Protein AF-A0A942CU27-F1 (afdb_monomer_lite)

pLDDT: mean 74.94, std 20.41, range [29.5, 98.62]

Structure (mmCIF, N/CA/C/O backbone):
data_AF-A0A942CU27-F1
#
_entry.id   AF-A0A942CU27-F1
#
loop_
_atom_site.group_PDB
_atom_site.id
_atom_site.type_symbol
_atom_site.label_atom_id
_atom_site.label_alt_id
_atom_site.label_comp_id
_atom_site.label_asym_id
_atom_site.label_entity_id
_atom_site.label_seq_id
_atom_site.pdbx_PDB_ins_code
_atom_site.Cartn_x
_atom_site.Cartn_y
_atom_site.Cartn_z
_atom_site.occupancy
_atom_site.B_iso_or_equiv
_atom_site.auth_seq_id
_atom_site.auth_comp_id
_atom_site.auth_asym_id
_atom_site.auth_atom_id
_atom_site.pdbx_PDB_model_num
ATOM 1 N N . MET A 1 1 ? 19.170 -23.797 53.471 1.00 45.00 1 MET A N 1
ATOM 2 C CA . MET A 1 1 ? 19.291 -24.801 52.392 1.00 45.00 1 MET A CA 1
ATOM 3 C C . MET A 1 1 ? 20.285 -24.261 51.374 1.00 45.00 1 MET A C 1
ATOM 5 O O . MET A 1 1 ? 20.091 -23.122 50.964 1.00 45.00 1 MET A O 1
ATOM 9 N N . PRO A 1 2 ? 21.383 -24.969 51.059 1.00 46.12 2 PRO A N 1
ATOM 10 C CA . PRO A 1 2 ? 22.413 -24.442 50.170 1.00 46.12 2 PRO A CA 1
ATOM 11 C C . PRO A 1 2 ? 21.972 -24.544 48.703 1.00 46.12 2 PRO A C 1
ATOM 13 O O . PRO A 1 2 ? 21.338 -25.519 48.302 1.00 46.12 2 PRO A O 1
ATOM 16 N N . ALA A 1 3 ? 22.286 -23.505 47.931 1.00 43.41 3 ALA A N 1
ATOM 17 C CA . ALA A 1 3 ? 21.962 -23.385 46.517 1.00 43.41 3 ALA A CA 1
ATOM 18 C C . ALA A 1 3 ? 22.792 -24.363 45.669 1.00 43.41 3 ALA A C 1
ATOM 20 O O . ALA A 1 3 ? 24.002 -24.496 45.859 1.00 43.41 3 ALA A O 1
ATOM 21 N N . ALA A 1 4 ? 22.121 -25.039 44.737 1.00 49.62 4 ALA A N 1
ATOM 22 C CA . ALA A 1 4 ? 22.730 -25.960 43.786 1.00 49.62 4 ALA A CA 1
ATOM 23 C C . ALA A 1 4 ? 23.512 -25.202 42.690 1.00 49.62 4 ALA A C 1
ATOM 25 O O . ALA A 1 4 ? 23.079 -24.126 42.272 1.00 49.62 4 ALA A O 1
ATOM 26 N N . PRO A 1 5 ? 24.639 -25.752 42.200 1.00 59.44 5 PRO A N 1
ATOM 27 C CA . PRO A 1 5 ? 25.445 -25.120 41.165 1.00 59.44 5 PRO A CA 1
ATOM 28 C C . PRO A 1 5 ? 24.815 -25.287 39.776 1.00 59.44 5 PRO A C 1
ATOM 30 O O . PRO A 1 5 ? 24.348 -26.360 39.396 1.00 59.44 5 PRO A O 1
ATOM 33 N N . THR A 1 6 ? 24.832 -24.202 39.008 1.00 53.56 6 THR A N 1
ATOM 34 C CA . THR A 1 6 ? 24.406 -24.124 37.610 1.00 53.56 6 THR A CA 1
ATOM 35 C C . THR A 1 6 ? 25.400 -24.835 36.691 1.00 53.56 6 THR A C 1
ATOM 37 O O . THR A 1 6 ? 26.594 -24.537 36.687 1.00 53.56 6 THR A O 1
ATOM 40 N N . ALA A 1 7 ? 24.897 -25.773 35.886 1.00 44.91 7 ALA A N 1
ATOM 41 C CA . ALA A 1 7 ? 25.665 -26.482 34.869 1.00 44.91 7 ALA A CA 1
ATOM 42 C C . ALA A 1 7 ? 25.971 -25.561 33.673 1.00 44.91 7 ALA A C 1
ATOM 44 O O . ALA A 1 7 ? 25.065 -24.981 33.075 1.00 44.91 7 ALA A O 1
ATOM 45 N N . GLN A 1 8 ? 27.254 -25.443 33.321 1.00 46.72 8 GLN A N 1
ATOM 46 C CA . GLN A 1 8 ? 27.717 -24.804 32.090 1.00 46.72 8 GLN A CA 1
ATOM 47 C C . GLN A 1 8 ? 27.443 -25.718 30.893 1.00 46.72 8 GLN A C 1
ATOM 49 O O . GLN A 1 8 ? 28.047 -26.780 30.748 1.00 46.72 8 GLN A O 1
ATOM 54 N N . THR A 1 9 ? 26.542 -25.287 30.016 1.00 53.84 9 THR A N 1
ATOM 55 C CA . THR A 1 9 ? 26.279 -25.931 28.729 1.00 53.84 9 THR A CA 1
ATOM 56 C C . THR A 1 9 ? 27.384 -25.552 27.742 1.00 53.84 9 THR A C 1
ATOM 58 O O . THR A 1 9 ? 27.565 -24.376 27.423 1.00 53.84 9 THR A O 1
ATOM 61 N N . ALA A 1 10 ? 28.140 -26.543 27.268 1.00 50.75 10 ALA A N 1
ATOM 62 C CA . ALA A 1 10 ? 29.162 -26.367 26.241 1.00 50.75 10 ALA A CA 1
ATOM 63 C C . ALA A 1 10 ? 28.527 -25.912 24.914 1.00 50.75 10 ALA A C 1
ATOM 65 O O . ALA A 1 10 ? 27.559 -26.509 24.438 1.00 50.75 10 ALA A O 1
ATOM 66 N N . GLY A 1 11 ? 29.069 -24.840 24.331 1.00 60.50 11 GLY A N 1
ATOM 67 C CA . GLY A 1 11 ? 28.620 -24.292 23.053 1.00 60.50 11 GLY A CA 1
ATOM 68 C C . GLY A 1 11 ? 28.939 -25.205 21.857 1.00 60.50 11 GLY A C 1
ATOM 69 O O . GLY A 1 11 ? 29.857 -26.025 21.929 1.00 60.50 11 GLY A O 1
ATOM 70 N N . PRO A 1 12 ? 28.191 -25.073 20.746 1.00 59.12 12 PRO A N 1
ATOM 71 C CA . PRO A 1 12 ? 28.353 -25.908 19.560 1.00 59.12 12 PRO A CA 1
ATOM 72 C C . PRO A 1 12 ? 29.707 -25.679 18.875 1.00 59.12 12 PRO A C 1
ATOM 74 O O . PRO A 1 12 ? 30.145 -24.545 18.674 1.00 59.12 12 PRO A O 1
ATOM 77 N N . ALA A 1 13 ? 30.355 -26.784 18.503 1.00 62.78 13 ALA A N 1
ATOM 78 C CA . ALA A 1 13 ? 31.636 -26.808 17.810 1.00 62.78 13 ALA A CA 1
ATOM 79 C C . ALA A 1 13 ? 31.566 -26.102 16.443 1.00 62.78 13 ALA A C 1
ATOM 81 O O . ALA A 1 13 ? 30.612 -26.275 15.682 1.00 62.78 13 ALA A O 1
ATOM 82 N N . ALA A 1 14 ? 32.606 -25.324 16.136 1.00 66.69 14 ALA A N 1
ATOM 83 C CA . ALA A 1 14 ? 32.746 -24.608 14.876 1.00 66.69 14 ALA A CA 1
ATOM 84 C C . ALA A 1 14 ? 32.809 -25.574 13.671 1.00 66.69 14 ALA A C 1
ATOM 86 O O . ALA A 1 14 ? 33.427 -26.639 13.769 1.00 66.69 14 ALA A O 1
ATOM 87 N N . PRO A 1 15 ? 32.204 -25.214 12.523 1.00 72.19 15 PRO A N 1
ATOM 88 C CA . PRO A 1 15 ? 32.261 -26.031 11.318 1.00 72.19 15 PRO A CA 1
ATOM 89 C C . PRO A 1 15 ? 33.683 -26.074 10.725 1.00 72.19 15 PRO A C 1
ATOM 91 O O . PRO A 1 15 ? 34.426 -25.093 10.824 1.00 72.19 15 PRO A O 1
ATOM 94 N N . PRO A 1 16 ? 34.070 -27.194 10.087 1.00 76.06 16 PRO A N 1
ATOM 95 C CA . PRO A 1 16 ? 35.384 -27.348 9.474 1.00 76.06 16 PRO A CA 1
ATOM 96 C C . PRO A 1 16 ? 35.576 -26.403 8.272 1.00 76.06 16 PRO A C 1
ATOM 98 O O . PRO A 1 16 ? 34.606 -26.079 7.578 1.00 76.06 16 PRO A O 1
ATOM 101 N N . PRO A 1 17 ? 36.823 -25.981 7.990 1.00 74.06 17 PRO A N 1
ATOM 102 C CA . PRO A 1 17 ? 37.130 -25.103 6.868 1.00 74.06 17 PRO A CA 1
ATOM 103 C C . PRO A 1 17 ? 36.848 -25.779 5.512 1.00 74.06 17 PRO A C 1
ATOM 105 O O . PRO A 1 17 ? 36.998 -26.999 5.382 1.00 74.06 17 PRO A O 1
ATOM 108 N N . PRO A 1 18 ? 36.462 -25.003 4.482 1.00 73.19 18 PRO A N 1
ATOM 109 C CA . PRO A 1 18 ? 36.222 -25.530 3.145 1.00 73.19 18 PRO A CA 1
ATOM 110 C C . PRO A 1 18 ? 37.520 -26.046 2.491 1.00 73.19 18 PRO A C 1
ATOM 112 O O . PRO A 1 18 ? 38.603 -25.516 2.750 1.00 73.19 18 PRO A O 1
ATOM 115 N N . PRO A 1 19 ? 37.430 -27.065 1.615 1.00 71.62 19 PRO A N 1
ATOM 116 C CA . PRO A 1 19 ? 38.580 -27.601 0.895 1.00 71.62 19 PRO A CA 1
ATOM 117 C C . PRO A 1 19 ? 39.169 -26.580 -0.100 1.00 71.62 19 PRO A C 1
ATOM 119 O O . PRO A 1 19 ? 38.434 -25.751 -0.643 1.00 71.62 19 PRO A O 1
ATOM 122 N N . PRO A 1 20 ? 40.482 -26.653 -0.391 1.00 66.56 20 PRO A N 1
ATOM 123 C CA . PRO A 1 20 ? 41.151 -25.733 -1.306 1.00 66.56 20 PRO A CA 1
ATOM 124 C C . PRO A 1 20 ? 40.617 -25.860 -2.740 1.00 66.56 20 PRO A C 1
ATOM 126 O O . PRO A 1 20 ? 40.531 -26.954 -3.305 1.00 66.56 20 PRO A O 1
ATOM 129 N N . VAL A 1 21 ? 40.290 -24.715 -3.342 1.00 63.56 21 VAL A N 1
ATOM 130 C CA . VAL A 1 21 ? 39.899 -24.589 -4.751 1.00 63.56 21 VAL A CA 1
ATOM 131 C C . VAL A 1 21 ? 41.106 -24.924 -5.629 1.00 63.56 21 VAL A C 1
ATOM 133 O O . VAL A 1 21 ? 42.140 -24.264 -5.558 1.00 63.56 21 VAL A O 1
ATOM 136 N N . ARG A 1 22 ? 40.982 -25.959 -6.467 1.00 55.31 22 ARG A N 1
ATOM 137 C CA . ARG A 1 22 ? 41.986 -26.301 -7.482 1.00 55.31 22 ARG A CA 1
ATOM 138 C C . ARG A 1 22 ? 41.949 -25.268 -8.607 1.00 55.31 22 ARG A C 1
ATOM 140 O O . ARG A 1 22 ? 40.954 -25.162 -9.320 1.00 55.31 22 ARG A O 1
ATOM 147 N N . THR A 1 23 ? 43.045 -24.539 -8.773 1.00 53.19 23 THR A N 1
ATOM 148 C CA . THR A 1 23 ? 43.305 -23.638 -9.898 1.00 53.19 23 THR A CA 1
ATOM 149 C C . THR A 1 23 ? 43.368 -24.447 -11.194 1.00 53.19 23 THR A C 1
ATOM 151 O O . THR A 1 23 ? 44.209 -25.336 -11.339 1.00 53.19 23 THR A O 1
ATOM 154 N N . ALA A 1 24 ? 42.465 -24.166 -12.134 1.00 51.94 24 ALA A N 1
ATOM 155 C CA . ALA A 1 24 ? 42.513 -24.734 -13.474 1.00 51.94 24 ALA A CA 1
ATOM 156 C C . ALA A 1 24 ? 43.717 -24.156 -14.233 1.00 51.94 24 ALA A C 1
ATOM 158 O O . ALA A 1 24 ? 43.889 -22.941 -14.325 1.00 51.94 24 ALA A O 1
ATOM 159 N N . THR A 1 25 ? 44.564 -25.041 -14.747 1.00 52.91 25 THR A N 1
ATOM 160 C CA . THR A 1 25 ? 45.743 -24.720 -15.549 1.00 52.91 25 THR A CA 1
ATOM 161 C C . THR A 1 25 ? 45.303 -24.078 -16.867 1.00 52.91 25 THR A C 1
ATOM 163 O O . THR A 1 25 ? 44.505 -24.655 -17.606 1.00 52.91 25 THR A O 1
ATOM 166 N N . ALA A 1 26 ? 45.797 -22.871 -17.149 1.00 53.81 26 ALA A N 1
ATOM 167 C CA . ALA A 1 26 ? 45.539 -22.157 -18.393 1.00 53.81 26 ALA A CA 1
ATOM 168 C C . ALA A 1 26 ? 46.159 -22.911 -19.582 1.00 53.81 26 ALA A C 1
ATOM 170 O O . ALA A 1 26 ? 47.358 -23.191 -19.596 1.00 53.81 26 ALA A O 1
ATOM 171 N N . VAL A 1 27 ? 45.334 -23.238 -20.578 1.00 59.06 27 VAL A N 1
ATOM 172 C CA . VAL A 1 27 ? 45.778 -23.779 -21.867 1.00 59.06 27 VAL A CA 1
ATOM 173 C C . VAL A 1 27 ? 46.410 -22.641 -22.666 1.00 59.06 27 VAL A C 1
ATOM 175 O O . VAL A 1 27 ? 45.785 -21.601 -22.877 1.00 59.06 27 VAL A O 1
ATOM 178 N N . ALA A 1 28 ? 47.664 -22.833 -23.076 1.00 61.84 28 ALA A N 1
ATOM 179 C CA . ALA A 1 28 ? 48.420 -21.877 -23.873 1.00 61.84 28 ALA A CA 1
ATOM 180 C C . ALA A 1 28 ? 47.763 -21.647 -25.253 1.00 61.84 28 ALA A C 1
ATOM 182 O O . ALA A 1 28 ? 47.310 -22.611 -25.878 1.00 61.84 28 ALA A O 1
ATOM 183 N N . PRO A 1 29 ? 47.717 -20.399 -25.753 1.00 69.06 29 PRO A N 1
ATOM 184 C CA . PRO A 1 29 ? 47.240 -20.113 -27.100 1.00 69.06 29 PRO A CA 1
ATOM 185 C C . PRO A 1 29 ? 48.217 -20.647 -28.168 1.00 69.06 29 PRO A C 1
ATOM 187 O O . PRO A 1 29 ? 49.428 -20.683 -27.933 1.00 69.06 29 PRO A O 1
ATOM 190 N N . PRO A 1 30 ? 47.711 -21.056 -29.347 1.00 69.88 30 PRO A N 1
ATOM 191 C CA . PRO A 1 30 ? 48.537 -21.551 -30.445 1.00 69.88 30 PRO A CA 1
ATOM 192 C C . PRO A 1 30 ? 49.458 -20.455 -31.016 1.00 69.88 30 PRO A C 1
ATOM 194 O O . PRO A 1 30 ? 49.104 -19.272 -30.981 1.00 69.88 30 PRO A O 1
ATOM 197 N N . PRO A 1 31 ? 50.630 -20.834 -31.563 1.00 65.75 31 PRO A N 1
ATOM 198 C CA . PRO A 1 31 ? 51.579 -19.889 -32.138 1.00 65.75 31 PRO A CA 1
ATOM 199 C C . PRO A 1 31 ? 50.994 -19.193 -33.380 1.00 65.75 31 PRO A C 1
ATOM 201 O O . PRO A 1 31 ? 50.279 -19.827 -34.163 1.00 65.75 31 PRO A O 1
ATOM 204 N N . PRO A 1 32 ? 51.295 -17.899 -33.588 1.00 59.47 32 PRO A N 1
ATOM 205 C CA . PRO A 1 32 ? 50.830 -17.168 -34.757 1.00 59.47 32 PRO A CA 1
ATOM 206 C C . PRO A 1 32 ? 51.486 -17.700 -36.047 1.00 59.47 32 PRO A C 1
ATOM 208 O O . PRO A 1 32 ? 52.659 -18.081 -36.026 1.00 59.47 32 PRO A O 1
ATOM 211 N N . PRO A 1 33 ? 50.760 -17.710 -37.182 1.00 60.69 33 PRO A N 1
ATOM 212 C CA . PRO A 1 33 ? 51.307 -18.121 -38.468 1.00 60.69 33 PRO A CA 1
ATOM 213 C C . PRO A 1 33 ? 52.386 -17.147 -38.962 1.00 60.69 33 PRO A C 1
ATOM 215 O O . PRO A 1 33 ? 52.257 -15.926 -38.869 1.00 60.69 33 PRO A O 1
ATOM 218 N N . SER A 1 34 ? 53.455 -17.728 -39.501 1.00 57.28 34 SER A N 1
ATOM 219 C CA . SER A 1 34 ? 54.613 -17.069 -40.098 1.00 57.28 34 SER A CA 1
ATOM 220 C C . SER A 1 34 ? 54.225 -16.182 -41.287 1.00 57.28 34 SER A C 1
ATOM 222 O O . SER A 1 34 ? 53.464 -16.572 -42.172 1.00 57.28 34 SER A O 1
ATOM 224 N N . GLY A 1 35 ? 54.759 -14.959 -41.277 1.00 45.25 35 GLY A N 1
ATOM 225 C CA . GLY A 1 35 ? 54.424 -13.890 -42.209 1.00 45.25 35 GLY A CA 1
ATOM 226 C C . GLY A 1 35 ? 54.875 -14.139 -43.648 1.00 45.25 35 GLY A C 1
ATOM 227 O O . GLY A 1 35 ? 55.973 -14.627 -43.909 1.00 45.25 35 GLY A O 1
ATOM 228 N N . GLN A 1 36 ? 54.020 -13.733 -44.586 1.00 52.97 36 GLN A N 1
ATOM 229 C CA . GLN A 1 36 ? 54.381 -13.539 -45.986 1.00 52.97 36 GLN A CA 1
ATOM 230 C C . GLN A 1 36 ? 54.983 -12.136 -46.196 1.00 52.97 36 GLN A C 1
ATOM 232 O O . GLN A 1 36 ? 54.522 -11.175 -45.574 1.00 52.97 36 GLN A O 1
ATOM 237 N N . PRO A 1 37 ? 55.979 -11.988 -47.089 1.00 52.69 37 PRO A N 1
ATOM 238 C CA . PRO A 1 37 ? 56.594 -10.703 -47.399 1.00 52.69 37 PRO A CA 1
ATOM 239 C C . PRO A 1 37 ? 55.624 -9.827 -48.202 1.00 52.69 37 PRO A C 1
ATOM 241 O O . PRO A 1 37 ? 55.376 -10.062 -49.386 1.00 52.69 37 PRO A O 1
ATOM 244 N N . THR A 1 38 ? 55.071 -8.794 -47.569 1.00 48.31 38 THR A N 1
ATOM 245 C CA . THR A 1 38 ? 54.277 -7.775 -48.258 1.00 48.31 38 THR A CA 1
ATOM 246 C C . THR A 1 38 ? 55.202 -6.754 -48.915 1.00 48.31 38 THR A C 1
ATOM 248 O O . THR A 1 38 ? 56.041 -6.117 -48.279 1.00 48.31 38 THR A O 1
ATOM 251 N N . LYS A 1 39 ? 55.052 -6.607 -50.236 1.00 52.53 39 LYS A N 1
ATOM 252 C CA . LYS A 1 39 ? 55.698 -5.558 -51.029 1.00 52.53 39 LYS A CA 1
ATOM 253 C C . LYS A 1 39 ? 55.336 -4.187 -50.454 1.00 52.53 39 LYS A C 1
ATOM 255 O O . LYS A 1 39 ? 54.180 -3.772 -50.488 1.00 52.53 39 LYS A O 1
ATOM 260 N N . SER A 1 40 ? 56.362 -3.498 -49.968 1.00 49.81 40 SER A N 1
ATOM 261 C CA . SER A 1 40 ? 56.373 -2.084 -49.604 1.00 49.81 40 SER A CA 1
ATOM 262 C C . SER A 1 40 ? 56.011 -1.224 -50.821 1.00 49.81 40 SER A C 1
ATOM 264 O O . SER A 1 40 ? 56.850 -0.913 -51.664 1.00 49.81 40 SER A O 1
ATOM 266 N N . GLY A 1 41 ? 54.726 -0.894 -50.945 1.00 49.44 41 GLY A N 1
ATOM 267 C CA . GLY A 1 41 ? 54.222 0.163 -51.813 1.00 49.44 41 GLY A CA 1
ATOM 268 C C . GLY A 1 41 ? 53.867 1.372 -50.954 1.00 49.44 41 GLY A C 1
ATOM 269 O O . GLY A 1 41 ? 52.976 1.294 -50.108 1.00 49.44 41 GLY A O 1
ATOM 270 N N . GLY A 1 42 ? 54.584 2.480 -51.142 1.00 55.19 42 GLY A N 1
ATOM 271 C CA . GLY A 1 42 ? 54.408 3.736 -50.414 1.00 55.19 42 GLY A CA 1
ATOM 272 C C . GLY A 1 42 ? 53.008 4.338 -50.573 1.00 55.19 42 GLY A C 1
ATOM 273 O O . GLY A 1 42 ? 52.770 5.149 -51.459 1.00 55.19 42 GLY A O 1
ATOM 274 N N . GLY A 1 43 ? 52.082 3.954 -49.692 1.00 54.38 43 GLY A N 1
ATOM 275 C CA . GLY A 1 43 ? 50.736 4.535 -49.585 1.00 54.38 43 GLY A CA 1
ATOM 276 C C . GLY A 1 43 ? 50.168 4.580 -48.158 1.00 54.38 43 GLY A C 1
ATOM 277 O O . GLY A 1 43 ? 49.081 5.115 -47.946 1.00 54.38 43 GLY A O 1
ATOM 278 N N . CYS A 1 44 ? 50.900 4.061 -47.163 1.00 53.38 44 CYS A N 1
ATOM 279 C CA . CYS A 1 44 ? 50.412 3.869 -45.790 1.00 53.38 44 CYS A CA 1
ATOM 280 C C . CYS A 1 44 ? 50.120 5.190 -45.046 1.00 53.38 44 CYS A C 1
ATOM 282 O O . CYS A 1 44 ? 49.205 5.258 -44.230 1.00 53.38 44 CYS A O 1
ATOM 284 N N . GLY A 1 45 ? 50.817 6.279 -45.394 1.00 62.59 45 GLY A N 1
ATOM 285 C CA . GLY A 1 45 ? 50.602 7.585 -44.761 1.00 62.59 45 GLY A CA 1
ATOM 286 C C . GLY A 1 45 ? 49.200 8.162 -44.987 1.00 62.59 45 GLY A C 1
ATOM 287 O O . GLY A 1 45 ? 48.628 8.752 -44.077 1.00 62.59 45 GLY A O 1
ATOM 288 N N . LYS A 1 46 ? 48.594 7.949 -46.165 1.00 71.38 46 LYS A N 1
ATOM 289 C CA . LYS A 1 46 ? 47.262 8.507 -46.465 1.00 71.38 46 LYS A CA 1
ATOM 290 C C . LYS A 1 46 ? 46.138 7.746 -45.757 1.00 71.38 46 LYS A C 1
ATOM 292 O O . LYS A 1 46 ? 45.177 8.365 -45.317 1.00 71.38 46 LYS A O 1
ATOM 297 N N . ILE A 1 47 ? 46.273 6.429 -45.597 1.00 80.50 47 ILE A N 1
ATOM 298 C CA . ILE A 1 47 ? 45.257 5.596 -44.934 1.00 80.50 47 ILE A CA 1
ATOM 299 C C . ILE A 1 47 ? 45.218 5.884 -43.428 1.00 80.50 47 ILE A C 1
ATOM 301 O O . ILE A 1 47 ? 44.136 6.046 -42.870 1.00 80.50 47 ILE A O 1
ATOM 305 N N . VAL A 1 48 ? 46.378 6.035 -42.779 1.00 81.56 48 VAL A N 1
ATOM 306 C CA . VAL A 1 48 ? 46.447 6.376 -41.345 1.00 81.56 48 VAL A CA 1
ATOM 307 C C . VAL A 1 48 ? 45.813 7.743 -41.066 1.00 81.56 48 VAL A C 1
ATOM 309 O O . VAL A 1 48 ? 45.053 7.881 -40.109 1.00 81.56 48 VAL A O 1
ATOM 312 N N . VAL A 1 49 ? 46.043 8.735 -41.933 1.00 86.25 49 VAL A N 1
ATOM 313 C CA . VAL A 1 49 ? 45.415 10.062 -41.810 1.00 86.25 49 VAL A CA 1
ATOM 314 C C . VAL A 1 49 ? 43.892 9.977 -41.956 1.00 86.25 49 VAL A C 1
ATOM 316 O O . VAL A 1 49 ? 43.175 10.573 -41.156 1.00 86.25 49 VAL A O 1
ATOM 319 N N . ILE A 1 50 ? 43.380 9.194 -42.913 1.00 85.81 50 ILE A N 1
ATOM 320 C CA . ILE A 1 50 ? 41.930 9.000 -43.085 1.00 85.81 50 ILE A CA 1
ATOM 321 C C . ILE A 1 50 ? 41.310 8.344 -41.841 1.00 85.81 50 ILE A C 1
ATOM 323 O O . ILE A 1 50 ? 40.275 8.805 -41.364 1.00 85.81 50 ILE A O 1
ATOM 327 N N . VAL A 1 51 ? 41.947 7.316 -41.270 1.00 89.12 51 VAL A N 1
ATOM 328 C CA . VAL A 1 51 ? 41.448 6.640 -40.059 1.00 89.12 51 VAL A CA 1
ATOM 329 C C . VAL A 1 51 ? 41.410 7.593 -38.861 1.00 89.12 51 VAL A C 1
ATOM 331 O O . VAL A 1 51 ? 40.407 7.629 -38.150 1.00 89.12 51 VAL A O 1
ATOM 334 N N . LEU A 1 52 ? 42.446 8.414 -38.659 1.00 90.56 52 LEU A N 1
ATOM 335 C CA . LEU A 1 52 ? 42.472 9.397 -37.569 1.00 90.56 52 LEU A CA 1
ATOM 336 C C . LEU A 1 52 ? 41.380 10.466 -37.718 1.00 90.56 52 LEU A C 1
ATOM 338 O O . LEU A 1 52 ? 40.750 10.828 -36.726 1.00 90.56 52 LEU A O 1
ATOM 342 N N . ILE A 1 53 ? 41.104 10.922 -38.945 1.00 92.50 53 ILE A N 1
ATOM 343 C CA . ILE A 1 53 ? 40.014 11.872 -39.218 1.00 92.50 53 ILE A CA 1
ATOM 344 C C . ILE A 1 53 ? 38.652 11.245 -38.891 1.00 92.50 53 ILE A C 1
ATOM 346 O O . ILE A 1 53 ? 37.829 11.878 -38.232 1.00 92.50 53 ILE A O 1
ATOM 350 N N . VAL A 1 54 ? 38.415 9.994 -39.301 1.00 91.62 54 VAL A N 1
ATOM 351 C CA . VAL A 1 54 ? 37.149 9.295 -39.019 1.00 91.62 54 VAL A CA 1
ATOM 352 C C . VAL A 1 54 ? 36.958 9.078 -37.515 1.00 91.62 54 VAL A C 1
ATOM 354 O O . VAL A 1 54 ? 35.877 9.347 -36.995 1.00 91.62 54 VAL A O 1
ATOM 357 N N . VAL A 1 55 ? 38.001 8.659 -36.792 1.00 91.69 55 VAL A N 1
ATOM 358 C CA . VAL A 1 55 ? 37.938 8.492 -35.330 1.00 91.69 55 VAL A CA 1
ATOM 359 C C . VAL A 1 55 ? 37.685 9.833 -34.633 1.00 91.69 55 VAL A C 1
ATOM 361 O O . VAL A 1 55 ? 36.828 9.907 -33.753 1.00 91.69 55 VAL A O 1
ATOM 364 N N . GLY A 1 56 ? 38.355 10.907 -35.062 1.00 93.81 56 GLY A N 1
ATOM 365 C CA . GLY A 1 56 ? 38.120 12.257 -34.542 1.00 93.81 56 GLY A CA 1
ATOM 366 C C . GLY A 1 56 ? 36.677 12.730 -34.744 1.00 93.81 56 GLY A C 1
ATOM 367 O O . GLY A 1 56 ? 36.069 13.262 -33.815 1.00 93.81 56 GLY A O 1
ATOM 368 N N . LEU A 1 57 ? 36.090 12.468 -35.918 1.00 91.25 57 LEU A N 1
ATOM 369 C CA . LEU A 1 57 ? 34.686 12.782 -36.204 1.00 91.25 57 LEU A CA 1
ATOM 370 C C . LEU A 1 57 ? 33.715 11.983 -35.327 1.00 91.25 57 LEU A C 1
ATOM 372 O O . LEU A 1 57 ? 32.740 12.548 -34.837 1.00 91.25 57 LEU A O 1
ATOM 376 N N . LEU A 1 58 ? 33.977 10.697 -35.081 1.00 88.56 58 LEU A N 1
ATOM 377 C CA . LEU A 1 58 ? 33.131 9.878 -34.204 1.00 88.56 58 LEU A CA 1
ATOM 378 C C . LEU A 1 58 ? 33.179 10.352 -32.746 1.00 88.56 58 LEU A C 1
ATOM 380 O O . LEU A 1 58 ? 32.138 10.414 -32.093 1.00 88.56 58 LEU A O 1
ATOM 384 N N . ILE A 1 59 ? 34.357 10.744 -32.249 1.00 90.19 59 ILE A N 1
ATOM 385 C CA . ILE A 1 59 ? 34.503 11.324 -30.906 1.00 90.19 59 ILE A CA 1
ATOM 386 C C . ILE A 1 59 ? 33.750 12.656 -30.820 1.00 90.19 59 ILE A C 1
ATOM 388 O O . ILE A 1 59 ? 32.984 12.863 -29.879 1.00 90.19 59 ILE A O 1
ATOM 392 N N . ALA A 1 60 ? 33.902 13.532 -31.817 1.00 91.81 60 ALA A N 1
ATOM 393 C CA . ALA A 1 60 ? 33.189 14.806 -31.865 1.00 91.81 60 ALA A CA 1
ATOM 394 C C . ALA A 1 60 ? 31.664 14.609 -31.887 1.00 91.81 60 ALA A C 1
ATOM 396 O O . ALA A 1 60 ? 30.954 15.261 -31.125 1.00 91.81 60 ALA A O 1
ATOM 397 N N . LEU A 1 61 ? 31.153 13.660 -32.682 1.00 90.19 61 LEU A N 1
ATOM 398 C CA . LEU A 1 61 ? 29.729 13.307 -32.696 1.00 90.19 61 LEU A CA 1
ATOM 399 C C . LEU A 1 61 ? 29.256 12.746 -31.348 1.00 90.19 61 LEU A C 1
ATOM 401 O O . LEU A 1 61 ? 28.163 13.090 -30.900 1.00 90.19 61 LEU A O 1
ATOM 405 N N . GLY A 1 62 ? 30.079 11.938 -30.674 1.00 89.56 62 GLY A N 1
ATOM 406 C CA . GLY A 1 62 ? 29.797 11.442 -29.326 1.00 89.56 62 GLY A CA 1
ATOM 407 C C . GLY A 1 62 ? 29.682 12.568 -28.293 1.00 89.56 62 GLY A C 1
ATOM 408 O O . GLY A 1 62 ? 28.719 12.601 -27.522 1.00 89.56 62 GLY A O 1
ATOM 409 N N . ILE A 1 63 ? 30.611 13.530 -28.316 1.00 89.50 63 ILE A N 1
ATOM 410 C CA . ILE A 1 63 ? 30.607 14.704 -27.427 1.00 89.50 63 ILE A CA 1
ATOM 411 C C . ILE A 1 63 ? 29.409 15.613 -27.737 1.00 89.50 63 ILE A C 1
ATOM 413 O O . ILE A 1 63 ? 28.662 15.986 -26.835 1.00 89.50 63 ILE A O 1
ATOM 417 N N . CYS A 1 64 ? 29.158 15.929 -29.010 1.00 88.06 64 CYS A N 1
ATOM 418 C CA . CYS A 1 64 ? 28.001 16.735 -29.408 1.00 88.06 64 CYS A CA 1
ATOM 419 C C . CYS A 1 64 ? 26.674 16.060 -29.030 1.00 88.06 64 CYS A C 1
ATOM 421 O O . CYS A 1 64 ? 25.764 16.730 -28.540 1.00 88.06 64 CYS A O 1
ATOM 423 N N . GLY A 1 65 ? 26.568 14.740 -29.205 1.00 88.12 65 GLY A N 1
ATOM 424 C CA . GLY A 1 65 ? 25.392 13.964 -28.816 1.00 88.12 65 GLY A CA 1
ATOM 425 C C . GLY A 1 65 ? 25.139 13.991 -27.307 1.00 88.12 65 GLY A C 1
ATOM 426 O O . GLY A 1 65 ? 24.005 14.201 -26.877 1.00 88.12 65 GLY A O 1
ATOM 427 N N . SER A 1 66 ? 26.188 13.854 -26.494 1.00 78.19 66 SER A N 1
ATOM 428 C CA . SER A 1 66 ? 26.074 13.904 -25.029 1.00 78.19 66 SER A CA 1
ATOM 429 C C . SER A 1 66 ? 25.763 15.313 -24.508 1.00 78.19 66 SER A C 1
ATOM 431 O O . SER A 1 66 ? 24.900 15.452 -23.640 1.00 78.19 66 SER A O 1
ATOM 433 N N . ILE A 1 67 ? 26.338 16.369 -25.099 1.00 88.69 67 ILE A N 1
ATOM 434 C CA . ILE A 1 67 ? 25.957 17.763 -24.802 1.00 88.69 67 ILE A CA 1
ATOM 435 C C . ILE A 1 67 ? 24.489 18.016 -25.170 1.00 88.69 67 ILE A C 1
ATOM 437 O O . ILE A 1 67 ? 23.755 18.619 -24.388 1.00 88.69 67 ILE A O 1
ATOM 441 N N . TYR A 1 68 ? 24.028 17.531 -26.326 1.00 86.50 68 TYR A N 1
ATOM 442 C CA . TYR A 1 68 ? 22.636 17.690 -26.750 1.00 86.50 68 TYR A CA 1
ATOM 443 C C . TYR A 1 68 ? 21.656 16.953 -25.824 1.00 86.50 68 TYR A C 1
ATOM 445 O O . TYR A 1 68 ? 20.626 17.518 -25.448 1.00 86.50 68 TYR A O 1
ATOM 453 N N . LEU A 1 69 ? 21.981 15.724 -25.406 1.00 75.00 69 LEU A N 1
ATOM 454 C CA . LEU A 1 69 ? 21.195 14.981 -24.415 1.00 75.00 69 LEU A CA 1
ATOM 455 C C . LEU A 1 69 ? 21.159 15.714 -23.069 1.00 75.00 69 LEU A C 1
ATOM 457 O O . LEU A 1 69 ? 20.079 15.863 -22.498 1.00 75.00 69 LEU A O 1
ATOM 461 N N . GLY A 1 70 ? 22.297 16.247 -22.612 1.00 78.62 70 GLY A N 1
ATOM 462 C CA . GLY A 1 70 ? 22.379 17.077 -21.409 1.00 78.62 70 GLY A CA 1
ATOM 463 C C . GLY A 1 70 ? 21.528 18.346 -21.509 1.00 78.62 70 GLY A C 1
ATOM 464 O O . GLY A 1 70 ? 20.769 18.655 -20.594 1.00 78.62 70 GLY A O 1
ATOM 465 N N . TYR A 1 71 ? 21.568 19.043 -22.648 1.00 88.00 71 TYR A N 1
ATOM 466 C CA . TYR A 1 71 ? 20.735 20.221 -22.906 1.00 88.00 71 TYR A CA 1
ATOM 467 C C . TYR A 1 71 ? 19.239 19.879 -22.926 1.00 88.00 71 TYR A C 1
ATOM 469 O O . TYR A 1 71 ? 18.434 20.588 -22.323 1.00 88.00 71 TYR A O 1
ATOM 477 N N . LYS A 1 72 ? 18.848 18.776 -23.578 1.00 79.88 72 LYS A N 1
ATOM 478 C CA . LYS A 1 72 ? 17.448 18.329 -23.639 1.00 79.88 72 LYS A CA 1
ATOM 479 C C . LYS A 1 72 ? 16.933 17.911 -22.260 1.00 79.88 72 LYS A C 1
ATOM 481 O O . LYS A 1 72 ? 15.812 18.277 -21.906 1.00 79.88 72 LYS A O 1
ATOM 486 N N . ALA A 1 73 ? 17.752 17.204 -21.480 1.00 72.00 73 ALA A N 1
ATOM 487 C CA . ALA A 1 73 ? 17.450 16.846 -20.098 1.00 72.00 73 ALA A CA 1
ATOM 488 C C . ALA A 1 73 ? 17.307 18.097 -19.220 1.00 72.00 73 ALA A C 1
ATOM 490 O O . ALA A 1 73 ? 16.298 18.237 -18.534 1.00 72.00 73 ALA A O 1
ATOM 491 N N . LYS A 1 74 ? 18.244 19.052 -19.319 1.00 78.50 74 LYS A N 1
ATOM 492 C CA . LYS A 1 74 ? 18.181 20.331 -18.599 1.00 78.50 74 LYS A CA 1
ATOM 493 C C . LYS A 1 74 ? 16.922 21.122 -18.950 1.00 78.50 74 LYS A C 1
ATOM 495 O O . LYS A 1 74 ? 16.197 21.525 -18.055 1.00 78.50 74 LYS A O 1
ATOM 500 N N . LYS A 1 75 ? 16.592 21.261 -20.238 1.00 83.56 75 LYS A N 1
ATOM 501 C CA . LYS A 1 75 ? 15.383 21.975 -20.678 1.00 83.56 75 LYS A CA 1
ATOM 502 C C . LYS A 1 75 ? 14.101 21.335 -20.136 1.00 83.56 75 LYS A C 1
ATOM 504 O O . LYS A 1 75 ? 13.177 22.048 -19.761 1.00 83.56 75 LYS A O 1
ATOM 509 N N . LYS A 1 76 ? 14.032 20.001 -20.094 1.00 75.31 76 LYS A N 1
ATOM 510 C CA . LYS A 1 76 ? 12.895 19.283 -19.498 1.00 75.31 76 LYS A CA 1
ATOM 511 C C . LYS A 1 76 ? 12.840 19.453 -17.983 1.00 75.31 76 LYS A C 1
ATOM 513 O O . LYS A 1 76 ? 11.754 19.650 -17.452 1.00 75.31 76 LYS A O 1
ATOM 518 N N . LEU A 1 77 ? 13.988 19.439 -17.311 1.00 73.00 77 LEU A N 1
ATOM 519 C CA . LEU A 1 77 ? 14.087 19.714 -15.882 1.00 73.00 77 LEU A CA 1
ATOM 520 C C . LEU A 1 77 ? 13.607 21.134 -15.554 1.00 73.00 77 LEU A C 1
ATOM 522 O O . LEU A 1 77 ? 12.820 21.303 -14.632 1.00 73.00 77 LEU A O 1
ATOM 526 N N . ASP A 1 78 ? 14.029 22.130 -16.335 1.00 80.12 78 ASP A N 1
ATOM 527 C CA . ASP A 1 78 ? 13.625 23.526 -16.157 1.00 80.12 78 ASP A CA 1
ATOM 528 C C . ASP A 1 78 ? 12.110 23.691 -16.366 1.00 80.12 78 ASP A C 1
ATOM 530 O O . ASP A 1 78 ? 11.453 24.324 -15.545 1.00 80.12 78 ASP A O 1
ATOM 534 N N . GLN A 1 79 ? 11.529 23.035 -17.382 1.00 78.69 79 GLN A N 1
ATOM 535 C CA . GLN A 1 79 ? 10.073 23.007 -17.601 1.00 78.69 79 GLN A CA 1
ATOM 536 C C . GLN A 1 79 ? 9.312 22.369 -16.433 1.00 78.69 79 GLN A C 1
ATOM 538 O O . GLN A 1 79 ? 8.291 22.894 -15.998 1.00 78.69 79 GLN A O 1
ATOM 543 N N . VAL A 1 80 ? 9.803 21.242 -15.909 1.00 74.06 80 VAL A N 1
ATOM 544 C CA . VAL A 1 80 ? 9.201 20.588 -14.738 1.00 74.06 80 VAL A CA 1
ATOM 545 C C . VAL A 1 80 ? 9.331 21.476 -13.506 1.00 74.06 80 VAL A C 1
ATOM 547 O O . VAL A 1 80 ? 8.378 21.600 -12.749 1.00 74.06 80 VAL A O 1
ATOM 550 N N . LYS A 1 81 ? 10.478 22.127 -13.312 1.00 75.00 81 LYS A N 1
ATOM 551 C CA . LYS A 1 81 ? 10.719 23.026 -12.182 1.00 75.00 81 LYS A CA 1
ATOM 552 C C . LYS A 1 81 ? 9.802 24.243 -12.223 1.00 75.00 81 LYS A C 1
ATOM 554 O O . LYS A 1 81 ? 9.250 24.617 -11.195 1.00 75.00 81 LYS A O 1
ATOM 559 N N . GLU A 1 82 ? 9.616 24.836 -13.397 1.00 78.81 82 GLU A N 1
ATOM 560 C CA . GLU A 1 82 ? 8.674 25.934 -13.600 1.00 78.81 82 GLU A CA 1
ATOM 561 C C . GLU A 1 82 ? 7.238 25.486 -13.302 1.00 78.81 82 GLU A C 1
ATOM 563 O O . GLU A 1 82 ? 6.558 26.131 -12.510 1.00 78.81 82 GLU A O 1
ATOM 568 N N . ALA A 1 83 ? 6.820 24.324 -13.812 1.00 73.56 83 ALA A N 1
ATOM 569 C CA . ALA A 1 83 ? 5.495 23.765 -13.548 1.00 73.56 83 ALA A CA 1
ATOM 570 C C . ALA A 1 83 ? 5.267 23.348 -12.077 1.00 73.56 83 ALA A C 1
ATOM 572 O O . ALA A 1 83 ? 4.156 23.433 -11.559 1.00 73.56 83 ALA A O 1
ATOM 573 N N . VAL A 1 84 ? 6.312 22.908 -11.370 1.00 70.31 84 VAL A N 1
ATOM 574 C CA . VAL A 1 84 ? 6.244 22.643 -9.923 1.00 70.31 84 VAL A CA 1
ATOM 575 C C . VAL A 1 84 ? 6.104 23.955 -9.152 1.00 70.31 84 VAL A C 1
ATOM 577 O O . VAL A 1 84 ? 5.282 24.040 -8.243 1.00 70.31 84 VAL A O 1
ATOM 580 N N . ASN A 1 85 ? 6.852 24.993 -9.538 1.00 73.38 85 ASN A N 1
ATOM 581 C CA . ASN A 1 85 ? 6.782 26.307 -8.897 1.00 73.38 85 ASN A CA 1
ATOM 582 C C . ASN A 1 85 ? 5.422 26.992 -9.095 1.00 73.38 85 ASN A C 1
ATOM 584 O O . ASN A 1 85 ? 5.005 27.754 -8.227 1.00 73.38 85 ASN A O 1
ATOM 588 N N . THR A 1 86 ? 4.717 26.727 -10.200 1.00 76.69 86 THR A N 1
ATOM 589 C CA . THR A 1 86 ? 3.349 27.234 -10.406 1.00 76.69 86 THR A CA 1
ATOM 590 C C . THR A 1 86 ? 2.300 26.481 -9.586 1.00 76.69 86 THR A C 1
ATOM 592 O O . THR A 1 86 ? 1.154 26.922 -9.521 1.00 76.69 86 THR A O 1
ATOM 595 N N . GLY A 1 87 ? 2.654 25.353 -8.954 1.00 60.72 87 GLY A N 1
ATOM 596 C CA . GLY A 1 87 ? 1.726 24.512 -8.192 1.00 60.72 87 GLY A CA 1
ATOM 597 C C . GLY A 1 87 ? 0.669 23.812 -9.055 1.00 60.72 87 GLY A C 1
ATOM 598 O O . GLY A 1 87 ? -0.234 23.168 -8.518 1.00 60.72 87 GLY A O 1
ATOM 599 N N . ASN A 1 88 ? 0.765 23.915 -10.385 1.00 71.62 88 ASN A N 1
ATOM 600 C CA . ASN A 1 88 ? -0.206 23.346 -11.305 1.00 71.62 88 ASN A CA 1
ATOM 601 C C . ASN A 1 88 ? 0.219 21.937 -11.735 1.00 71.62 88 ASN A C 1
ATOM 603 O O . ASN A 1 88 ? 1.110 21.738 -12.562 1.00 71.62 88 ASN A O 1
ATOM 607 N N . VAL A 1 89 ? -0.453 20.935 -11.176 1.00 61.41 89 VAL A N 1
ATOM 608 C CA . VAL A 1 89 ? -0.182 19.517 -11.448 1.00 61.41 89 VAL A CA 1
ATOM 609 C C . VAL A 1 89 ? -0.382 19.163 -12.927 1.00 61.41 89 VAL A C 1
ATOM 611 O O . VAL A 1 89 ? 0.343 18.309 -13.442 1.00 61.41 89 VAL A O 1
ATOM 614 N N . ASP A 1 90 ? -1.313 19.827 -13.617 1.00 67.38 90 ASP A N 1
ATOM 615 C CA . ASP A 1 90 ? -1.573 19.578 -15.038 1.00 67.38 90 ASP A CA 1
ATOM 616 C C . ASP A 1 90 ? -0.414 20.075 -15.914 1.00 67.38 90 ASP A C 1
ATOM 618 O O . ASP A 1 90 ? -0.041 19.413 -16.883 1.00 67.38 90 ASP A O 1
ATOM 622 N N . ASP A 1 91 ? 0.228 21.185 -15.539 1.00 74.44 91 ASP A N 1
ATOM 623 C CA . ASP A 1 91 ? 1.410 21.696 -16.241 1.00 74.44 91 ASP A CA 1
ATOM 624 C C . ASP A 1 91 ? 2.606 20.763 -16.053 1.00 74.44 91 ASP A C 1
ATOM 626 O O . ASP A 1 91 ? 3.345 20.507 -17.005 1.00 74.44 91 ASP A O 1
ATOM 630 N N . VAL A 1 92 ? 2.763 20.182 -14.855 1.00 70.56 92 VAL A N 1
ATOM 631 C CA . VAL A 1 92 ? 3.808 19.182 -14.592 1.00 70.56 92 VAL A CA 1
ATOM 632 C C . VAL A 1 92 ? 3.571 17.946 -15.454 1.00 70.56 92 VAL A C 1
ATOM 634 O O . VAL A 1 92 ? 4.509 17.477 -16.098 1.00 70.56 92 VAL A O 1
ATOM 637 N N . ALA A 1 93 ? 2.329 17.452 -15.514 1.00 64.75 93 ALA A N 1
ATOM 638 C CA . ALA A 1 93 ? 1.948 16.309 -16.343 1.00 64.75 93 ALA A CA 1
ATOM 639 C C . ALA A 1 93 ? 2.207 16.573 -17.838 1.00 64.75 93 ALA A C 1
ATOM 641 O O . ALA A 1 93 ? 2.837 15.752 -18.510 1.00 64.75 93 ALA A O 1
ATOM 642 N N . ASN A 1 94 ? 1.836 17.754 -18.338 1.00 70.88 94 ASN A N 1
ATOM 643 C CA . ASN A 1 94 ? 2.096 18.156 -19.720 1.00 70.88 94 ASN A CA 1
ATOM 644 C C . ASN A 1 94 ? 3.602 18.303 -20.010 1.00 70.88 94 ASN A C 1
ATOM 646 O O . ASN A 1 94 ? 4.083 17.856 -21.056 1.00 70.88 94 ASN A O 1
ATOM 650 N N . ALA A 1 95 ? 4.378 18.879 -19.084 1.00 71.25 95 ALA A N 1
ATOM 651 C CA . ALA A 1 95 ? 5.822 19.074 -19.233 1.00 71.25 95 ALA A CA 1
ATOM 652 C C . ALA A 1 95 ? 6.583 17.743 -19.361 1.00 71.25 95 ALA A C 1
ATOM 654 O O . ALA A 1 95 ? 7.504 17.623 -20.186 1.00 71.25 95 ALA A O 1
ATOM 655 N N . ILE A 1 96 ? 6.156 16.719 -18.614 1.00 66.88 96 ILE A N 1
ATOM 656 C CA . ILE A 1 96 ? 6.713 15.361 -18.705 1.00 66.88 96 ILE A CA 1
ATOM 657 C C . ILE A 1 96 ? 6.154 14.547 -19.874 1.00 66.88 96 ILE A C 1
ATOM 659 O O . ILE A 1 96 ? 6.605 13.430 -20.075 1.00 66.88 96 ILE A O 1
ATOM 663 N N . GLY A 1 97 ? 5.258 15.104 -20.696 1.00 62.19 97 GLY A N 1
ATOM 664 C CA . GLY A 1 97 ? 4.704 14.432 -21.876 1.00 62.19 97 GLY A CA 1
ATOM 665 C C . GLY A 1 97 ? 3.488 13.548 -21.586 1.00 62.19 97 GLY A C 1
ATOM 666 O O . GLY A 1 97 ? 3.051 12.808 -22.467 1.00 62.19 97 GLY A O 1
ATOM 667 N N . GLY A 1 98 ? 2.922 13.635 -20.381 1.00 56.69 98 GLY A N 1
ATOM 668 C CA . GLY A 1 98 ? 1.590 13.125 -20.090 1.00 56.69 98 GLY A CA 1
ATOM 669 C C . GLY A 1 98 ? 0.570 14.062 -20.721 1.00 56.69 98 GLY A C 1
ATOM 670 O O . GLY A 1 98 ? 0.328 15.148 -20.210 1.00 56.69 98 GLY A O 1
ATOM 671 N N . GLY A 1 99 ? 0.003 13.676 -21.865 1.00 54.41 99 GLY A N 1
ATOM 672 C CA . GLY A 1 99 ? -1.123 14.411 -22.445 1.00 54.41 99 GLY A CA 1
ATOM 673 C C . GLY A 1 99 ? -2.316 14.475 -21.476 1.00 54.41 99 GLY A C 1
ATOM 674 O O . GLY A 1 99 ? -2.332 13.756 -20.472 1.00 54.41 99 GLY A O 1
ATOM 675 N N . PRO A 1 100 ? -3.345 15.292 -21.773 1.00 55.38 100 PRO A N 1
ATOM 676 C CA . PRO A 1 100 ? -4.527 15.387 -20.925 1.00 55.38 100 PRO A CA 1
ATOM 677 C C . PRO A 1 100 ? -5.100 13.989 -20.704 1.00 55.38 100 PRO A C 1
ATOM 679 O O . PRO A 1 100 ? -5.402 13.270 -21.663 1.00 55.38 100 PRO A O 1
ATOM 682 N N . SER A 1 101 ? -5.218 13.601 -19.432 1.00 53.41 101 SER A N 1
ATOM 683 C CA . SER A 1 101 ? -5.781 12.311 -19.041 1.00 53.41 101 SER A CA 1
ATOM 684 C C . SER A 1 101 ? -7.153 12.190 -19.696 1.00 53.41 101 SER A C 1
ATOM 686 O O . SER A 1 101 ? -8.057 12.966 -19.378 1.00 53.41 101 SER A O 1
ATOM 688 N N . LYS A 1 102 ? -7.316 11.265 -20.654 1.00 50.16 102 LYS A N 1
ATOM 689 C CA . LYS A 1 102 ? -8.633 11.012 -21.251 1.00 50.16 102 LYS A CA 1
ATOM 690 C C . LYS A 1 102 ? -9.598 10.748 -20.105 1.00 50.16 102 LYS A C 1
ATOM 692 O O . LYS A 1 102 ? -9.284 9.952 -19.223 1.00 50.16 102 LYS A O 1
ATOM 697 N N . ALA A 1 103 ? -10.736 11.440 -20.109 1.00 47.38 103 ALA A N 1
ATOM 698 C CA . ALA A 1 103 ? -11.782 11.216 -19.128 1.00 47.38 103 ALA A CA 1
ATOM 699 C C . ALA A 1 103 ? -12.183 9.740 -19.204 1.00 47.38 103 ALA A C 1
ATOM 701 O O . ALA A 1 103 ? -12.834 9.314 -20.154 1.00 47.38 103 ALA A O 1
ATOM 702 N N . VAL A 1 104 ? -11.698 8.951 -18.250 1.00 46.75 104 VAL A N 1
ATOM 703 C CA . VAL A 1 104 ? -12.124 7.570 -18.081 1.00 46.75 104 VAL A CA 1
ATOM 704 C C . VAL A 1 104 ? -13.572 7.652 -17.614 1.00 46.75 104 VAL A C 1
ATOM 706 O O . VAL A 1 104 ? -13.863 8.432 -16.698 1.00 46.75 104 VAL A O 1
ATOM 709 N N . ASP A 1 105 ? -14.472 6.923 -18.276 1.00 46.25 105 ASP A N 1
ATOM 710 C CA . ASP A 1 105 ? -15.878 6.863 -17.879 1.00 46.25 105 ASP A CA 1
ATOM 711 C C . ASP A 1 105 ? -15.966 6.580 -16.376 1.00 46.25 105 ASP A C 1
ATOM 713 O O . ASP A 1 105 ? -15.198 5.776 -15.835 1.00 46.25 105 ASP A O 1
ATOM 717 N N . ALA A 1 106 ? -16.864 7.288 -15.685 1.00 50.34 106 ALA A N 1
ATOM 718 C CA . ALA A 1 106 ? -17.022 7.137 -14.248 1.00 50.34 106 ALA A CA 1
ATOM 719 C C . ALA A 1 106 ? -17.278 5.659 -13.922 1.00 50.34 106 ALA A C 1
ATOM 721 O O . ALA A 1 106 ? -18.253 5.071 -14.390 1.00 50.34 106 ALA A O 1
ATOM 722 N N . MET A 1 107 ? -16.385 5.060 -13.133 1.00 48.38 107 MET A N 1
ATOM 723 C CA . MET A 1 107 ? -16.538 3.674 -12.708 1.00 48.38 107 MET A CA 1
ATOM 724 C C . MET A 1 107 ? -17.878 3.464 -11.998 1.00 48.38 107 MET A C 1
ATOM 726 O O . MET A 1 107 ? -18.294 4.351 -11.239 1.00 48.38 107 MET A O 1
ATOM 730 N N . PRO A 1 108 ? -18.510 2.285 -12.161 1.00 61.00 108 PRO A N 1
ATOM 731 C CA . PRO A 1 108 ? -19.694 1.942 -11.391 1.00 61.00 108 PRO A CA 1
ATOM 732 C C . PRO A 1 108 ? -19.404 2.105 -9.894 1.00 61.00 108 PRO A C 1
ATOM 734 O O . PRO A 1 108 ? -18.284 1.863 -9.426 1.00 61.00 108 PRO A O 1
ATOM 737 N N . ALA A 1 109 ? -20.410 2.559 -9.147 1.00 69.19 109 ALA A N 1
ATOM 738 C CA . ALA A 1 109 ? -20.342 2.580 -7.692 1.00 69.19 109 ALA A CA 1
ATOM 739 C C . ALA A 1 109 ? -19.996 1.176 -7.169 1.00 69.19 109 ALA A C 1
ATOM 741 O O . ALA A 1 109 ? -20.257 0.174 -7.845 1.00 69.19 109 ALA A O 1
ATOM 742 N N . TYR A 1 110 ? -19.404 1.096 -5.972 1.00 70.75 110 TYR A N 1
ATOM 743 C CA . TYR A 1 110 ? -19.302 -0.192 -5.292 1.00 70.75 110 TYR A CA 1
ATOM 744 C C . TYR A 1 110 ? -20.683 -0.858 -5.283 1.00 70.75 110 TYR A C 1
ATOM 746 O O . TYR A 1 110 ? -21.684 -0.148 -5.129 1.00 70.75 110 TYR A O 1
ATOM 754 N N . PRO A 1 111 ? -20.762 -2.190 -5.475 1.00 75.00 111 PRO A N 1
ATOM 755 C CA . PRO A 1 111 ? -22.006 -2.880 -5.181 1.00 75.00 111 PRO A CA 1
ATOM 756 C C . PRO A 1 111 ? -22.417 -2.487 -3.762 1.00 75.00 111 PRO A C 1
ATOM 758 O O . PRO A 1 111 ? -21.564 -2.379 -2.878 1.00 75.00 111 PRO A O 1
ATOM 761 N N . ASP A 1 112 ? -23.702 -2.205 -3.575 1.00 77.38 112 ASP A N 1
ATOM 762 C CA . ASP A 1 112 ? -24.239 -1.911 -2.254 1.00 77.38 112 ASP A CA 1
ATOM 763 C C . ASP A 1 112 ? -24.077 -3.174 -1.401 1.00 77.38 112 ASP A C 1
ATOM 765 O O . ASP A 1 112 ? -24.850 -4.130 -1.504 1.00 77.38 112 ASP A O 1
ATOM 769 N N . TRP A 1 113 ? -22.984 -3.232 -0.639 1.00 74.62 113 TRP A N 1
ATOM 770 C CA . TRP A 1 113 ? -22.745 -4.288 0.325 1.00 74.62 113 TRP A CA 1
ATOM 771 C C . TRP A 1 113 ? -23.770 -4.067 1.424 1.00 74.62 113 TRP A C 1
ATOM 773 O O . TRP A 1 113 ? -23.572 -3.195 2.271 1.00 74.62 113 TRP A O 1
ATOM 783 N N . GLY A 1 114 ? -24.886 -4.798 1.352 1.00 58.91 114 GLY A N 1
ATOM 784 C CA . GLY A 1 114 ? -26.033 -4.676 2.245 1.00 58.91 114 GLY A CA 1
ATOM 785 C C . GLY A 1 114 ? -25.606 -4.771 3.702 1.00 58.91 114 GLY A C 1
ATOM 786 O O . GLY A 1 114 ? -25.581 -5.841 4.292 1.00 58.91 114 GLY A O 1
ATOM 787 N N . GLY A 1 115 ? -25.191 -3.649 4.285 1.00 57.81 115 GLY A N 1
ATOM 788 C CA . GLY A 1 115 ? -24.731 -3.672 5.659 1.00 57.81 115 GLY A CA 1
ATOM 789 C C . GLY A 1 115 ? -25.936 -3.935 6.553 1.00 57.81 115 GLY A C 1
ATOM 790 O O . GLY A 1 115 ? -26.998 -3.326 6.390 1.00 57.81 115 GLY A O 1
ATOM 791 N N . THR A 1 116 ? -25.756 -4.802 7.527 1.00 56.78 116 THR A N 1
ATOM 792 C CA . THR A 1 116 ? -26.673 -4.908 8.648 1.00 56.78 116 THR A CA 1
ATOM 793 C C . THR A 1 116 ? -26.437 -3.702 9.549 1.00 56.78 116 THR A C 1
ATOM 795 O O . THR A 1 116 ? -25.303 -3.450 9.955 1.00 56.78 116 THR A O 1
ATOM 798 N N . SER A 1 117 ? -27.480 -2.938 9.865 1.00 51.53 117 SER A N 1
ATOM 799 C CA . SER A 1 117 ? -27.418 -1.879 10.881 1.00 51.53 117 SER A CA 1
ATOM 800 C C . SER A 1 117 ? -27.310 -2.494 12.283 1.00 51.53 117 SER A C 1
ATOM 802 O O . SER A 1 117 ? -28.204 -2.331 13.103 1.00 51.53 117 SER A O 1
ATOM 804 N N . SER A 1 118 ? -26.244 -3.245 12.557 1.00 54.16 118 SER A N 1
ATOM 805 C CA . SER A 1 118 ? -25.878 -3.608 13.923 1.00 54.16 118 SER A CA 1
ATOM 806 C C . SER A 1 118 ? -24.854 -2.590 14.405 1.00 54.16 118 SER A C 1
ATOM 808 O O . SER A 1 118 ? -23.715 -2.572 13.943 1.00 54.16 118 SER A O 1
ATOM 810 N N . THR A 1 119 ? -25.285 -1.696 15.290 1.00 52.50 119 THR A N 1
ATOM 811 C CA . THR A 1 119 ? -24.433 -0.714 15.978 1.00 52.50 119 THR A CA 1
ATOM 812 C C . THR A 1 119 ? -23.675 -1.321 17.159 1.00 52.50 119 THR A C 1
ATOM 814 O O . THR A 1 119 ? -22.793 -0.669 17.713 1.00 52.50 119 THR A O 1
ATOM 817 N N . ALA A 1 120 ? -23.991 -2.559 17.550 1.00 53.75 120 ALA A N 1
ATOM 818 C CA . ALA A 1 120 ? -23.288 -3.250 18.617 1.00 53.75 120 ALA A CA 1
ATOM 819 C C . ALA A 1 120 ? -21.987 -3.858 18.075 1.00 53.75 120 ALA A C 1
ATOM 821 O O . ALA A 1 120 ? -22.019 -4.752 17.225 1.00 53.75 120 ALA A O 1
ATOM 822 N N . LEU A 1 121 ? -20.846 -3.380 18.587 1.00 51.75 121 LEU A N 1
ATOM 823 C CA . LEU A 1 121 ? -19.597 -4.140 18.540 1.00 51.75 121 LEU A CA 1
ATOM 824 C C . LEU A 1 121 ? -19.888 -5.533 19.122 1.00 51.75 121 LEU A C 1
ATOM 826 O O . LEU A 1 121 ? -20.525 -5.601 20.179 1.00 51.75 121 LEU A O 1
ATOM 830 N N . PRO A 1 122 ? -19.483 -6.633 18.460 1.00 51.28 122 PRO A N 1
ATOM 831 C CA . PRO A 1 122 ? -19.633 -7.946 19.061 1.00 51.28 122 PRO A CA 1
ATOM 832 C C . PRO A 1 122 ? -18.906 -7.920 20.416 1.00 51.28 122 PRO A C 1
ATOM 834 O O . PRO A 1 122 ? -17.746 -7.499 20.458 1.00 51.28 122 PRO A O 1
ATOM 837 N N . PRO A 1 123 ? -19.569 -8.286 21.531 1.00 50.94 123 PRO A N 1
ATOM 838 C CA . PRO A 1 123 ? -18.873 -8.450 22.802 1.00 50.94 123 PRO A CA 1
ATOM 839 C C . PRO A 1 123 ? -17.710 -9.419 22.573 1.00 50.94 123 PRO A C 1
ATOM 841 O O . PRO A 1 123 ? -17.893 -10.386 21.833 1.00 50.94 123 PRO A O 1
ATOM 844 N N . GLU A 1 124 ? -16.532 -9.130 23.148 1.00 52.25 124 GLU A N 1
ATOM 845 C CA . GLU A 1 124 ? -15.324 -9.966 23.052 1.00 52.25 124 GLU A CA 1
ATOM 846 C C . GLU A 1 124 ? -15.709 -11.444 23.002 1.00 52.25 124 GLU A C 1
ATOM 848 O O . GLU A 1 124 ? -16.240 -11.995 23.973 1.00 52.25 124 GLU A O 1
ATOM 853 N N . ALA A 1 125 ? -15.520 -12.060 21.834 1.00 44.19 125 ALA A N 1
ATOM 854 C CA . ALA A 1 125 ? -15.956 -13.419 21.588 1.00 44.19 125 ALA A CA 1
ATOM 855 C C . ALA A 1 125 ? -15.132 -14.359 22.472 1.00 44.19 125 ALA A C 1
ATOM 857 O O . ALA A 1 125 ? -14.038 -14.792 22.109 1.00 44.19 125 ALA A O 1
ATOM 858 N N . LYS A 1 126 ? -15.658 -14.683 23.658 1.00 45.62 126 LYS A N 1
ATOM 859 C CA . LYS A 1 126 ? -15.221 -15.857 24.408 1.00 45.62 126 LYS A CA 1
ATOM 860 C C . LYS A 1 126 ? -15.417 -17.052 23.483 1.00 45.62 126 LYS A C 1
ATOM 862 O O . LYS A 1 126 ? -16.541 -17.327 23.069 1.00 45.62 126 LYS A O 1
ATOM 867 N N . ALA A 1 127 ? -14.317 -17.714 23.129 1.00 46.12 127 ALA A N 1
ATOM 868 C CA . ALA A 1 127 ? -14.337 -18.905 22.294 1.00 46.12 127 ALA A CA 1
ATOM 869 C C . ALA A 1 127 ? -15.372 -19.902 22.852 1.00 46.12 127 ALA A C 1
ATOM 871 O O . ALA A 1 127 ? -15.296 -20.230 24.042 1.00 46.12 127 ALA A O 1
ATOM 872 N N . PRO A 1 128 ? -16.356 -20.356 22.055 1.00 45.31 128 PRO A N 1
ATOM 873 C CA . PRO A 1 128 ? -17.356 -21.287 22.546 1.00 45.31 128 PRO A CA 1
ATOM 874 C C . PRO A 1 128 ? -16.687 -22.632 22.834 1.00 45.31 128 PRO A C 1
ATOM 876 O O . PRO A 1 128 ? -16.209 -23.325 21.936 1.00 45.31 128 PRO A O 1
ATOM 879 N N . ALA A 1 129 ? -16.635 -22.988 24.115 1.00 46.31 129 ALA A N 1
ATOM 880 C CA . ALA A 1 129 ? -16.294 -24.326 24.558 1.00 46.31 129 ALA A CA 1
ATOM 881 C C . ALA A 1 129 ? -17.531 -25.219 24.375 1.00 46.31 129 ALA A C 1
ATOM 883 O O . ALA A 1 129 ? -18.476 -25.130 25.152 1.00 46.31 129 ALA A O 1
ATOM 884 N N . GLY A 1 130 ? -17.512 -26.065 23.345 1.00 57.94 130 GLY A N 1
ATOM 885 C CA . GLY A 1 130 ? -18.448 -27.180 23.186 1.00 57.94 130 GLY A CA 1
ATOM 886 C C . GLY A 1 130 ? -19.699 -26.869 22.363 1.00 57.94 130 GLY A C 1
ATOM 887 O O . GLY A 1 130 ? -20.712 -26.435 22.898 1.00 57.94 130 GLY A O 1
ATOM 888 N N . ALA A 1 131 ? -19.652 -27.178 21.069 1.00 46.47 131 ALA A N 1
ATOM 889 C CA . ALA A 1 131 ? -20.842 -27.461 20.271 1.00 46.47 131 ALA A CA 1
ATOM 890 C C . ALA A 1 131 ? -20.450 -28.401 19.121 1.00 46.47 131 ALA A C 1
ATOM 892 O O . ALA A 1 131 ? -20.012 -27.969 18.057 1.00 46.47 131 ALA A O 1
ATOM 893 N N . GLU A 1 132 ? -20.551 -29.703 19.384 1.00 51.16 132 GLU A N 1
ATOM 894 C CA . GLU A 1 132 ? -20.557 -30.758 18.373 1.00 51.16 132 GLU A CA 1
ATOM 895 C C . GLU A 1 132 ? -21.978 -30.850 17.799 1.00 51.16 132 GLU A C 1
ATOM 897 O O . GLU A 1 132 ? -22.777 -31.670 18.237 1.00 51.16 132 GLU A O 1
ATOM 902 N N . ASP A 1 133 ? -22.334 -29.981 16.856 1.00 53.62 133 ASP A N 1
ATOM 903 C CA . ASP A 1 133 ? -23.500 -30.229 16.006 1.00 53.62 133 ASP A CA 1
ATOM 904 C C . ASP A 1 133 ? -23.102 -30.004 14.548 1.00 53.62 133 ASP A C 1
ATOM 906 O O . ASP A 1 133 ? -22.482 -28.999 14.202 1.00 53.62 133 ASP A O 1
ATOM 910 N N . GLY A 1 134 ? -23.384 -30.995 13.703 1.00 58.50 134 GLY A N 1
ATOM 911 C CA . GLY A 1 134 ? -22.830 -31.181 12.356 1.00 58.50 134 GLY A CA 1
ATOM 912 C C . GLY A 1 134 ? -23.321 -30.190 11.295 1.00 58.50 134 GLY A C 1
ATOM 913 O O . GLY A 1 134 ? -23.308 -30.511 10.105 1.00 58.50 134 GLY A O 1
ATOM 914 N N . GLY A 1 135 ? -23.764 -28.999 11.696 1.00 53.28 135 GLY A N 1
ATOM 915 C CA . GLY A 1 135 ? -24.059 -27.899 10.790 1.00 53.28 135 GLY A CA 1
ATOM 916 C C . GLY A 1 135 ? -22.770 -27.365 10.171 1.00 53.28 135 GLY A C 1
ATOM 917 O O . GLY A 1 135 ? -21.802 -27.079 10.873 1.00 53.28 135 GLY A O 1
ATOM 918 N N . LYS A 1 136 ? -22.745 -27.223 8.839 1.00 51.22 136 LYS A N 1
ATOM 919 C CA . LYS A 1 136 ? -21.690 -26.470 8.144 1.00 51.22 136 LYS A CA 1
ATOM 920 C C . LYS A 1 136 ? -21.536 -25.119 8.861 1.00 51.22 136 LYS A C 1
ATOM 922 O O . LYS A 1 136 ? -22.543 -24.419 8.952 1.00 51.22 136 LYS A O 1
ATOM 927 N N . PRO A 1 137 ? -20.349 -24.766 9.385 1.00 51.75 137 PRO A N 1
ATOM 928 C CA . PRO A 1 137 ? -20.166 -23.518 10.108 1.00 51.75 137 PRO A CA 1
ATOM 929 C C . PRO A 1 137 ? -20.430 -22.363 9.146 1.00 51.75 137 PRO A C 1
ATOM 931 O O . PRO A 1 137 ? -19.606 -22.044 8.296 1.00 51.75 137 PRO A O 1
ATOM 934 N N . GLU A 1 138 ? -21.610 -21.762 9.250 1.00 52.91 138 GLU A N 1
ATOM 935 C CA . GLU A 1 138 ? -21.917 -20.524 8.556 1.00 52.91 138 GLU A CA 1
ATOM 936 C C . GLU A 1 138 ? -20.975 -19.471 9.147 1.00 52.91 138 GLU A C 1
ATOM 938 O O . GLU A 1 138 ? -21.054 -19.149 10.333 1.00 52.91 138 GLU A O 1
ATOM 943 N N . ALA A 1 139 ? -19.985 -19.039 8.361 1.00 52.06 139 ALA A N 1
ATOM 944 C CA . ALA A 1 139 ? -18.927 -18.159 8.833 1.00 52.06 139 ALA A CA 1
ATOM 945 C C . ALA A 1 139 ? -19.533 -16.880 9.429 1.00 52.06 139 ALA A C 1
ATOM 947 O O . ALA A 1 139 ? -20.074 -16.030 8.719 1.00 52.06 139 ALA A O 1
ATOM 948 N N . SER A 1 140 ? -19.477 -16.776 10.756 1.00 59.03 140 SER A N 1
ATOM 949 C CA . SER A 1 140 ? -20.144 -15.719 11.502 1.00 59.03 140 SER A CA 1
ATOM 950 C C . SER A 1 140 ? -19.378 -14.403 11.393 1.00 59.03 140 SER A C 1
ATOM 952 O O . SER A 1 140 ? -18.154 -14.372 11.561 1.00 59.03 140 SER A O 1
ATOM 954 N N . MET A 1 141 ? -20.113 -13.301 11.223 1.00 64.56 141 MET A N 1
ATOM 955 C CA . MET A 1 141 ? -19.635 -11.945 11.516 1.00 64.56 141 MET A CA 1
ATOM 956 C C . MET A 1 141 ? -18.962 -11.938 12.899 1.00 64.56 141 MET A C 1
ATOM 958 O O . MET A 1 141 ? -19.636 -12.104 13.910 1.00 64.56 141 MET A O 1
ATOM 962 N N . GLY A 1 142 ? -17.634 -11.808 12.940 1.00 65.50 142 GLY A N 1
ATOM 963 C CA . GLY A 1 142 ? -16.840 -11.957 14.170 1.00 65.50 142 GLY A CA 1
ATOM 964 C C . GLY A 1 142 ? -15.639 -12.895 14.044 1.00 65.50 142 GLY A C 1
ATOM 965 O O . GLY A 1 142 ? -14.860 -13.015 14.987 1.00 65.50 142 GLY A O 1
ATOM 966 N N . GLN A 1 143 ? -15.447 -13.537 12.889 1.00 76.00 143 GLN A N 1
ATOM 967 C CA . GLN A 1 143 ? -14.221 -14.280 12.625 1.00 76.00 143 GLN A CA 1
ATOM 968 C C . GLN A 1 143 ? -13.009 -13.334 12.592 1.00 76.00 143 GLN A C 1
ATOM 970 O O . GLN A 1 143 ? -12.852 -12.531 11.672 1.00 76.00 143 GLN A O 1
ATOM 975 N N . VAL A 1 144 ? -12.145 -13.457 13.601 1.00 86.06 144 VAL A N 1
ATOM 976 C CA . VAL A 1 144 ? -10.818 -12.828 13.636 1.00 86.06 144 VAL A CA 1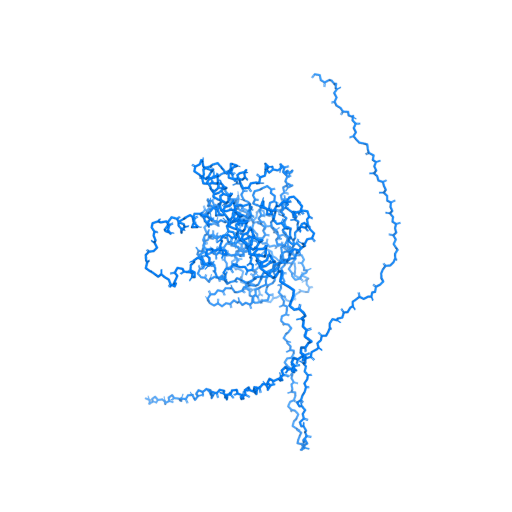
ATOM 977 C C . VAL A 1 144 ? -9.969 -13.442 12.523 1.00 86.06 144 VAL A C 1
ATOM 979 O O . VAL A 1 144 ? -9.908 -14.669 12.394 1.00 86.06 144 VAL A O 1
ATOM 982 N N . LEU A 1 145 ? -9.313 -12.604 11.717 1.00 92.44 145 LEU A N 1
ATOM 983 C CA . LEU A 1 145 ? -8.416 -13.047 10.650 1.00 92.44 145 LEU A CA 1
ATOM 984 C C . LEU A 1 145 ? -6.966 -12.965 11.155 1.00 92.44 145 LEU A C 1
ATOM 986 O O . LEU A 1 145 ? -6.336 -11.914 11.035 1.00 92.44 145 LEU A O 1
ATOM 990 N N . PRO A 1 146 ? -6.394 -14.044 11.724 1.00 94.69 146 PRO A N 1
ATOM 991 C CA . PRO A 1 146 ? -5.051 -13.976 12.281 1.00 94.69 146 PRO A CA 1
ATOM 992 C C . PRO A 1 146 ? -4.011 -13.711 11.189 1.00 94.69 146 PRO A C 1
ATOM 994 O O . PRO A 1 146 ? -3.882 -14.490 10.235 1.00 94.69 146 PRO A O 1
ATOM 997 N N . MET A 1 147 ? -3.214 -12.659 11.370 1.00 96.19 147 MET A N 1
ATOM 998 C CA . MET A 1 147 ? -1.981 -12.437 10.620 1.00 96.19 147 MET A CA 1
ATOM 999 C C . MET A 1 147 ? -0.918 -13.410 11.118 1.00 96.19 147 MET A C 1
ATOM 1001 O O . MET A 1 147 ? -0.326 -13.239 12.179 1.00 96.19 147 MET A O 1
ATOM 1005 N N . ARG A 1 148 ? -0.702 -14.483 10.361 1.00 96.06 148 ARG A N 1
ATOM 1006 C CA . ARG A 1 148 ? 0.270 -15.530 10.686 1.00 96.06 148 ARG A CA 1
ATOM 1007 C C . ARG A 1 148 ? 0.938 -16.037 9.423 1.00 96.06 148 ARG A C 1
ATOM 1009 O O . ARG A 1 148 ? 0.407 -15.884 8.323 1.00 96.06 148 ARG A O 1
ATOM 1016 N N . LYS A 1 149 ? 2.086 -16.692 9.597 1.00 96.62 149 LYS A N 1
ATOM 1017 C CA . LYS A 1 149 ? 2.794 -17.378 8.513 1.00 96.62 149 LYS A CA 1
ATOM 1018 C C . LYS A 1 149 ? 1.837 -18.254 7.696 1.00 96.62 149 LYS A C 1
ATOM 1020 O O . LYS A 1 149 ? 1.046 -19.008 8.262 1.00 96.62 149 LYS A O 1
ATOM 1025 N N . GLY A 1 150 ? 1.951 -18.166 6.374 1.00 96.12 150 GLY A N 1
ATOM 1026 C CA . GLY A 1 150 ? 1.136 -18.916 5.422 1.00 96.12 150 GLY A CA 1
ATOM 1027 C C . GLY A 1 150 ? -0.204 -18.265 5.079 1.00 96.12 150 GLY A C 1
ATOM 1028 O O . GLY A 1 150 ? -0.916 -18.814 4.243 1.00 96.12 150 GLY A O 1
ATOM 1029 N N . LEU A 1 151 ? -0.558 -17.117 5.674 1.00 97.50 151 LEU A N 1
ATOM 1030 C CA . LEU A 1 151 ? -1.664 -16.304 5.170 1.00 97.50 151 LEU A CA 1
ATOM 1031 C C . LEU A 1 151 ? -1.302 -15.764 3.779 1.00 97.50 151 LEU A C 1
ATOM 1033 O O . LEU A 1 151 ? -0.301 -15.067 3.620 1.00 97.50 151 LEU A O 1
ATOM 1037 N N . ARG A 1 152 ? -2.132 -16.072 2.786 1.00 98.12 152 ARG A N 1
ATOM 1038 C CA . ARG A 1 152 ? -2.076 -15.551 1.424 1.00 98.12 152 ARG A CA 1
ATOM 1039 C C . ARG A 1 152 ? -3.299 -14.683 1.157 1.00 98.12 152 ARG A C 1
ATOM 1041 O O . ARG A 1 152 ? -4.425 -15.091 1.427 1.00 98.12 152 ARG A O 1
ATOM 1048 N N . ILE A 1 153 ? -3.064 -13.495 0.617 1.00 98.25 153 ILE A N 1
ATOM 1049 C CA . ILE A 1 153 ? -4.074 -12.486 0.304 1.00 98.25 153 ILE A CA 1
ATOM 1050 C C . ILE A 1 153 ? -4.008 -12.237 -1.200 1.00 98.25 153 ILE A C 1
ATOM 1052 O O . ILE A 1 153 ? -3.018 -11.694 -1.697 1.00 98.25 153 ILE A O 1
ATOM 1056 N N . THR A 1 154 ? -5.056 -12.622 -1.920 1.00 98.31 154 THR A N 1
ATOM 1057 C CA . THR A 1 154 ? -5.192 -12.348 -3.353 1.00 98.31 154 THR A CA 1
ATOM 1058 C C . THR A 1 154 ? -6.107 -11.156 -3.557 1.00 98.31 154 THR A C 1
ATOM 1060 O O . THR A 1 154 ? -7.232 -11.114 -3.047 1.00 98.31 154 THR A O 1
ATOM 1063 N N . THR A 1 155 ? -5.632 -10.194 -4.339 1.00 98.12 155 THR A N 1
ATOM 1064 C CA . THR A 1 155 ? -6.370 -8.980 -4.667 1.00 98.12 155 THR A CA 1
ATOM 1065 C C . THR A 1 155 ? -6.559 -8.855 -6.169 1.00 98.12 155 THR A C 1
ATOM 1067 O O . THR A 1 155 ? -5.585 -8.976 -6.912 1.00 98.12 155 THR A O 1
ATOM 1070 N N . ALA A 1 156 ? -7.767 -8.511 -6.601 1.00 97.19 156 ALA A N 1
ATOM 1071 C CA . ALA A 1 156 ? -8.007 -7.997 -7.941 1.00 97.19 156 ALA A CA 1
ATOM 1072 C C . ALA A 1 156 ? -7.731 -6.490 -7.943 1.00 97.19 156 ALA A C 1
ATOM 1074 O O . ALA A 1 156 ? -8.258 -5.763 -7.094 1.00 97.19 156 ALA A O 1
ATOM 1075 N N . ILE A 1 157 ? -6.890 -6.033 -8.865 1.00 94.19 157 ILE A N 1
ATOM 1076 C CA . ILE A 1 157 ? -6.538 -4.627 -9.030 1.00 94.19 157 ILE A CA 1
ATOM 1077 C C . ILE A 1 157 ? -6.985 -4.182 -10.414 1.00 94.19 157 ILE A C 1
ATOM 1079 O O . ILE A 1 157 ? -6.696 -4.830 -11.417 1.00 94.19 157 ILE A O 1
ATOM 1083 N N . GLN A 1 158 ? -7.686 -3.061 -10.444 1.00 92.12 158 GLN A N 1
ATOM 1084 C CA . GLN A 1 158 ? -8.131 -2.396 -11.650 1.00 92.12 158 GLN A CA 1
ATOM 1085 C C . GLN A 1 158 ? -7.466 -1.027 -11.710 1.00 92.12 158 GLN A C 1
ATOM 1087 O O . GLN A 1 158 ? -7.531 -0.260 -10.750 1.00 92.12 158 GLN A O 1
ATOM 1092 N N . GLN A 1 159 ? -6.816 -0.737 -12.832 1.00 88.44 159 GLN A N 1
ATOM 1093 C CA . GLN A 1 159 ? -6.165 0.540 -13.106 1.00 88.44 159 GLN A CA 1
ATOM 1094 C C . GLN A 1 159 ? -6.530 1.014 -14.510 1.00 88.44 159 GLN A C 1
ATOM 1096 O O . GLN A 1 159 ? -6.947 0.236 -15.368 1.00 88.44 159 GLN A O 1
ATOM 1101 N N . SER A 1 160 ? -6.302 2.299 -14.785 1.00 82.25 160 SER A N 1
ATOM 1102 C CA . SER A 1 160 ? -6.517 2.872 -16.124 1.00 82.25 160 SER A CA 1
ATOM 1103 C C . SER A 1 160 ? -5.737 2.151 -17.235 1.00 82.25 160 SER A C 1
ATOM 1105 O O . SER A 1 160 ? -6.204 2.084 -18.372 1.00 82.25 160 SER A O 1
ATOM 1107 N N . ALA A 1 161 ? -4.568 1.592 -16.909 1.00 83.06 161 ALA A N 1
ATOM 1108 C CA . ALA A 1 161 ? -3.710 0.887 -17.855 1.00 83.06 161 ALA A CA 1
ATOM 1109 C C . ALA A 1 161 ? -4.091 -0.598 -18.047 1.00 83.06 161 ALA A C 1
ATOM 1111 O O . ALA A 1 161 ? -3.661 -1.215 -19.024 1.00 83.06 161 ALA A O 1
ATOM 1112 N N . GLY A 1 162 ? -4.905 -1.169 -17.153 1.00 87.31 162 GLY A N 1
ATOM 1113 C CA . GLY A 1 162 ? -5.365 -2.555 -17.217 1.00 87.31 162 GLY A CA 1
ATOM 1114 C C . GLY A 1 162 ? -5.608 -3.182 -15.845 1.00 87.31 162 GLY A C 1
ATOM 1115 O O . GLY A 1 162 ? -5.232 -2.629 -14.811 1.00 87.31 162 GLY A O 1
ATOM 1116 N N . ASP A 1 163 ? -6.214 -4.366 -15.869 1.00 92.19 163 ASP A N 1
ATOM 1117 C CA . ASP A 1 163 ? -6.531 -5.148 -14.675 1.00 92.19 163 ASP A CA 1
ATOM 1118 C C . ASP A 1 163 ? -5.480 -6.241 -14.469 1.00 92.19 163 ASP A C 1
ATOM 1120 O O . ASP A 1 163 ? -4.993 -6.842 -15.432 1.00 92.19 163 ASP A O 1
ATOM 1124 N N . TYR A 1 164 ? -5.150 -6.525 -13.214 1.00 95.19 164 TYR A N 1
ATOM 1125 C CA . TYR A 1 164 ? -4.249 -7.609 -12.840 1.00 95.19 164 TYR A CA 1
ATOM 1126 C C . TYR A 1 164 ? -4.575 -8.144 -11.446 1.00 95.19 164 TYR A C 1
ATOM 1128 O O . TYR A 1 164 ? -5.336 -7.553 -10.679 1.00 95.19 164 TYR A O 1
ATOM 1136 N N . GLU A 1 165 ? -3.981 -9.281 -11.108 1.00 96.31 165 GLU A N 1
ATOM 1137 C CA . GLU A 1 165 ? -4.070 -9.861 -9.773 1.00 96.31 165 GLU A CA 1
ATOM 1138 C C . GLU A 1 165 ? -2.736 -9.692 -9.052 1.00 96.31 165 GLU A C 1
ATOM 1140 O O . GLU A 1 165 ? -1.666 -9.845 -9.647 1.00 96.31 165 GLU A O 1
ATOM 1145 N N . SER A 1 166 ? -2.802 -9.390 -7.756 1.00 97.12 166 SER A N 1
ATOM 1146 C CA . SER A 1 166 ? -1.636 -9.448 -6.877 1.00 97.12 166 SER A CA 1
ATOM 1147 C C . SER A 1 166 ? -1.851 -10.463 -5.767 1.00 97.12 166 SER A C 1
ATOM 1149 O O . SER A 1 166 ? -2.972 -10.659 -5.293 1.00 97.12 166 SER A O 1
ATOM 1151 N N . MET A 1 167 ? -0.765 -11.091 -5.339 1.00 98.19 167 MET A N 1
ATOM 1152 C CA . MET A 1 167 ? -0.726 -12.053 -4.251 1.00 98.19 167 MET A CA 1
ATOM 1153 C C . MET A 1 167 ? 0.274 -11.575 -3.206 1.00 98.19 167 MET A C 1
ATOM 1155 O O . MET A 1 167 ? 1.419 -11.259 -3.530 1.00 98.19 167 MET A O 1
ATOM 1159 N N . LYS A 1 168 ? -0.162 -11.540 -1.949 1.00 98.06 168 LYS A N 1
ATOM 1160 C CA . LYS A 1 168 ? 0.676 -11.222 -0.790 1.00 98.06 168 LYS A CA 1
ATOM 1161 C C . LYS A 1 168 ? 0.731 -12.441 0.114 1.00 98.06 168 LYS A C 1
ATOM 1163 O O . LYS A 1 168 ? -0.321 -12.947 0.491 1.00 98.06 168 LYS A O 1
ATOM 1168 N N . GLU A 1 169 ? 1.918 -12.925 0.448 1.00 97.94 169 GLU A N 1
ATOM 1169 C CA . GLU A 1 169 ? 2.111 -14.097 1.304 1.00 97.94 169 GLU A CA 1
ATOM 1170 C C . GLU A 1 169 ? 2.890 -13.716 2.561 1.00 97.94 169 GLU A C 1
ATOM 1172 O O . GLU A 1 169 ? 4.020 -13.237 2.483 1.00 97.94 169 GLU A O 1
ATOM 1177 N N . ILE A 1 170 ? 2.311 -13.974 3.731 1.00 98.06 170 ILE A N 1
ATOM 1178 C CA . ILE A 1 170 ? 2.977 -13.769 5.016 1.00 98.06 170 ILE A CA 1
ATOM 1179 C C . ILE A 1 170 ? 3.995 -14.885 5.244 1.00 98.06 170 ILE A C 1
ATOM 1181 O O . ILE A 1 170 ? 3.640 -16.045 5.475 1.00 98.06 170 ILE A O 1
ATOM 1185 N N . ARG A 1 171 ? 5.280 -14.531 5.222 1.00 97.81 171 ARG A N 1
ATOM 1186 C CA . ARG A 1 171 ? 6.400 -15.464 5.398 1.00 97.81 171 ARG A CA 1
ATOM 1187 C C . ARG A 1 171 ? 6.724 -15.723 6.858 1.00 97.81 171 ARG A C 1
ATOM 1189 O O . ARG A 1 171 ? 6.984 -16.868 7.239 1.00 97.81 171 ARG A O 1
ATOM 1196 N N . SER A 1 172 ? 6.691 -14.680 7.676 1.00 97.69 172 SER A N 1
ATOM 1197 C CA . SER A 1 172 ? 6.874 -14.775 9.120 1.00 97.69 172 SER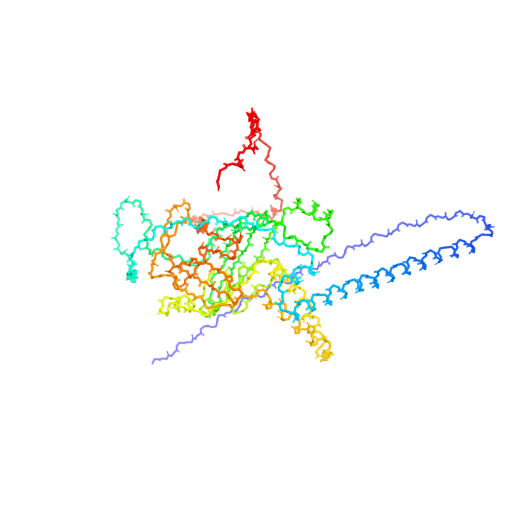 A CA 1
ATOM 1198 C C . SER A 1 172 ? 6.180 -13.624 9.835 1.00 97.69 172 SER A C 1
ATOM 1200 O O . SER A 1 172 ? 6.004 -12.537 9.287 1.00 97.69 172 SER A O 1
ATOM 1202 N N . VAL A 1 173 ? 5.798 -13.895 11.078 1.00 97.69 173 VAL A N 1
ATOM 1203 C CA . VAL A 1 173 ? 5.323 -12.906 12.043 1.00 97.69 173 VAL A CA 1
ATOM 1204 C C . VAL A 1 173 ? 6.177 -13.107 13.284 1.00 97.69 173 VAL A C 1
ATOM 1206 O O . VAL A 1 173 ? 6.239 -14.221 13.806 1.00 97.69 173 VAL A O 1
ATOM 1209 N N . THR A 1 174 ? 6.906 -12.073 13.677 1.00 98.12 174 THR A N 1
ATOM 1210 C CA . THR A 1 174 ? 7.782 -12.048 14.853 1.00 98.12 174 THR A CA 1
ATOM 1211 C C . THR A 1 174 ? 7.502 -10.781 15.653 1.00 98.12 174 THR A C 1
ATOM 1213 O O . THR A 1 174 ? 6.781 -9.898 15.189 1.00 98.12 174 THR A O 1
ATOM 1216 N N . ASP A 1 175 ? 8.114 -10.648 16.827 1.00 97.62 175 ASP A N 1
ATOM 1217 C CA . ASP A 1 175 ? 7.972 -9.439 17.651 1.00 97.62 175 ASP A CA 1
ATOM 1218 C C . ASP A 1 175 ? 8.520 -8.182 16.953 1.00 97.62 175 ASP A C 1
ATOM 1220 O O . ASP A 1 175 ? 8.062 -7.069 17.202 1.00 97.62 175 ASP A O 1
ATOM 1224 N N . GLU A 1 176 ? 9.470 -8.352 16.026 1.00 98.19 176 GLU A N 1
ATOM 1225 C CA . GLU A 1 176 ? 10.005 -7.257 15.212 1.00 98.19 176 GLU A CA 1
ATOM 1226 C C . GLU A 1 176 ? 9.017 -6.784 14.138 1.00 98.19 176 GLU A C 1
ATOM 1228 O O . GLU A 1 176 ? 9.100 -5.638 13.690 1.00 98.19 176 GLU A O 1
ATOM 1233 N N . GLY A 1 177 ? 8.105 -7.655 13.697 1.00 97.94 177 GLY A N 1
ATOM 1234 C CA . GLY A 1 177 ? 7.109 -7.332 12.686 1.00 97.94 177 GLY A CA 1
ATOM 1235 C C . GLY A 1 177 ? 6.746 -8.483 11.751 1.00 97.94 177 GLY A C 1
ATOM 1236 O O . GLY A 1 177 ? 6.911 -9.665 12.050 1.00 97.94 177 GLY A O 1
ATOM 1237 N N . VAL A 1 178 ? 6.230 -8.117 10.582 1.00 98.50 178 VAL A N 1
ATOM 1238 C CA . VAL A 1 178 ? 5.694 -9.040 9.578 1.00 98.50 178 VAL A CA 1
ATOM 1239 C C . VAL A 1 178 ? 6.566 -8.991 8.334 1.00 98.50 178 VAL A C 1
ATOM 1241 O O . VAL A 1 178 ? 6.706 -7.935 7.721 1.00 98.50 178 VAL A O 1
ATOM 1244 N N . LEU A 1 179 ? 7.129 -10.131 7.936 1.00 98.62 179 LEU A N 1
ATOM 1245 C CA . LEU A 1 179 ? 7.767 -10.283 6.630 1.00 98.62 179 LEU A CA 1
ATOM 1246 C C . LEU A 1 179 ? 6.761 -10.891 5.659 1.00 98.62 179 LEU A C 1
ATOM 1248 O O . LEU A 1 179 ? 6.196 -11.955 5.927 1.00 98.62 179 LEU A O 1
ATOM 1252 N N . MET A 1 180 ? 6.581 -10.247 4.513 1.00 98.38 180 MET A N 1
ATOM 1253 C CA . MET A 1 180 ? 5.713 -10.730 3.450 1.00 98.38 180 MET A CA 1
ATOM 1254 C C . MET A 1 180 ? 6.388 -10.669 2.086 1.00 98.38 180 MET A C 1
ATOM 1256 O O . MET A 1 180 ? 7.202 -9.784 1.823 1.00 98.38 180 MET A O 1
ATOM 1260 N N . ASP A 1 181 ? 5.982 -11.582 1.214 1.00 98.25 181 ASP A N 1
ATOM 1261 C CA . ASP A 1 181 ? 6.295 -11.543 -0.207 1.00 98.25 181 ASP A CA 1
ATOM 1262 C C . ASP A 1 181 ? 5.093 -11.007 -0.980 1.00 98.25 181 ASP A C 1
ATOM 1264 O O . ASP A 1 181 ? 3.941 -11.289 -0.653 1.00 98.25 181 ASP A O 1
ATOM 1268 N N . TYR A 1 182 ? 5.372 -10.239 -2.022 1.00 98.06 182 TYR A N 1
ATOM 1269 C CA . TYR A 1 182 ? 4.417 -9.715 -2.982 1.00 98.06 182 TYR A CA 1
ATOM 1270 C C . TYR A 1 182 ? 4.766 -10.257 -4.365 1.00 98.06 182 TYR A C 1
ATOM 1272 O O . TYR A 1 182 ? 5.930 -10.244 -4.771 1.00 98.06 182 TYR A O 1
ATOM 1280 N N . SER A 1 183 ? 3.745 -10.681 -5.103 1.00 97.56 183 SER A N 1
ATOM 1281 C CA . SER A 1 183 ? 3.856 -11.002 -6.522 1.00 97.56 183 SER A CA 1
ATOM 1282 C C . SER A 1 183 ? 2.656 -10.474 -7.296 1.00 97.56 183 SER A C 1
ATOM 1284 O O . SER A 1 183 ? 1.537 -10.436 -6.782 1.00 97.56 183 SER A O 1
ATOM 1286 N N . ALA A 1 184 ? 2.887 -10.057 -8.533 1.00 96.62 184 ALA A N 1
ATOM 1287 C CA . ALA A 1 184 ? 1.837 -9.723 -9.483 1.00 96.62 184 ALA A CA 1
ATOM 1288 C C . ALA A 1 184 ? 2.313 -10.062 -10.892 1.00 96.62 184 ALA A C 1
ATOM 1290 O O . ALA A 1 184 ? 3.458 -9.778 -11.245 1.00 96.62 184 ALA A O 1
ATOM 1291 N N . ASP A 1 185 ? 1.416 -10.628 -11.690 1.00 93.94 185 ASP A N 1
ATOM 1292 C CA . ASP A 1 185 ? 1.660 -10.988 -13.083 1.00 93.94 185 ASP A CA 1
ATOM 1293 C C . ASP A 1 185 ? 0.769 -10.168 -14.009 1.00 93.94 185 ASP A C 1
ATOM 1295 O O . ASP A 1 185 ? -0.317 -9.731 -13.631 1.00 93.94 185 ASP A O 1
ATOM 1299 N N . ASN A 1 186 ? 1.191 -10.028 -15.267 1.00 89.38 186 ASN A N 1
ATOM 1300 C CA . ASN A 1 186 ? 0.458 -9.273 -16.288 1.00 89.38 186 ASN A CA 1
ATOM 1301 C C . ASN A 1 186 ? 0.243 -7.802 -15.912 1.00 89.38 186 ASN A C 1
ATOM 1303 O O . ASN A 1 186 ? -0.759 -7.214 -16.318 1.00 89.38 186 ASN A O 1
ATOM 1307 N N . LEU A 1 187 ? 1.180 -7.209 -15.169 1.00 87.75 187 LEU A N 1
ATOM 1308 C CA . LEU A 1 187 ? 1.100 -5.800 -14.816 1.00 87.75 187 LEU A CA 1
ATOM 1309 C C . LEU A 1 187 ? 1.006 -4.970 -16.095 1.00 87.75 187 LEU A C 1
ATOM 1311 O O . LEU A 1 187 ? 1.859 -5.135 -16.983 1.00 87.75 187 LEU A O 1
ATOM 1315 N N . PRO A 1 188 ? -0.001 -4.087 -16.207 1.00 82.31 188 PRO A N 1
ATOM 1316 C CA . PRO A 1 188 ? -0.039 -3.164 -17.313 1.00 82.31 188 PRO A CA 1
ATOM 1317 C C . PRO A 1 188 ? 1.215 -2.299 -17.239 1.00 82.31 188 PRO A C 1
ATOM 1319 O O . PRO A 1 188 ? 1.669 -1.881 -16.168 1.00 82.31 188 PRO A O 1
ATOM 1322 N N . GLU A 1 189 ? 1.846 -2.082 -18.383 1.00 74.88 189 GLU A N 1
ATOM 1323 C CA . GLU A 1 189 ? 3.003 -1.214 -18.401 1.00 74.88 189 GLU A CA 1
ATOM 1324 C C . GLU A 1 189 ? 2.539 0.213 -18.120 1.00 74.88 189 GLU A C 1
ATOM 1326 O O . GLU A 1 189 ? 1.706 0.762 -18.839 1.00 74.88 189 GLU A O 1
ATOM 1331 N N . SER A 1 190 ? 3.057 0.798 -17.040 1.00 68.56 190 SER A N 1
ATOM 1332 C CA . SER A 1 190 ? 2.930 2.227 -16.798 1.00 68.56 190 SER A CA 1
ATOM 1333 C C . SER A 1 190 ? 3.517 2.929 -18.014 1.00 68.56 190 SER A C 1
ATOM 1335 O O . SER A 1 190 ? 4.693 2.702 -18.312 1.00 68.56 190 SER A O 1
ATOM 1337 N N . GLU A 1 191 ? 2.719 3.732 -18.722 1.00 66.50 191 GLU A N 1
ATOM 1338 C CA . GLU A 1 191 ? 3.212 4.490 -19.869 1.00 66.50 191 GLU A CA 1
ATOM 1339 C C . GLU A 1 191 ? 4.440 5.279 -19.421 1.00 66.50 191 GLU A C 1
ATOM 1341 O O . GLU A 1 191 ? 4.336 6.210 -18.626 1.00 66.50 191 GLU A O 1
ATOM 1346 N N . ASN A 1 192 ? 5.620 4.872 -19.887 1.00 70.38 192 ASN A N 1
ATOM 1347 C CA . ASN A 1 192 ? 6.817 5.652 -19.667 1.00 70.38 192 ASN A CA 1
ATOM 1348 C C . ASN A 1 192 ? 6.719 6.842 -20.627 1.00 70.38 192 ASN A C 1
ATOM 1350 O O . ASN A 1 192 ? 6.813 6.652 -21.848 1.00 70.38 192 ASN A O 1
ATOM 1354 N N . PRO A 1 193 ? 6.505 8.064 -20.115 1.00 66.19 193 PRO A N 1
ATOM 1355 C CA . PRO A 1 193 ? 6.235 9.201 -20.977 1.00 66.19 193 PRO A CA 1
ATOM 1356 C C . PRO A 1 193 ? 7.490 9.636 -21.754 1.00 66.19 193 PRO A C 1
ATOM 1358 O O . PRO A 1 193 ? 7.391 10.423 -22.694 1.00 66.19 193 PRO A O 1
ATOM 1361 N N . PHE A 1 194 ? 8.662 9.092 -21.404 1.00 71.19 194 PHE A N 1
ATOM 1362 C CA . PHE A 1 194 ? 9.931 9.344 -22.077 1.00 71.19 194 PHE A CA 1
ATOM 1363 C C . PHE A 1 194 ? 10.200 8.412 -23.265 1.00 71.19 194 PHE A C 1
ATOM 1365 O O . PHE A 1 194 ? 11.109 8.696 -24.043 1.00 71.19 194 PHE A O 1
ATOM 1372 N N . LEU A 1 195 ? 9.432 7.328 -23.427 1.00 74.25 195 LEU A N 1
ATOM 1373 C CA . LEU A 1 195 ? 9.550 6.451 -24.592 1.00 74.25 195 LEU A CA 1
ATOM 1374 C C . LEU A 1 195 ? 8.914 7.104 -25.824 1.00 74.25 195 LEU A C 1
ATOM 1376 O O . LEU A 1 195 ? 7.865 7.745 -25.741 1.00 74.25 195 LEU A O 1
ATOM 1380 N N . SER A 1 196 ? 9.526 6.920 -26.991 1.00 81.19 196 SER A N 1
ATOM 1381 C CA . SER A 1 196 ? 8.904 7.271 -28.271 1.00 81.19 196 SER A CA 1
ATOM 1382 C C . SER A 1 196 ? 7.645 6.432 -28.518 1.00 81.19 196 SER A C 1
ATOM 1384 O O . SER A 1 196 ? 7.496 5.341 -27.977 1.00 81.19 196 SER A O 1
ATOM 1386 N N . GLU A 1 197 ? 6.738 6.887 -29.385 1.00 82.56 197 GLU A N 1
ATOM 1387 C CA . GLU A 1 197 ? 5.520 6.127 -29.724 1.00 82.56 197 GLU A CA 1
ATOM 1388 C C . GLU A 1 197 ? 5.819 4.715 -30.258 1.00 82.56 197 GLU A C 1
ATOM 1390 O O . GLU A 1 197 ? 5.078 3.768 -29.992 1.00 82.56 197 GLU A O 1
ATOM 1395 N N . GLN A 1 198 ? 6.937 4.548 -30.970 1.00 82.94 198 GLN A N 1
ATOM 1396 C CA . GLN A 1 198 ? 7.379 3.244 -31.459 1.00 82.94 198 GLN A CA 1
ATOM 1397 C C . GLN A 1 198 ? 7.862 2.341 -30.317 1.00 82.94 198 GLN A C 1
ATOM 1399 O O . GLN A 1 198 ? 7.510 1.161 -30.280 1.00 82.94 198 GLN A O 1
ATOM 1404 N N . GLU A 1 199 ? 8.618 2.892 -29.365 1.00 81.81 199 GLU A N 1
ATOM 1405 C CA . GLU A 1 199 ? 9.032 2.175 -28.158 1.00 81.81 199 GLU A CA 1
ATOM 1406 C C . GLU A 1 199 ? 7.828 1.836 -27.280 1.00 81.81 199 GLU A C 1
ATOM 1408 O O . GLU A 1 199 ? 7.714 0.691 -26.866 1.00 81.81 199 GLU A O 1
ATOM 1413 N N . LYS A 1 200 ? 6.870 2.753 -27.087 1.00 80.00 200 LYS A N 1
ATOM 1414 C CA . LYS A 1 200 ? 5.605 2.477 -26.383 1.00 80.00 200 LYS A CA 1
ATOM 1415 C C . LYS A 1 200 ? 4.830 1.336 -27.044 1.00 80.00 200 LYS A C 1
ATOM 1417 O O . LYS A 1 200 ? 4.338 0.443 -26.359 1.00 80.00 200 LYS A O 1
ATOM 1422 N N . ALA A 1 201 ? 4.736 1.324 -28.376 1.00 80.56 201 ALA A N 1
ATOM 1423 C CA . ALA A 1 201 ? 4.057 0.259 -29.113 1.00 80.56 201 ALA A CA 1
ATOM 1424 C C . ALA A 1 201 ? 4.764 -1.104 -28.986 1.00 80.56 201 ALA A C 1
ATOM 1426 O O . ALA A 1 201 ? 4.099 -2.145 -28.981 1.00 80.56 201 ALA A O 1
ATOM 1427 N N . ALA A 1 202 ? 6.097 -1.107 -28.891 1.00 79.38 202 ALA A N 1
ATOM 1428 C CA . ALA A 1 202 ? 6.882 -2.312 -28.641 1.00 79.38 202 ALA A CA 1
ATOM 1429 C C . ALA A 1 202 ? 6.750 -2.786 -27.185 1.00 79.38 202 ALA A C 1
ATOM 1431 O O . ALA A 1 202 ? 6.521 -3.973 -26.947 1.00 79.38 202 ALA A O 1
ATOM 1432 N N . ALA A 1 203 ? 6.828 -1.855 -26.236 1.00 73.44 203 ALA A N 1
ATOM 1433 C CA . ALA A 1 203 ? 6.777 -2.094 -24.802 1.00 73.44 203 ALA A CA 1
ATOM 1434 C C . ALA A 1 203 ? 5.407 -2.658 -24.377 1.00 73.44 203 ALA A C 1
ATOM 1436 O O . ALA A 1 203 ? 5.347 -3.681 -23.698 1.00 73.44 203 ALA A O 1
ATOM 1437 N N . LYS A 1 204 ? 4.310 -2.166 -24.982 1.00 71.38 204 LYS A N 1
ATOM 1438 C CA . LYS A 1 204 ? 2.927 -2.653 -24.785 1.00 71.38 204 LYS A CA 1
ATOM 1439 C C . LYS A 1 204 ? 2.729 -4.169 -24.979 1.00 71.38 204 LYS A C 1
ATOM 1441 O O . LYS A 1 204 ? 1.687 -4.707 -24.606 1.00 71.38 204 LYS A O 1
ATOM 1446 N N . LYS A 1 205 ? 3.684 -4.879 -25.589 1.00 71.00 205 LYS A N 1
ATOM 1447 C CA . LYS A 1 205 ? 3.638 -6.340 -25.774 1.00 71.00 205 LYS A CA 1
ATOM 1448 C C . LYS A 1 205 ? 4.274 -7.129 -24.625 1.00 71.00 205 LYS A C 1
ATOM 1450 O O . LYS A 1 205 ? 4.074 -8.342 -24.562 1.00 71.00 205 LYS A O 1
ATOM 1455 N N . VAL A 1 206 ? 5.028 -6.482 -23.741 1.00 74.81 206 VAL A N 1
ATOM 1456 C CA . VAL A 1 206 ? 5.759 -7.137 -22.657 1.00 74.81 206 VAL A CA 1
ATOM 1457 C C . VAL A 1 206 ? 4.934 -7.058 -21.380 1.00 74.81 206 VAL A C 1
ATOM 1459 O O . VAL A 1 206 ? 4.878 -6.041 -20.697 1.00 74.81 206 VAL A O 1
ATOM 1462 N N . LYS A 1 207 ? 4.284 -8.170 -21.040 1.00 78.69 207 LYS A N 1
ATOM 1463 C CA . LYS A 1 207 ? 3.684 -8.352 -19.718 1.00 78.69 207 LYS A CA 1
ATOM 1464 C C . LYS A 1 207 ? 4.807 -8.386 -18.688 1.00 78.69 207 LYS A C 1
ATOM 1466 O O . LYS A 1 207 ? 5.684 -9.244 -18.780 1.00 78.69 207 LYS A O 1
ATOM 1471 N N . ARG A 1 208 ? 4.780 -7.459 -17.731 1.00 87.12 208 ARG A N 1
ATOM 1472 C CA . ARG A 1 208 ? 5.716 -7.470 -16.606 1.00 87.12 208 ARG A CA 1
ATOM 1473 C C . ARG A 1 208 ? 5.148 -8.300 -15.463 1.00 87.12 208 ARG A C 1
ATOM 1475 O O . ARG A 1 208 ? 3.937 -8.317 -15.233 1.00 87.12 208 ARG A O 1
ATOM 1482 N N . SER A 1 209 ? 6.054 -8.952 -14.756 1.00 92.19 209 SER A N 1
ATOM 1483 C CA . SER A 1 209 ? 5.801 -9.516 -13.438 1.00 92.19 209 SER A CA 1
ATOM 1484 C C . SER A 1 209 ? 6.625 -8.724 -12.434 1.00 92.19 209 SER A C 1
ATOM 1486 O O . SER A 1 209 ? 7.697 -8.233 -12.780 1.00 92.19 209 SER A O 1
ATOM 1488 N N . VAL A 1 210 ? 6.127 -8.586 -11.213 1.00 93.38 210 VAL A N 1
ATOM 1489 C CA . VAL A 1 210 ? 6.880 -8.009 -10.094 1.00 93.38 210 VAL A CA 1
ATOM 1490 C C . VAL A 1 210 ? 6.920 -9.036 -8.986 1.00 93.38 210 VAL A C 1
ATOM 1492 O O . VAL A 1 210 ? 5.889 -9.616 -8.653 1.00 93.38 210 VAL A O 1
ATOM 1495 N N . HIS A 1 211 ? 8.104 -9.220 -8.410 1.00 96.56 211 HIS A N 1
ATOM 1496 C CA . HIS A 1 211 ? 8.313 -9.997 -7.196 1.00 96.56 211 HIS A CA 1
ATOM 1497 C C . HIS A 1 211 ? 9.137 -9.164 -6.219 1.00 96.56 211 HIS A C 1
ATOM 1499 O O . HIS A 1 211 ? 10.227 -8.706 -6.546 1.00 96.56 211 HIS A O 1
ATOM 1505 N N . SER A 1 212 ? 8.623 -8.952 -5.014 1.00 96.75 212 SER A N 1
ATOM 1506 C CA . SER A 1 212 ? 9.314 -8.157 -3.996 1.00 96.75 212 SER A CA 1
ATOM 1507 C C . SER A 1 212 ? 8.976 -8.663 -2.605 1.00 96.75 212 SER A C 1
ATOM 1509 O O . SER A 1 212 ? 7.905 -9.229 -2.409 1.00 96.75 212 SER A O 1
ATOM 1511 N N . SER A 1 213 ? 9.830 -8.386 -1.627 1.00 97.94 213 SER A N 1
ATOM 1512 C CA . SER A 1 213 ? 9.538 -8.655 -0.218 1.00 97.94 213 SER A CA 1
ATOM 1513 C C . SER A 1 213 ? 9.445 -7.345 0.555 1.00 97.94 213 SER A C 1
ATOM 1515 O O . SER A 1 213 ? 10.149 -6.383 0.251 1.00 97.94 213 SER A O 1
ATOM 1517 N N . ARG A 1 214 ? 8.594 -7.315 1.582 1.00 97.88 214 ARG A N 1
ATOM 1518 C CA . ARG A 1 214 ? 8.488 -6.198 2.522 1.00 97.88 214 ARG A CA 1
ATOM 1519 C C . ARG A 1 214 ? 8.423 -6.705 3.955 1.00 97.88 214 ARG A C 1
ATOM 1521 O O . ARG A 1 214 ? 7.634 -7.590 4.273 1.00 97.88 214 ARG A O 1
ATOM 1528 N N . LYS A 1 215 ? 9.226 -6.103 4.824 1.00 98.44 215 LYS A N 1
ATOM 1529 C CA . LYS A 1 215 ? 9.143 -6.195 6.276 1.00 98.44 215 LYS A CA 1
ATOM 1530 C C . LYS A 1 215 ? 8.410 -4.961 6.800 1.00 98.44 215 LYS A C 1
ATOM 1532 O O . LYS A 1 215 ? 8.873 -3.838 6.621 1.00 98.44 215 LYS A O 1
ATOM 1537 N N . ILE A 1 216 ? 7.271 -5.186 7.440 1.00 98.38 216 ILE A N 1
ATOM 1538 C CA . ILE A 1 216 ? 6.487 -4.164 8.137 1.00 98.38 216 ILE A CA 1
ATOM 1539 C C . ILE A 1 216 ? 6.854 -4.260 9.613 1.00 98.38 216 ILE A C 1
ATOM 1541 O O . ILE A 1 216 ? 6.759 -5.346 10.185 1.00 98.38 216 ILE A O 1
ATOM 1545 N N . LEU A 1 217 ? 7.298 -3.166 10.227 1.00 98.44 217 LEU A N 1
ATOM 1546 C CA . LEU A 1 217 ? 7.727 -3.190 11.624 1.00 98.44 217 LEU A CA 1
ATOM 1547 C C . LEU A 1 217 ? 6.521 -3.326 12.558 1.00 98.44 217 LEU A C 1
ATOM 1549 O O . LEU A 1 217 ? 5.458 -2.765 12.298 1.00 98.44 217 LEU A O 1
ATOM 1553 N N . SER A 1 218 ? 6.698 -4.023 13.680 1.00 98.31 218 SER A N 1
ATOM 1554 C CA . SER A 1 218 ? 5.658 -4.149 14.711 1.00 98.31 218 SER A CA 1
ATOM 1555 C C . SER A 1 218 ? 5.210 -2.774 15.228 1.00 98.31 218 SER A C 1
ATOM 1557 O O . SER A 1 218 ? 4.016 -2.501 15.323 1.00 98.31 218 SER A O 1
ATOM 1559 N N . ALA A 1 219 ? 6.157 -1.852 15.440 1.00 98.44 219 ALA A N 1
ATOM 1560 C CA . ALA A 1 219 ? 5.856 -0.473 15.826 1.00 98.44 219 ALA A CA 1
ATOM 1561 C C . ALA A 1 219 ? 4.985 0.266 14.792 1.00 98.44 219 ALA A C 1
ATOM 1563 O O . ALA A 1 219 ? 4.100 1.028 15.184 1.00 98.44 219 ALA A O 1
ATOM 1564 N N . ASP A 1 220 ? 5.192 0.005 13.498 1.00 98.62 220 ASP A N 1
ATOM 1565 C CA . ASP A 1 220 ? 4.421 0.623 12.415 1.00 98.62 220 ASP A CA 1
ATOM 1566 C C . ASP A 1 220 ? 3.008 0.030 12.339 1.00 98.62 220 ASP A C 1
ATOM 1568 O O . ASP A 1 220 ? 2.039 0.774 12.211 1.00 98.62 220 ASP A O 1
ATOM 1572 N N . LEU A 1 221 ? 2.862 -1.289 12.515 1.00 98.25 221 LEU A N 1
ATOM 1573 C CA . LEU A 1 221 ? 1.550 -1.943 12.622 1.00 98.25 221 LEU A CA 1
ATOM 1574 C C . LEU A 1 221 ? 0.724 -1.410 13.798 1.00 98.25 221 LEU A C 1
ATOM 1576 O O . LEU A 1 221 ? -0.500 -1.395 13.722 1.00 98.25 221 LEU A O 1
ATOM 1580 N N . GLN A 1 222 ? 1.369 -0.952 14.872 1.00 98.31 222 GLN A N 1
ATOM 1581 C CA . GLN A 1 222 ? 0.666 -0.374 16.016 1.00 98.31 222 GLN A CA 1
ATOM 1582 C C . GLN A 1 222 ? 0.364 1.118 15.843 1.00 98.31 222 GLN A C 1
ATOM 1584 O O . GLN A 1 222 ? -0.737 1.539 16.188 1.00 98.31 222 GLN A O 1
ATOM 1589 N N . ASN A 1 223 ? 1.302 1.906 15.304 1.00 98.56 223 ASN A N 1
ATOM 1590 C CA . ASN A 1 223 ? 1.272 3.370 15.443 1.00 98.56 223 ASN A CA 1
ATOM 1591 C C . ASN A 1 223 ? 1.312 4.166 14.131 1.00 98.56 223 ASN A C 1
ATOM 1593 O O . ASN A 1 223 ? 1.153 5.384 14.167 1.00 98.56 223 ASN A O 1
ATOM 1597 N N . SER A 1 224 ? 1.580 3.544 12.981 1.00 98.31 224 SER A N 1
ATOM 1598 C CA . SER A 1 224 ? 1.753 4.296 11.732 1.00 98.31 224 SER A CA 1
ATOM 1599 C C . SER A 1 224 ? 0.441 4.925 11.257 1.00 98.31 224 SER A C 1
ATOM 1601 O O . SER A 1 224 ? -0.615 4.305 11.316 1.00 98.31 224 SER A O 1
ATOM 1603 N N . HIS A 1 225 ? 0.529 6.138 10.718 1.00 98.25 225 HIS A N 1
ATOM 1604 C CA . HIS A 1 225 ? -0.562 6.826 10.022 1.00 98.25 225 HIS A CA 1
ATOM 1605 C C . HIS A 1 225 ? -0.350 6.855 8.500 1.00 98.25 225 HIS A C 1
ATOM 1607 O O . HIS A 1 225 ? -1.054 7.566 7.790 1.00 98.25 225 HIS A O 1
ATOM 1613 N N . GLU A 1 226 ? 0.622 6.095 7.992 1.00 97.50 226 GLU A N 1
ATOM 1614 C CA . GLU A 1 226 ? 0.974 6.048 6.577 1.00 97.50 226 GLU A CA 1
ATOM 1615 C C . GLU A 1 226 ? 0.770 4.636 6.013 1.00 97.50 226 GLU A C 1
ATOM 1617 O O . GLU A 1 226 ? 1.220 3.635 6.577 1.00 97.50 226 GLU A O 1
ATOM 1622 N N . TYR A 1 227 ? 0.098 4.560 4.871 1.00 96.75 227 TYR A N 1
ATOM 1623 C CA . TYR A 1 227 ? -0.148 3.338 4.121 1.00 96.75 227 TYR A CA 1
ATOM 1624 C C . TYR A 1 227 ? 0.634 3.374 2.808 1.00 96.75 227 TYR A C 1
ATOM 1626 O O . TYR A 1 227 ? 0.407 4.240 1.968 1.00 96.75 227 TYR A O 1
ATOM 1634 N N . ALA A 1 228 ? 1.566 2.438 2.642 1.00 94.69 228 ALA A N 1
ATOM 1635 C CA . ALA A 1 228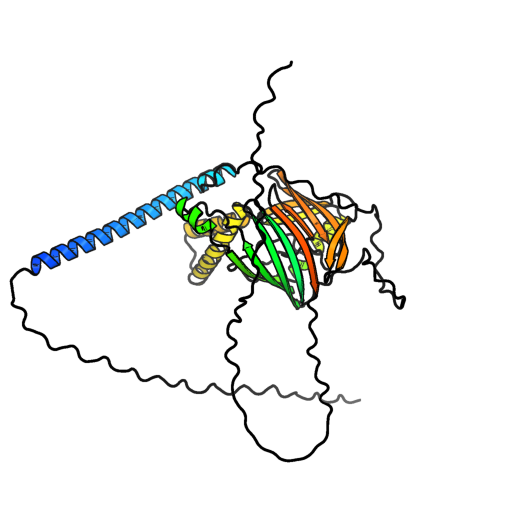 ? 2.361 2.267 1.435 1.00 94.69 228 ALA A CA 1
ATOM 1636 C C . ALA A 1 228 ? 1.921 0.988 0.706 1.00 94.69 228 ALA A C 1
ATOM 1638 O O . ALA A 1 228 ? 2.400 -0.113 0.979 1.00 94.69 228 ALA A O 1
ATOM 1639 N N . GLU A 1 229 ? 1.006 1.129 -0.245 1.00 91.69 229 GLU A N 1
ATOM 1640 C CA . GLU A 1 229 ? 0.445 0.046 -1.058 1.00 91.69 229 GLU A CA 1
ATOM 1641 C C . GLU A 1 229 ? 1.291 -0.319 -2.281 1.00 91.69 229 GLU A C 1
ATOM 1643 O O . GLU A 1 229 ? 1.045 -1.344 -2.917 1.00 91.69 229 GLU A O 1
ATOM 1648 N N . SER A 1 230 ? 2.265 0.520 -2.641 1.00 89.19 230 SER A N 1
ATOM 1649 C CA . SER A 1 230 ? 3.115 0.288 -3.809 1.00 89.19 230 SER A CA 1
ATOM 1650 C C . SER A 1 230 ? 4.157 -0.794 -3.526 1.00 89.19 230 SER A C 1
ATOM 1652 O O . SER A 1 230 ? 4.716 -0.849 -2.430 1.00 89.19 230 SER A O 1
ATOM 1654 N N . PHE A 1 231 ? 4.439 -1.634 -4.524 1.00 91.44 231 PHE A N 1
ATOM 1655 C CA . PHE A 1 231 ? 5.438 -2.702 -4.469 1.00 91.44 231 PHE A CA 1
ATOM 1656 C C . PHE A 1 231 ? 6.317 -2.658 -5.717 1.00 91.44 231 PHE A C 1
ATOM 1658 O O . PHE A 1 231 ? 5.817 -2.479 -6.828 1.00 91.44 231 PHE A O 1
ATOM 1665 N N . GLY A 1 232 ? 7.623 -2.838 -5.545 1.00 88.19 232 GLY A N 1
ATOM 1666 C CA . GLY A 1 232 ? 8.578 -2.866 -6.646 1.00 88.19 232 GLY A CA 1
ATOM 1667 C C . GLY A 1 232 ? 9.860 -3.591 -6.262 1.00 88.19 232 GLY A C 1
ATOM 1668 O O . GLY A 1 232 ? 10.235 -3.625 -5.094 1.00 88.19 232 GLY A O 1
ATOM 1669 N N . GLU A 1 233 ? 10.544 -4.154 -7.256 1.00 87.44 233 GLU A N 1
ATOM 1670 C CA . GLU A 1 233 ? 11.759 -4.963 -7.059 1.00 87.44 233 GLU A CA 1
ATOM 1671 C C . GLU A 1 233 ? 12.923 -4.163 -6.453 1.00 87.44 233 GLU A C 1
ATOM 1673 O O . GLU A 1 233 ? 13.801 -4.724 -5.807 1.00 87.44 233 GLU A O 1
ATOM 1678 N N . THR A 1 234 ? 12.922 -2.841 -6.645 1.00 83.31 234 THR A N 1
ATOM 1679 C CA . THR A 1 234 ? 13.959 -1.922 -6.155 1.00 83.31 234 THR A CA 1
ATOM 1680 C C . THR A 1 234 ? 13.577 -1.207 -4.861 1.00 83.31 234 THR A C 1
ATOM 1682 O O . THR A 1 234 ? 14.331 -0.355 -4.393 1.00 83.31 234 THR A O 1
ATOM 1685 N N . GLN A 1 235 ? 12.395 -1.476 -4.303 1.00 85.94 235 GLN A N 1
ATOM 1686 C CA . GLN A 1 235 ? 11.996 -0.858 -3.043 1.00 85.94 235 GLN A CA 1
ATOM 1687 C C . GLN A 1 235 ? 12.765 -1.490 -1.877 1.00 85.94 235 GLN A C 1
ATOM 1689 O O . GLN A 1 235 ? 13.082 -2.682 -1.917 1.00 85.94 235 GLN A O 1
ATOM 1694 N N . PRO A 1 236 ? 13.082 -0.715 -0.826 1.00 90.00 236 PRO A N 1
ATOM 1695 C CA . PRO A 1 236 ? 13.763 -1.265 0.332 1.00 90.00 236 PRO A CA 1
ATOM 1696 C C . PRO A 1 236 ? 12.880 -2.311 1.017 1.00 90.00 236 PRO A C 1
ATOM 1698 O O . PRO A 1 236 ? 11.653 -2.196 1.039 1.00 90.00 236 PRO A O 1
ATOM 1701 N N . LEU A 1 237 ? 13.527 -3.305 1.633 1.00 95.75 237 LEU A N 1
ATOM 1702 C CA . LEU A 1 237 ? 12.834 -4.347 2.388 1.00 95.75 237 LEU A CA 1
ATOM 1703 C C . LEU A 1 237 ? 11.949 -3.744 3.486 1.00 95.75 237 LEU A C 1
ATOM 1705 O O . LEU A 1 237 ? 10.849 -4.229 3.709 1.00 95.75 237 LEU A O 1
ATOM 1709 N N . THR A 1 238 ? 12.400 -2.677 4.144 1.00 95.38 238 THR A N 1
ATOM 1710 C CA . THR A 1 238 ? 11.655 -1.991 5.204 1.00 95.38 238 THR A CA 1
ATOM 1711 C C . THR A 1 238 ? 11.396 -0.545 4.801 1.00 95.38 238 THR A C 1
ATOM 1713 O O . THR A 1 238 ? 12.317 0.149 4.372 1.00 95.38 238 THR A O 1
ATOM 1716 N N . LEU A 1 239 ? 10.162 -0.081 5.001 1.00 94.69 239 LEU A N 1
ATOM 1717 C CA . LEU A 1 239 ? 9.765 1.323 4.890 1.00 94.69 239 LEU A CA 1
ATOM 1718 C C . LEU A 1 239 ? 9.276 1.795 6.269 1.00 94.69 239 LEU A C 1
ATOM 1720 O O . LEU A 1 239 ? 8.117 1.555 6.605 1.00 94.69 239 LEU A O 1
ATOM 1724 N N . PRO A 1 240 ? 10.151 2.403 7.091 1.00 96.12 240 PRO A N 1
ATOM 1725 C CA . PRO A 1 240 ? 9.792 2.811 8.446 1.00 96.12 240 PRO A CA 1
ATOM 1726 C C . PRO A 1 240 ? 8.622 3.794 8.469 1.00 96.12 240 PRO A C 1
ATOM 1728 O O . PRO A 1 240 ? 8.499 4.628 7.570 1.00 96.12 240 PRO A O 1
ATOM 1731 N N . ASN A 1 241 ? 7.830 3.749 9.539 1.00 97.19 241 ASN A N 1
ATOM 1732 C CA . ASN A 1 241 ? 6.630 4.561 9.740 1.00 97.19 241 ASN A CA 1
ATOM 1733 C C . ASN A 1 241 ? 5.512 4.271 8.737 1.00 97.19 241 ASN A C 1
ATOM 1735 O O . ASN A 1 241 ? 4.600 5.087 8.622 1.00 97.19 241 ASN A O 1
ATOM 1739 N N . THR A 1 242 ? 5.536 3.134 8.035 1.00 97.56 242 THR A N 1
ATOM 1740 C CA . THR A 1 242 ? 4.492 2.768 7.067 1.00 97.56 242 THR A CA 1
ATOM 1741 C C . THR A 1 242 ? 3.947 1.368 7.314 1.00 97.56 242 THR A C 1
ATOM 1743 O O . THR A 1 242 ? 4.663 0.438 7.684 1.00 97.56 242 THR A O 1
ATOM 1746 N N . THR A 1 243 ? 2.657 1.205 7.056 1.00 98.19 243 THR A N 1
ATOM 1747 C CA . THR A 1 243 ? 2.003 -0.096 6.889 1.00 98.19 243 THR A CA 1
ATOM 1748 C C . THR A 1 243 ? 1.904 -0.446 5.402 1.00 98.19 243 THR A C 1
ATOM 1750 O O . THR A 1 243 ? 2.099 0.408 4.541 1.00 98.19 243 THR A O 1
ATOM 1753 N N . ALA A 1 244 ? 1.605 -1.706 5.065 1.00 96.62 244 ALA A N 1
ATOM 1754 C CA . ALA A 1 244 ? 1.487 -2.127 3.658 1.00 96.62 244 ALA A CA 1
ATOM 1755 C C . ALA A 1 244 ? 0.314 -3.077 3.351 1.00 96.62 244 ALA A C 1
ATOM 1757 O O . ALA A 1 244 ? 0.025 -3.354 2.187 1.00 96.62 244 ALA A O 1
ATOM 1758 N N . LEU A 1 245 ? -0.383 -3.571 4.378 1.00 96.75 245 LEU A N 1
ATOM 1759 C CA . LEU A 1 245 ? -1.542 -4.464 4.231 1.00 96.75 245 LEU A CA 1
ATOM 1760 C C . LEU A 1 245 ? -2.872 -3.781 4.571 1.00 96.75 245 LEU A C 1
ATOM 1762 O O . LEU A 1 245 ? -3.915 -4.171 4.055 1.00 96.75 245 LEU A O 1
ATOM 1766 N N . GLY A 1 246 ? -2.848 -2.754 5.412 1.00 97.19 246 GLY A N 1
ATOM 1767 C CA . GLY A 1 246 ? -4.034 -2.088 5.929 1.00 97.19 246 GLY A CA 1
ATOM 1768 C C . GLY A 1 246 ? -3.639 -0.936 6.838 1.00 97.19 246 GLY A C 1
ATOM 1769 O O . GLY A 1 246 ? -2.566 -0.381 6.645 1.00 97.19 246 GLY A O 1
ATOM 1770 N N . LEU A 1 247 ? -4.484 -0.585 7.803 1.00 98.19 247 LEU A N 1
ATOM 1771 C CA . LEU A 1 247 ? -4.177 0.472 8.770 1.00 98.19 247 LEU A CA 1
ATOM 1772 C C . LEU A 1 247 ? -3.204 -0.012 9.854 1.00 98.19 247 LEU A C 1
ATOM 1774 O O . LEU A 1 247 ? -2.845 -1.188 9.915 1.00 98.19 247 LEU A O 1
ATOM 1778 N N . SER A 1 248 ? -2.799 0.898 10.734 1.00 98.50 248 SER A N 1
ATOM 1779 C CA . SER A 1 248 ? -2.300 0.516 12.052 1.00 98.50 248 SER A CA 1
ATOM 1780 C C . SER A 1 248 ? -3.448 0.362 13.055 1.00 98.50 248 SER A C 1
ATOM 1782 O O . SER A 1 248 ? -4.555 0.878 12.839 1.00 98.50 248 SER A O 1
ATOM 1784 N N . SER A 1 249 ? -3.173 -0.292 14.184 1.00 98.38 249 SER A N 1
ATOM 1785 C CA . SER A 1 249 ? -4.098 -0.375 15.321 1.00 98.38 249 SER A CA 1
ATOM 1786 C C . SER A 1 249 ? -4.548 1.014 15.784 1.00 98.38 249 SER A C 1
ATOM 1788 O O . SER A 1 249 ? -5.742 1.241 15.985 1.00 98.38 249 SER A O 1
ATOM 1790 N N . ALA A 1 250 ? -3.612 1.963 15.921 1.00 98.44 250 ALA A N 1
ATOM 1791 C CA . ALA A 1 250 ? -3.898 3.326 16.362 1.00 98.44 250 ALA A CA 1
ATOM 1792 C C . ALA A 1 250 ? -4.817 4.065 15.382 1.00 98.44 250 ALA A C 1
ATOM 1794 O O . ALA A 1 250 ? -5.809 4.660 15.803 1.00 98.44 250 ALA A O 1
ATOM 1795 N N . THR A 1 251 ? -4.547 3.984 14.075 1.00 98.50 251 THR A N 1
ATOM 1796 C CA . THR A 1 251 ? -5.387 4.639 13.062 1.00 98.50 251 THR A CA 1
ATOM 1797 C C . THR A 1 251 ? -6.797 4.048 13.024 1.00 98.50 251 THR A C 1
ATOM 1799 O O . THR A 1 251 ? -7.769 4.805 12.960 1.00 98.50 251 THR A O 1
ATOM 1802 N N . LEU A 1 252 ? -6.945 2.717 13.099 1.00 98.38 252 LEU A N 1
ATOM 1803 C CA . LEU A 1 252 ? -8.275 2.105 13.165 1.00 98.38 252 LEU A CA 1
ATOM 1804 C C . LEU A 1 252 ? -9.003 2.505 14.457 1.00 98.38 252 LEU A C 1
ATOM 1806 O O . LEU A 1 252 ? -10.176 2.875 14.411 1.00 98.38 252 LEU A O 1
ATOM 1810 N N . ASN A 1 253 ? -8.321 2.477 15.602 1.00 98.19 253 ASN A N 1
ATOM 1811 C CA . ASN A 1 253 ? -8.914 2.869 16.877 1.00 98.19 253 ASN A CA 1
ATOM 1812 C C . ASN A 1 253 ? -9.403 4.328 16.856 1.00 98.19 253 ASN A C 1
ATOM 1814 O O . ASN A 1 253 ? -10.510 4.614 17.313 1.00 98.19 253 ASN A O 1
ATOM 1818 N N . ASP A 1 254 ? -8.635 5.238 16.257 1.00 98.44 254 ASP A N 1
ATOM 1819 C CA . ASP A 1 254 ? -9.031 6.633 16.059 1.00 98.44 254 ASP A CA 1
ATOM 1820 C C . ASP A 1 254 ? -10.276 6.759 15.170 1.00 98.44 254 ASP A C 1
ATOM 1822 O O . ASP A 1 254 ? -11.225 7.463 15.522 1.00 98.44 254 ASP A O 1
ATOM 1826 N N . LEU A 1 255 ? -10.347 6.014 14.062 1.00 97.88 255 LEU A N 1
ATOM 1827 C CA . LEU A 1 255 ? -11.555 5.973 13.233 1.00 97.88 255 LEU A CA 1
ATOM 1828 C C . LEU A 1 25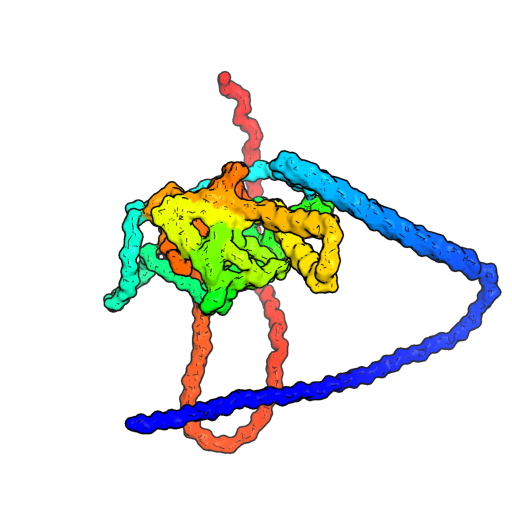5 ? -12.780 5.456 13.990 1.00 97.88 255 LEU A C 1
ATOM 1830 O O . LEU A 1 255 ? -13.877 5.986 13.808 1.00 97.88 255 LEU A O 1
ATOM 1834 N N . MET A 1 256 ? -12.619 4.423 14.814 1.00 96.44 256 MET A N 1
ATOM 1835 C CA . MET A 1 256 ? -13.734 3.823 15.543 1.00 96.44 256 MET A CA 1
ATOM 1836 C C . MET A 1 256 ? -14.224 4.708 16.689 1.00 96.44 256 MET A C 1
ATOM 1838 O O . MET A 1 256 ? -15.431 4.845 16.870 1.00 96.44 256 MET A O 1
ATOM 1842 N N . THR A 1 257 ? -13.306 5.320 17.439 1.00 96.88 257 THR A N 1
ATOM 1843 C CA . THR A 1 257 ? -13.623 6.070 18.666 1.00 96.88 257 THR A CA 1
ATOM 1844 C C . THR A 1 257 ? -13.882 7.553 18.408 1.00 96.88 257 THR A C 1
ATOM 1846 O O . THR A 1 257 ? -14.800 8.129 18.987 1.00 96.88 257 THR A O 1
ATOM 1849 N N . LYS A 1 258 ? -13.109 8.182 17.513 1.00 97.94 258 LYS A N 1
ATOM 1850 C CA . LYS A 1 258 ? -13.198 9.618 17.189 1.00 97.94 258 LYS A CA 1
ATOM 1851 C C . LYS A 1 258 ? -13.962 9.881 15.890 1.00 97.94 258 LYS A C 1
ATOM 1853 O O . LYS A 1 258 ? -14.280 11.031 15.590 1.00 97.94 258 LYS A O 1
ATOM 1858 N N . GLY A 1 259 ? -14.211 8.847 15.082 1.00 97.44 259 GLY A N 1
ATOM 1859 C CA . GLY A 1 259 ? -14.819 8.978 13.753 1.00 97.44 259 GLY A CA 1
ATOM 1860 C C . GLY A 1 259 ? -13.874 9.537 12.683 1.00 97.44 259 GLY A C 1
ATOM 1861 O O . GLY A 1 259 ? -14.299 9.734 11.542 1.00 97.44 259 GLY A O 1
ATOM 1862 N N . LYS A 1 260 ? -12.610 9.816 13.027 1.00 98.06 260 LYS A N 1
ATOM 1863 C CA . LYS A 1 260 ? -11.607 10.400 12.131 1.00 98.06 260 LYS A CA 1
ATOM 1864 C C . LYS A 1 260 ? -10.183 10.061 12.573 1.00 98.06 260 LYS A C 1
ATOM 1866 O O . LYS A 1 260 ? -9.950 9.893 13.765 1.00 98.06 260 LYS A O 1
ATOM 1871 N N . ALA A 1 261 ? -9.250 10.038 11.629 1.00 98.31 261 ALA A N 1
ATOM 1872 C CA . ALA A 1 261 ? -7.822 9.863 11.871 1.00 98.31 261 ALA A CA 1
ATOM 1873 C C . ALA A 1 261 ? -7.005 10.648 10.834 1.00 98.31 261 ALA A C 1
ATOM 1875 O O . ALA A 1 261 ? -7.425 10.770 9.682 1.00 98.31 261 ALA A O 1
ATOM 1876 N N . GLU A 1 262 ? -5.838 11.156 11.229 1.00 97.75 262 GLU A N 1
ATOM 1877 C CA . GLU A 1 262 ? -4.841 11.622 10.260 1.00 97.75 262 GLU A CA 1
ATOM 1878 C C . GLU A 1 262 ? -4.309 10.422 9.478 1.00 97.75 262 GLU A C 1
ATOM 1880 O O . GLU A 1 262 ? -4.098 9.350 10.055 1.00 97.75 262 GLU A O 1
ATOM 1885 N N . PHE A 1 263 ? -4.157 10.582 8.167 1.00 97.75 263 PHE A N 1
ATOM 1886 C CA . PHE A 1 263 ? -3.803 9.486 7.284 1.00 97.75 263 PHE A CA 1
ATOM 1887 C C . PHE A 1 263 ? -3.018 9.970 6.068 1.00 97.75 263 PHE A C 1
ATOM 1889 O O . PHE A 1 263 ? -3.336 10.994 5.461 1.00 97.75 263 PHE A O 1
ATOM 1896 N N . THR A 1 264 ? -2.024 9.183 5.683 1.00 96.38 264 THR A N 1
ATOM 1897 C CA . THR A 1 264 ? -1.232 9.388 4.477 1.00 96.38 264 THR A CA 1
ATOM 1898 C C . THR A 1 264 ? -1.258 8.113 3.646 1.00 96.38 264 THR A C 1
ATOM 1900 O O . THR A 1 264 ? -1.071 7.023 4.180 1.00 96.38 264 THR A O 1
ATOM 1903 N N . TYR A 1 265 ? -1.454 8.223 2.336 1.00 94.12 265 TYR A N 1
ATOM 1904 C CA . TYR A 1 265 ? -1.305 7.095 1.408 1.00 94.12 265 TYR A CA 1
ATOM 1905 C C . TYR A 1 265 ? -0.476 7.494 0.184 1.00 94.12 265 TYR A C 1
ATOM 1907 O O . TYR A 1 265 ? -0.213 8.683 -0.018 1.00 94.12 265 TYR A O 1
ATOM 1915 N N . HIS A 1 266 ? -0.031 6.526 -0.622 1.00 89.25 266 HIS A N 1
ATOM 1916 C CA . HIS A 1 266 ? 0.808 6.792 -1.794 1.00 89.25 266 HIS A CA 1
ATOM 1917 C C . HIS A 1 266 ? -0.031 6.744 -3.075 1.00 89.25 266 HIS A C 1
ATOM 1919 O O . HIS A 1 266 ? -0.445 5.681 -3.511 1.00 89.25 266 HIS A O 1
ATOM 1925 N N . ASP A 1 267 ? -0.253 7.882 -3.733 1.00 82.31 267 ASP A N 1
ATOM 1926 C CA . ASP A 1 267 ? -0.977 7.918 -5.012 1.00 82.31 267 ASP A CA 1
ATOM 1927 C C . ASP A 1 267 ? -0.197 7.131 -6.081 1.00 82.31 267 ASP A C 1
ATOM 1929 O O . ASP A 1 267 ? 0.876 7.554 -6.516 1.00 82.31 267 ASP A O 1
ATOM 1933 N N . THR A 1 268 ? -0.735 5.987 -6.518 1.00 70.12 268 THR A N 1
ATOM 1934 C CA . THR A 1 268 ? -0.123 5.083 -7.508 1.00 70.12 268 THR A CA 1
ATOM 1935 C C . THR A 1 268 ? -0.111 5.625 -8.938 1.00 70.12 268 THR A C 1
ATOM 1937 O O . THR A 1 268 ? 0.428 4.966 -9.830 1.00 70.12 268 THR A O 1
ATOM 1940 N N . GLY A 1 269 ? -0.679 6.811 -9.182 1.00 68.88 269 GLY A N 1
ATOM 1941 C CA . GLY A 1 269 ? -0.677 7.460 -10.491 1.00 68.88 269 GLY A CA 1
ATOM 1942 C C . GLY A 1 269 ? 0.710 7.914 -10.969 1.00 68.88 269 GLY A C 1
ATOM 1943 O O . GLY A 1 269 ? 1.753 7.519 -10.452 1.00 68.88 269 GLY A O 1
ATOM 1944 N N . LEU A 1 270 ? 0.745 8.810 -11.963 1.00 58.84 270 LEU A N 1
ATOM 1945 C CA . LEU A 1 270 ? 1.992 9.349 -12.536 1.00 58.84 270 LEU A CA 1
ATOM 1946 C C . LEU A 1 270 ? 2.946 9.919 -11.469 1.00 58.84 270 LEU A C 1
ATOM 1948 O O . LEU A 1 270 ? 4.162 9.775 -11.586 1.00 58.84 270 LEU A O 1
ATOM 1952 N N . LYS A 1 271 ? 2.395 10.509 -10.400 1.00 62.22 271 LYS A N 1
ATOM 1953 C CA . LYS A 1 271 ? 3.165 10.980 -9.240 1.00 62.22 271 LYS A CA 1
ATOM 1954 C C . LYS A 1 271 ? 3.841 9.827 -8.486 1.00 62.22 271 LYS A C 1
ATOM 1956 O O . LYS A 1 271 ? 5.030 9.922 -8.199 1.00 62.22 271 LYS A O 1
ATOM 1961 N N . GLY A 1 272 ? 3.133 8.726 -8.239 1.00 60.09 272 GLY A N 1
ATOM 1962 C CA . GLY A 1 272 ? 3.696 7.512 -7.644 1.00 60.09 272 GLY A CA 1
ATOM 1963 C C . GLY A 1 272 ? 4.699 6.803 -8.546 1.00 60.09 272 GLY A C 1
ATOM 1964 O O . GLY A 1 272 ? 5.723 6.331 -8.061 1.00 60.09 272 GLY A O 1
ATOM 1965 N N . ALA A 1 273 ? 4.471 6.784 -9.863 1.00 61.75 273 ALA A N 1
ATOM 1966 C CA . ALA A 1 273 ? 5.426 6.233 -10.825 1.00 61.75 273 ALA A CA 1
ATOM 1967 C C . ALA A 1 273 ? 6.755 7.012 -10.819 1.00 61.75 273 ALA A C 1
ATOM 1969 O O . ALA A 1 273 ? 7.830 6.408 -10.812 1.00 61.75 273 ALA A O 1
ATOM 1970 N N . LEU A 1 274 ? 6.688 8.347 -10.755 1.00 60.09 274 LEU A N 1
ATOM 1971 C CA . LEU A 1 274 ? 7.867 9.199 -10.589 1.00 60.09 274 LEU A CA 1
ATOM 1972 C C . LEU A 1 274 ? 8.542 8.973 -9.232 1.00 60.09 274 LEU A C 1
ATOM 1974 O O . LEU A 1 274 ? 9.757 8.789 -9.188 1.00 60.09 274 LEU A O 1
ATOM 1978 N N . GLY A 1 275 ? 7.769 8.919 -8.143 1.00 60.06 275 GLY A N 1
ATOM 1979 C CA . GLY A 1 275 ? 8.291 8.627 -6.806 1.00 60.06 275 GLY A CA 1
ATOM 1980 C C . GLY A 1 275 ? 8.997 7.268 -6.730 1.00 60.06 275 GLY A C 1
ATOM 1981 O O . GLY A 1 275 ? 10.084 7.167 -6.165 1.00 60.06 275 GLY A O 1
ATOM 1982 N N . GLY A 1 276 ? 8.438 6.234 -7.365 1.00 59.81 276 GLY A N 1
ATOM 1983 C CA . GLY A 1 276 ? 9.009 4.886 -7.415 1.00 59.81 276 GLY A CA 1
ATOM 1984 C C . GLY A 1 276 ? 10.300 4.802 -8.233 1.00 59.81 276 GLY A C 1
ATOM 1985 O O . GLY A 1 276 ? 11.279 4.214 -7.771 1.00 59.81 276 GLY A O 1
ATOM 1986 N N . LEU A 1 277 ? 10.336 5.436 -9.411 1.00 61.84 277 LEU A N 1
ATOM 1987 C CA . LEU A 1 277 ? 11.546 5.533 -10.237 1.00 61.84 277 LEU A CA 1
ATOM 1988 C C . LEU A 1 277 ? 12.673 6.253 -9.479 1.00 61.84 277 LEU A C 1
ATOM 1990 O O . LEU A 1 277 ? 13.826 5.821 -9.487 1.00 61.84 277 LEU A O 1
ATOM 1994 N N . LEU A 1 278 ? 12.331 7.352 -8.806 1.00 59.75 278 LEU A N 1
ATOM 1995 C CA . LEU A 1 278 ? 13.301 8.185 -8.107 1.00 59.75 278 LEU A CA 1
ATOM 1996 C C . LEU A 1 278 ? 13.739 7.600 -6.771 1.00 59.75 278 LEU A C 1
ATOM 1998 O O . LEU A 1 278 ? 14.885 7.806 -6.393 1.00 59.75 278 LEU A O 1
ATOM 2002 N N . GLY A 1 279 ? 12.898 6.828 -6.081 1.00 59.16 279 GLY A N 1
ATOM 2003 C CA . GLY A 1 279 ? 13.307 6.085 -4.889 1.00 59.16 279 GLY A CA 1
ATOM 2004 C C . GLY A 1 279 ? 14.491 5.152 -5.169 1.00 59.16 279 GLY A C 1
ATOM 2005 O O . GLY A 1 279 ? 15.435 5.106 -4.380 1.00 59.16 279 GLY A O 1
ATOM 2006 N N . GLY A 1 280 ? 14.500 4.491 -6.334 1.00 60.16 280 GLY A N 1
ATOM 2007 C CA . GLY A 1 280 ? 15.632 3.670 -6.780 1.00 60.16 280 GLY A CA 1
ATOM 2008 C C . GLY A 1 280 ? 16.910 4.482 -7.034 1.00 60.16 280 GLY A C 1
ATOM 2009 O O . GLY A 1 280 ? 17.999 4.063 -6.644 1.00 60.16 280 GLY A O 1
ATOM 2010 N N . LEU A 1 281 ? 16.783 5.675 -7.625 1.00 60.50 281 LEU A N 1
ATOM 2011 C CA . LEU A 1 281 ? 17.907 6.597 -7.850 1.00 60.50 281 LEU A CA 1
ATOM 2012 C C . LEU A 1 281 ? 18.424 7.231 -6.549 1.00 60.50 281 LEU A C 1
ATOM 2014 O O . LEU A 1 281 ? 19.631 7.368 -6.369 1.00 60.50 281 LEU A O 1
ATOM 2018 N N . ALA A 1 282 ? 17.533 7.581 -5.622 1.00 60.53 282 ALA A N 1
ATOM 2019 C CA . ALA A 1 282 ? 17.890 8.153 -4.329 1.00 60.53 282 ALA A CA 1
ATOM 2020 C C . ALA A 1 282 ? 18.693 7.159 -3.476 1.00 60.53 282 ALA A C 1
ATOM 2022 O O . ALA A 1 282 ? 19.641 7.561 -2.807 1.00 60.53 282 ALA A O 1
ATOM 2023 N N . GLY A 1 283 ? 18.384 5.858 -3.559 1.00 62.41 283 GLY A N 1
ATOM 2024 C CA . GLY A 1 283 ? 19.199 4.810 -2.935 1.00 62.41 283 GLY A CA 1
ATOM 2025 C C . GLY A 1 283 ? 20.644 4.787 -3.451 1.00 62.41 283 GLY A C 1
ATOM 2026 O O . GLY A 1 283 ? 21.576 4.630 -2.663 1.00 62.41 283 GLY A O 1
ATOM 2027 N N . MET A 1 284 ? 20.854 5.028 -4.752 1.00 63.91 284 MET A N 1
ATOM 2028 C CA . MET A 1 284 ? 22.200 5.168 -5.324 1.00 63.91 284 MET A CA 1
ATOM 2029 C C . MET A 1 284 ? 22.892 6.456 -4.862 1.00 63.91 284 MET A C 1
ATOM 2031 O O . MET A 1 284 ? 24.085 6.435 -4.565 1.00 63.91 284 MET A O 1
ATOM 2035 N N . ALA A 1 285 ? 22.155 7.566 -4.765 1.00 64.31 285 ALA A N 1
ATOM 2036 C CA . ALA A 1 285 ? 22.696 8.838 -4.291 1.00 64.31 285 ALA A CA 1
ATOM 2037 C C . ALA A 1 285 ? 23.126 8.771 -2.813 1.00 64.31 285 ALA A C 1
ATOM 2039 O O . ALA A 1 285 ? 24.211 9.239 -2.474 1.00 64.31 285 ALA A O 1
ATOM 2040 N N . ASP A 1 286 ? 22.335 8.132 -1.944 1.00 65.88 286 ASP A N 1
ATOM 2041 C CA . ASP A 1 286 ? 22.694 7.927 -0.533 1.00 65.88 286 ASP A CA 1
ATOM 2042 C C . ASP A 1 286 ? 23.943 7.040 -0.388 1.00 65.88 286 ASP A C 1
ATOM 2044 O O . ASP A 1 286 ? 24.823 7.307 0.434 1.00 65.88 286 ASP A O 1
ATOM 2048 N N . GLN A 1 287 ? 24.084 6.024 -1.248 1.00 68.25 287 GLN A N 1
ATOM 2049 C CA . GLN A 1 287 ? 25.279 5.181 -1.289 1.00 68.25 287 GLN A CA 1
ATOM 2050 C C . GLN A 1 287 ? 26.528 5.950 -1.751 1.00 68.25 287 GLN A C 1
ATOM 2052 O O . GLN A 1 287 ? 27.615 5.717 -1.221 1.00 68.25 287 GLN A O 1
ATOM 2057 N N . MET A 1 288 ? 26.395 6.889 -2.694 1.00 66.88 288 MET A N 1
ATOM 2058 C CA . MET A 1 288 ? 27.501 7.770 -3.090 1.00 66.88 288 MET A CA 1
ATOM 2059 C C . MET A 1 288 ? 27.858 8.774 -1.986 1.00 66.88 288 MET A C 1
ATOM 2061 O O . MET A 1 288 ? 29.039 8.993 -1.726 1.00 66.88 288 MET A O 1
ATOM 2065 N N . ASN A 1 289 ? 26.859 9.329 -1.292 1.00 68.50 289 ASN A N 1
ATOM 2066 C CA . ASN A 1 289 ? 27.058 10.309 -0.223 1.00 68.50 289 ASN A CA 1
ATOM 2067 C C . ASN A 1 289 ? 27.773 9.707 1.002 1.00 68.50 289 ASN A C 1
ATOM 2069 O O . ASN A 1 289 ? 28.665 10.330 1.573 1.00 68.50 289 ASN A O 1
ATOM 2073 N N . LYS A 1 290 ? 27.462 8.456 1.368 1.00 75.94 290 LYS A N 1
ATOM 2074 C CA . LYS A 1 290 ? 28.150 7.742 2.464 1.00 75.94 290 LYS A CA 1
ATOM 2075 C C . LYS A 1 290 ? 29.656 7.582 2.245 1.00 75.94 290 LYS A C 1
ATOM 2077 O O . LYS A 1 290 ? 30.400 7.509 3.219 1.00 75.94 290 LYS A O 1
ATOM 2082 N N . ASN A 1 291 ? 30.106 7.559 0.992 1.00 72.75 291 ASN A N 1
ATOM 2083 C CA . ASN A 1 291 ? 31.521 7.422 0.654 1.00 72.75 291 ASN A CA 1
ATOM 2084 C C . ASN A 1 291 ? 32.259 8.767 0.568 1.00 72.75 291 ASN A C 1
ATOM 2086 O O . ASN A 1 291 ? 33.480 8.765 0.427 1.00 72.75 291 ASN A O 1
ATOM 2090 N N . ASN A 1 292 ? 31.557 9.901 0.659 1.00 69.56 292 ASN A N 1
ATOM 2091 C CA . ASN A 1 292 ? 32.181 11.220 0.640 1.00 69.56 292 ASN A CA 1
ATOM 2092 C C . ASN A 1 292 ? 31.479 12.203 1.602 1.00 69.56 292 ASN A C 1
ATOM 2094 O O . ASN A 1 292 ? 30.749 13.091 1.166 1.00 69.56 292 ASN A O 1
ATOM 2098 N N . PRO A 1 293 ? 31.688 12.059 2.925 1.00 65.94 293 PRO A N 1
ATOM 2099 C CA . PRO A 1 293 ? 30.985 12.836 3.949 1.00 65.94 293 PRO A CA 1
ATOM 2100 C C . PRO A 1 293 ? 31.429 14.305 4.046 1.00 65.94 293 PRO A C 1
ATOM 2102 O O . PRO A 1 293 ? 30.891 15.049 4.870 1.00 65.94 293 PRO A O 1
ATOM 2105 N N . SER A 1 294 ? 32.407 14.753 3.249 1.00 63.78 294 SER A N 1
ATOM 2106 C CA . SER A 1 294 ? 32.851 16.146 3.250 1.00 63.78 294 SER A CA 1
ATOM 2107 C C . SER A 1 294 ? 31.822 17.026 2.542 1.00 63.78 294 SER A C 1
ATOM 2109 O O . SER A 1 294 ? 31.941 17.268 1.345 1.00 63.78 294 SER A O 1
ATOM 2111 N N . GLY A 1 295 ? 30.807 17.449 3.304 1.00 56.06 295 GLY A N 1
ATOM 2112 C CA . GLY A 1 295 ? 29.879 18.547 3.028 1.00 56.06 295 GLY A CA 1
ATOM 2113 C C . GLY A 1 295 ? 29.664 18.835 1.550 1.00 56.06 295 GLY A C 1
ATOM 2114 O O . GLY A 1 295 ? 30.330 19.712 1.002 1.00 56.06 295 GLY A O 1
ATOM 2115 N N . GLY A 1 296 ? 28.730 18.104 0.933 1.00 68.88 296 GLY A N 1
ATOM 2116 C CA . GLY A 1 296 ? 28.294 18.375 -0.431 1.00 68.88 296 GLY A CA 1
ATOM 2117 C C . GLY A 1 296 ? 28.043 19.868 -0.633 1.00 68.88 296 GLY A C 1
ATOM 2118 O O . GLY A 1 296 ? 27.588 20.575 0.274 1.00 68.88 296 GLY A O 1
ATOM 2119 N N . SER A 1 297 ? 28.388 20.345 -1.821 1.00 84.31 297 SER A N 1
ATOM 2120 C CA . SER A 1 297 ? 28.188 21.725 -2.240 1.00 84.31 297 SER A CA 1
ATOM 2121 C C . SER A 1 297 ? 26.743 22.183 -1.978 1.00 84.31 297 SER A C 1
ATOM 2123 O O . SER A 1 297 ? 25.815 21.380 -1.845 1.00 84.31 297 SER A O 1
ATOM 2125 N N . ALA A 1 298 ? 26.503 23.496 -1.957 1.00 83.75 298 ALA A N 1
ATOM 2126 C CA . ALA A 1 298 ? 25.137 24.029 -1.885 1.00 83.75 298 ALA A CA 1
ATOM 2127 C C . ALA A 1 298 ? 24.225 23.486 -3.012 1.00 83.75 298 ALA A C 1
ATOM 2129 O O . ALA A 1 298 ? 22.999 23.495 -2.890 1.00 83.75 298 ALA A O 1
ATOM 2130 N N . GLU A 1 299 ? 24.814 23.007 -4.109 1.00 78.81 299 GLU A N 1
ATOM 2131 C CA . GLU A 1 299 ? 24.122 22.353 -5.218 1.00 78.81 299 GLU A CA 1
ATOM 2132 C C . GLU A 1 299 ? 23.704 20.918 -4.860 1.00 78.81 299 GLU A C 1
ATOM 2134 O O . GLU A 1 299 ? 22.564 20.540 -5.134 1.00 78.81 299 GLU A O 1
ATOM 2139 N N . ASP A 1 300 ? 24.548 20.165 -4.150 1.00 78.25 300 ASP A N 1
ATOM 2140 C CA . ASP A 1 300 ? 24.230 18.816 -3.662 1.00 78.25 300 ASP A CA 1
ATOM 2141 C C . ASP A 1 300 ? 23.089 18.840 -2.640 1.00 78.25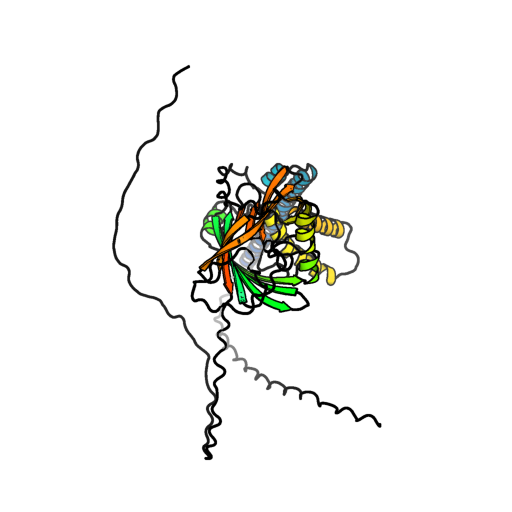 300 ASP A C 1
ATOM 2143 O O . ASP A 1 300 ? 22.167 18.027 -2.709 1.00 78.25 300 ASP A O 1
ATOM 2147 N N . GLN A 1 301 ? 23.086 19.823 -1.735 1.00 80.94 301 GLN A N 1
ATOM 2148 C CA . GLN A 1 301 ? 21.989 20.004 -0.776 1.00 80.94 301 GLN A CA 1
ATOM 2149 C C . GLN A 1 301 ? 20.663 20.316 -1.481 1.00 80.94 301 GLN A C 1
ATOM 2151 O O . GLN A 1 301 ? 19.619 19.771 -1.119 1.00 80.94 301 GLN A O 1
ATOM 2156 N N . LYS A 1 302 ? 20.692 21.149 -2.532 1.00 81.12 302 LYS A N 1
ATOM 2157 C CA . LYS A 1 302 ? 19.503 21.430 -3.353 1.00 81.12 302 LYS A CA 1
ATOM 2158 C C . LYS A 1 302 ? 19.016 20.186 -4.090 1.00 81.12 302 LYS A C 1
ATOM 2160 O O . LYS A 1 302 ? 17.808 19.977 -4.169 1.00 81.12 302 LYS A O 1
ATOM 2165 N N . ALA A 1 303 ? 19.922 19.359 -4.606 1.00 72.75 303 ALA A N 1
ATOM 2166 C CA . ALA A 1 303 ? 19.562 18.103 -5.257 1.00 72.75 303 ALA A CA 1
ATOM 2167 C C . ALA A 1 303 ? 18.937 17.106 -4.264 1.00 72.75 303 ALA A C 1
ATOM 2169 O O . ALA A 1 303 ? 17.906 16.509 -4.569 1.00 72.75 303 ALA A O 1
ATOM 2170 N N . GLN A 1 304 ? 19.500 16.976 -3.059 1.00 77.06 304 GLN A N 1
ATOM 2171 C CA . GLN A 1 304 ? 18.950 16.129 -1.995 1.00 77.06 304 GLN A CA 1
ATOM 2172 C C . GLN A 1 304 ? 17.560 16.595 -1.552 1.00 77.06 304 GLN A C 1
ATOM 2174 O O . GLN A 1 304 ? 16.647 15.776 -1.432 1.00 77.06 304 GLN A O 1
ATOM 2179 N N . GLN A 1 305 ? 17.371 17.904 -1.366 1.00 80.06 305 GLN A N 1
ATOM 2180 C CA . GLN A 1 305 ? 16.063 18.458 -1.029 1.00 80.06 305 GLN A CA 1
ATOM 2181 C C . GLN A 1 305 ? 15.051 18.210 -2.152 1.00 80.06 305 GLN A C 1
ATOM 2183 O O . GLN A 1 305 ? 13.958 17.729 -1.875 1.00 80.06 305 GLN A O 1
ATOM 2188 N N . ALA A 1 306 ? 15.431 18.419 -3.416 1.00 72.44 306 ALA A N 1
ATOM 2189 C CA . ALA A 1 306 ? 14.558 18.131 -4.553 1.00 72.44 306 ALA A CA 1
ATOM 2190 C C . ALA A 1 306 ? 14.162 16.645 -4.624 1.00 72.44 306 ALA A C 1
ATOM 2192 O O . ALA A 1 306 ? 13.008 16.333 -4.909 1.00 72.44 306 ALA A O 1
ATOM 2193 N N . MET A 1 307 ? 15.081 15.717 -4.326 1.00 70.00 307 MET A N 1
ATOM 2194 C CA . MET A 1 307 ? 14.754 14.287 -4.243 1.00 70.00 307 MET A CA 1
ATOM 2195 C C . MET A 1 307 ? 13.787 13.983 -3.096 1.00 70.00 307 MET A C 1
ATOM 2197 O O . MET A 1 307 ? 12.860 13.197 -3.281 1.00 70.00 307 MET A O 1
ATOM 2201 N N . LYS A 1 308 ? 13.974 14.608 -1.930 1.00 77.06 308 LYS A N 1
ATOM 2202 C CA . LYS A 1 308 ? 13.061 14.468 -0.789 1.00 77.06 308 LYS A CA 1
ATOM 2203 C C . LYS A 1 308 ? 11.670 15.011 -1.120 1.00 77.06 308 LYS A C 1
ATOM 2205 O O . LYS A 1 308 ? 10.671 14.363 -0.818 1.00 77.06 308 LYS A O 1
ATOM 2210 N N . ASP A 1 309 ? 11.605 16.155 -1.790 1.00 74.44 309 ASP A N 1
ATOM 2211 C CA . ASP A 1 309 ? 10.351 16.742 -2.255 1.00 74.44 309 ASP A CA 1
ATOM 2212 C C . ASP A 1 309 ? 9.666 15.807 -3.260 1.00 74.44 309 ASP A C 1
ATOM 2214 O O . ASP A 1 309 ? 8.482 15.521 -3.113 1.00 74.44 309 ASP A O 1
ATOM 2218 N N . LEU A 1 310 ? 10.414 15.219 -4.201 1.00 67.81 310 LEU A N 1
ATOM 2219 C CA . LEU A 1 310 ? 9.904 14.226 -5.156 1.00 67.81 310 LEU A CA 1
ATOM 2220 C C . LEU A 1 310 ? 9.411 12.934 -4.488 1.00 67.81 310 LEU A C 1
ATOM 2222 O O . LEU A 1 310 ? 8.391 12.389 -4.905 1.00 67.81 310 LEU A O 1
ATOM 2226 N N . GLN A 1 311 ? 10.082 12.455 -3.438 1.00 72.12 311 GLN A N 1
ATOM 2227 C CA . GLN A 1 311 ? 9.587 11.330 -2.635 1.00 72.12 311 GLN A CA 1
ATOM 2228 C C . GLN A 1 311 ? 8.267 11.680 -1.936 1.00 72.12 311 GLN A C 1
ATOM 2230 O O . GLN A 1 311 ? 7.370 10.843 -1.850 1.00 72.12 311 GLN A O 1
ATOM 2235 N N . ASN A 1 312 ? 8.118 12.927 -1.489 1.00 80.62 312 ASN A N 1
ATOM 2236 C CA . ASN A 1 312 ? 6.884 13.412 -0.879 1.00 80.62 312 ASN A CA 1
ATOM 2237 C C . ASN A 1 312 ? 5.779 13.701 -1.907 1.00 80.62 312 ASN A C 1
ATOM 2239 O O . ASN A 1 312 ? 4.609 13.658 -1.544 1.00 80.62 312 ASN A O 1
ATOM 2243 N N . MET A 1 313 ? 6.101 13.932 -3.186 1.00 74.00 313 MET A N 1
ATOM 2244 C CA . MET A 1 313 ? 5.101 14.188 -4.238 1.00 74.00 313 MET A CA 1
ATOM 2245 C C . MET A 1 313 ? 4.153 13.007 -4.483 1.00 74.00 313 MET A C 1
ATOM 2247 O O . MET A 1 313 ? 3.059 13.217 -5.008 1.00 74.00 313 MET A O 1
ATOM 2251 N N . GLY A 1 314 ? 4.559 11.784 -4.130 1.00 82.12 314 GLY A N 1
ATOM 2252 C CA . GLY A 1 314 ? 3.698 10.601 -4.189 1.00 82.12 314 GLY A CA 1
ATOM 2253 C C . GLY A 1 314 ? 2.763 10.458 -2.987 1.00 82.12 314 GLY A C 1
ATOM 2254 O O . GLY A 1 314 ? 1.809 9.693 -3.064 1.00 82.12 314 GLY A O 1
ATOM 2255 N N . LYS A 1 315 ? 3.006 11.183 -1.889 1.00 90.75 315 LYS A N 1
ATOM 2256 C CA . LYS A 1 315 ? 2.216 11.072 -0.663 1.00 90.75 315 LYS A CA 1
ATOM 2257 C C . LYS A 1 315 ? 1.011 11.999 -0.708 1.00 90.75 315 LYS A C 1
ATOM 2259 O O . LYS A 1 315 ? 1.117 13.174 -1.053 1.00 90.75 315 LYS A O 1
ATOM 2264 N N . VAL A 1 316 ? -0.131 11.473 -0.297 1.00 91.56 316 VAL A N 1
ATOM 2265 C CA . VAL A 1 316 ? -1.372 12.219 -0.143 1.00 91.56 316 VAL A CA 1
ATOM 2266 C C . VAL A 1 316 ? -1.747 12.212 1.326 1.00 91.56 316 VAL A C 1
ATOM 2268 O O . VAL A 1 316 ? -2.092 11.167 1.870 1.00 91.56 316 VAL A O 1
ATOM 2271 N N . ASN A 1 317 ? -1.670 13.382 1.954 1.00 94.81 317 ASN A N 1
ATOM 2272 C CA . ASN A 1 317 ? -2.136 13.585 3.321 1.00 94.81 317 ASN A CA 1
ATOM 2273 C C . ASN A 1 317 ? -3.632 13.911 3.314 1.00 94.81 317 ASN A C 1
ATOM 2275 O O . ASN A 1 317 ? -4.114 14.651 2.452 1.00 94.81 317 ASN A O 1
ATOM 2279 N N . CYS A 1 318 ? -4.366 13.364 4.275 1.00 96.38 318 CYS A N 1
ATOM 2280 C CA . CYS A 1 318 ? -5.769 13.678 4.489 1.00 96.38 318 CYS A CA 1
ATOM 2281 C C . CYS A 1 318 ? -6.203 13.370 5.924 1.00 96.38 318 CYS A C 1
ATOM 2283 O O . CYS A 1 318 ? -5.651 12.505 6.603 1.00 96.38 318 CYS A O 1
ATOM 2285 N N . THR A 1 319 ? -7.303 13.991 6.344 1.00 97.19 319 THR A N 1
ATOM 2286 C CA . THR A 1 319 ? -8.071 13.490 7.484 1.00 97.19 319 THR A CA 1
ATOM 2287 C C . THR A 1 319 ? -9.061 12.443 6.979 1.00 97.19 319 THR A C 1
ATOM 2289 O O . THR A 1 319 ? -10.091 12.770 6.375 1.00 97.19 319 THR A O 1
ATOM 2292 N N . MET A 1 320 ? -8.767 11.174 7.239 1.00 97.69 320 MET A N 1
ATOM 2293 C CA . MET A 1 320 ? -9.679 10.071 6.969 1.00 97.69 320 MET A CA 1
ATOM 2294 C C . MET A 1 320 ? -10.851 10.120 7.955 1.00 97.69 320 MET A C 1
ATOM 2296 O O . MET A 1 320 ? -10.661 10.303 9.154 1.00 97.69 320 MET A O 1
ATOM 2300 N N . LYS A 1 321 ? -12.080 9.970 7.462 1.00 98.12 321 LYS A N 1
ATOM 2301 C CA . LYS A 1 321 ? -13.321 10.005 8.245 1.00 98.12 321 LYS A CA 1
ATOM 2302 C C . LYS A 1 321 ? -14.101 8.723 8.040 1.00 98.12 321 LYS A C 1
ATOM 2304 O O . LYS A 1 321 ? -14.274 8.275 6.907 1.00 98.12 321 LYS A O 1
ATOM 2309 N N . ARG A 1 322 ? -14.630 8.162 9.122 1.00 97.44 322 ARG A N 1
ATOM 2310 C CA . ARG A 1 322 ? -15.572 7.046 9.041 1.00 97.44 322 ARG A CA 1
ATOM 2311 C C . ARG A 1 322 ? -16.833 7.525 8.310 1.00 97.44 322 ARG A C 1
ATOM 2313 O O . ARG A 1 322 ? -17.362 8.585 8.636 1.00 97.44 322 ARG A O 1
ATOM 2320 N N . ALA A 1 323 ? -17.277 6.786 7.296 1.00 95.62 323 ALA A N 1
ATOM 2321 C CA . ALA A 1 323 ? -18.408 7.201 6.463 1.00 95.62 323 ALA A CA 1
ATOM 2322 C C . ALA A 1 323 ? -19.734 7.168 7.242 1.00 95.62 323 ALA A C 1
ATOM 2324 O O . ALA A 1 323 ? -20.580 8.041 7.071 1.00 95.62 323 ALA A O 1
ATOM 2325 N N . ASP A 1 324 ? -19.884 6.175 8.119 1.00 94.50 324 ASP A N 1
ATOM 2326 C CA . ASP A 1 324 ? -21.046 5.940 8.971 1.00 94.50 324 ASP A CA 1
ATOM 2327 C C . ASP A 1 324 ? -20.679 4.963 10.108 1.00 94.50 324 ASP A C 1
ATOM 2329 O O . ASP A 1 324 ? -19.597 4.378 10.125 1.00 94.50 324 ASP A O 1
ATOM 2333 N N . GLN A 1 325 ? -21.574 4.771 11.079 1.00 94.25 325 GLN A N 1
ATOM 2334 C CA . GLN A 1 325 ? -21.363 3.842 12.200 1.00 94.25 325 GLN A CA 1
ATOM 2335 C C . GLN A 1 325 ? -21.684 2.375 11.855 1.00 94.25 325 GLN A C 1
ATOM 2337 O O . GLN A 1 325 ? -21.675 1.517 12.737 1.00 94.25 325 GLN A O 1
ATOM 2342 N N . LYS A 1 326 ? -21.967 2.063 10.587 1.00 92.81 326 LYS A N 1
ATOM 2343 C CA . LYS A 1 326 ? -22.359 0.724 10.151 1.00 92.81 326 LYS A CA 1
ATOM 2344 C C . LYS A 1 326 ? -21.151 -0.210 10.147 1.00 92.81 326 LYS A C 1
ATOM 2346 O O . LYS A 1 326 ? -20.015 0.220 9.928 1.00 92.81 326 LYS A O 1
ATOM 2351 N N . ILE A 1 327 ? -21.421 -1.494 10.363 1.00 93.12 327 ILE A N 1
ATOM 2352 C CA . ILE A 1 327 ? -20.496 -2.582 10.051 1.00 93.12 327 ILE A CA 1
ATOM 2353 C C . ILE A 1 327 ? -21.009 -3.266 8.786 1.00 93.12 327 ILE A C 1
ATOM 2355 O O . ILE A 1 327 ? -22.160 -3.697 8.706 1.00 93.12 327 ILE A O 1
ATOM 2359 N N . TYR A 1 328 ? -20.156 -3.315 7.775 1.00 92.94 328 TYR A N 1
ATOM 2360 C CA . TYR A 1 328 ? -20.451 -3.897 6.477 1.00 92.94 328 TYR A CA 1
ATOM 2361 C C . TYR A 1 328 ? -20.071 -5.374 6.470 1.00 92.94 328 TYR A C 1
ATOM 2363 O O . TYR A 1 328 ? -19.048 -5.754 7.031 1.00 92.94 328 TYR A O 1
ATOM 2371 N N . ALA A 1 329 ? -20.880 -6.196 5.810 1.00 93.38 329 ALA A N 1
ATOM 2372 C CA . ALA A 1 329 ? -20.592 -7.605 5.599 1.00 93.38 329 ALA A CA 1
ATOM 2373 C C . ALA A 1 329 ? -19.862 -7.752 4.253 1.00 93.38 329 ALA A C 1
ATOM 2375 O O . ALA A 1 329 ? -20.479 -7.790 3.189 1.00 93.38 329 ALA A O 1
ATOM 2376 N N . PHE A 1 330 ? -18.531 -7.723 4.286 1.00 94.25 330 PHE A N 1
ATOM 2377 C CA . PHE A 1 330 ? -17.697 -7.710 3.087 1.00 94.25 330 PHE A CA 1
ATOM 2378 C C . PHE A 1 330 ? -17.445 -9.140 2.588 1.00 94.25 330 PHE A C 1
ATOM 2380 O O . PHE A 1 330 ? -16.810 -9.921 3.301 1.00 94.25 330 PHE A O 1
ATOM 2387 N N . PRO A 1 331 ? -17.904 -9.521 1.384 1.00 94.81 331 PRO A N 1
ATOM 2388 C CA . PRO A 1 331 ? -17.767 -10.891 0.921 1.00 94.81 331 PRO A CA 1
ATOM 2389 C C . PRO A 1 331 ? -16.360 -11.181 0.401 1.00 94.81 331 PRO A C 1
ATOM 2391 O O . PRO A 1 331 ? -15.791 -10.418 -0.380 1.00 94.81 331 PRO A O 1
ATOM 2394 N N . VAL A 1 332 ? -15.827 -12.336 0.786 1.00 95.75 332 VAL A N 1
ATOM 2395 C CA . VAL A 1 332 ? -14.514 -12.830 0.359 1.00 95.75 332 VAL A CA 1
ATOM 2396 C C . VAL A 1 332 ? -14.528 -14.359 0.288 1.00 95.75 332 VAL A C 1
ATOM 2398 O O . VAL A 1 332 ? -15.382 -15.010 0.891 1.00 95.75 332 VAL A O 1
ATOM 2401 N N . LEU A 1 333 ? -13.588 -14.951 -0.448 1.00 95.88 333 LEU A N 1
ATOM 2402 C CA . LEU A 1 333 ? -13.306 -16.383 -0.355 1.00 95.88 333 LEU A CA 1
ATOM 2403 C C . LEU A 1 333 ? -12.264 -16.636 0.738 1.00 95.88 333 LEU A C 1
ATOM 2405 O O . LEU A 1 333 ? -11.109 -16.267 0.556 1.00 95.88 333 LEU A O 1
ATOM 2409 N N . LEU A 1 334 ? -12.634 -17.277 1.844 1.00 95.38 334 LEU A N 1
ATOM 2410 C CA . LEU A 1 334 ? -11.706 -17.734 2.877 1.00 95.38 334 LEU A CA 1
ATOM 2411 C C . LEU A 1 334 ? -11.494 -19.245 2.743 1.00 95.38 334 LEU A C 1
ATOM 2413 O O . LEU A 1 334 ? -12.414 -20.019 2.972 1.00 95.38 334 LEU A O 1
ATOM 2417 N N . ASN A 1 335 ? -10.287 -19.675 2.366 1.00 95.62 335 ASN A N 1
ATOM 2418 C CA . ASN A 1 335 ? -9.972 -21.081 2.066 1.00 95.62 335 ASN A CA 1
ATOM 2419 C C . ASN A 1 335 ? -10.970 -21.720 1.074 1.00 95.62 335 ASN A C 1
ATOM 2421 O O . ASN A 1 335 ? -11.456 -22.823 1.307 1.00 95.62 335 ASN A O 1
ATOM 2425 N N . ASP A 1 336 ? -11.285 -20.999 -0.009 1.00 95.50 336 ASP A N 1
ATOM 2426 C CA . ASP A 1 336 ? -12.262 -21.380 -1.049 1.00 95.50 336 ASP A CA 1
ATOM 2427 C C . ASP A 1 336 ? -13.740 -21.406 -0.611 1.00 95.50 336 ASP A C 1
ATOM 2429 O O . ASP A 1 336 ? -14.619 -21.708 -1.420 1.00 95.50 336 ASP A O 1
ATOM 2433 N N . GLU A 1 337 ? -14.048 -21.009 0.623 1.00 94.56 337 GLU A N 1
ATOM 2434 C CA . GLU A 1 337 ? -15.415 -20.850 1.114 1.00 94.56 337 GLU A CA 1
ATOM 2435 C C . GLU A 1 337 ? -15.851 -19.382 1.073 1.00 94.56 337 GLU A C 1
ATOM 2437 O O . GLU A 1 337 ? -15.096 -18.484 1.442 1.00 94.56 337 GLU A O 1
ATOM 2442 N N . ARG A 1 338 ? -17.077 -19.107 0.612 1.00 93.69 338 ARG A N 1
ATOM 2443 C CA . ARG A 1 338 ? -17.630 -17.747 0.650 1.00 93.69 338 ARG A CA 1
ATOM 2444 C C . ARG A 1 338 ? -17.967 -17.385 2.088 1.00 93.69 338 ARG A C 1
ATOM 2446 O O . ARG A 1 338 ? -18.835 -18.011 2.685 1.00 93.69 338 ARG A O 1
ATOM 2453 N N . VAL A 1 339 ? -17.334 -16.338 2.594 1.00 93.00 339 VAL A N 1
ATOM 2454 C CA . VAL A 1 339 ? -17.586 -15.793 3.929 1.00 93.00 339 VAL A CA 1
ATOM 2455 C C . VAL A 1 339 ? -17.841 -14.293 3.840 1.00 93.00 339 VAL A C 1
ATOM 2457 O O . VAL A 1 339 ? -17.540 -13.660 2.824 1.00 93.00 339 VAL A O 1
ATOM 2460 N N . GLN A 1 340 ? -18.392 -13.715 4.904 1.00 93.19 340 GLN A N 1
ATOM 2461 C CA . GLN A 1 340 ? -18.557 -12.272 5.043 1.00 93.19 340 GLN A CA 1
ATOM 2462 C C . GLN A 1 340 ? -17.718 -11.784 6.223 1.00 93.19 340 GLN A C 1
ATOM 2464 O O . GLN A 1 340 ? -17.887 -12.255 7.344 1.00 93.19 340 GLN A O 1
ATOM 2469 N N . LEU A 1 341 ? -16.807 -10.847 5.970 1.00 93.81 341 LEU A N 1
ATOM 2470 C CA . LEU A 1 341 ? -15.965 -10.243 6.996 1.00 93.81 341 LEU A CA 1
ATOM 2471 C C . LEU A 1 341 ? -16.560 -8.913 7.470 1.00 93.81 341 LEU A C 1
ATOM 2473 O O . LEU A 1 341 ? -17.048 -8.142 6.640 1.00 93.81 341 LEU A O 1
ATOM 2477 N N . PRO A 1 342 ? -16.501 -8.604 8.776 1.00 95.00 342 PRO A N 1
ATOM 2478 C CA . PRO A 1 342 ? -16.968 -7.324 9.285 1.00 95.00 342 PRO A CA 1
ATOM 2479 C C . PRO A 1 342 ? -16.019 -6.214 8.826 1.00 95.00 342 PRO A C 1
ATOM 2481 O O . PRO A 1 342 ? -14.821 -6.266 9.087 1.00 95.00 342 PRO A O 1
ATOM 2484 N N . ALA A 1 343 ? -16.546 -5.193 8.159 1.00 96.19 343 ALA A N 1
ATOM 2485 C CA . ALA A 1 343 ? -15.754 -4.102 7.613 1.00 96.19 343 ALA A CA 1
ATOM 2486 C C . ALA A 1 343 ? -16.277 -2.733 8.052 1.00 96.19 343 ALA A C 1
ATOM 2488 O O . ALA A 1 343 ? -17.486 -2.522 8.163 1.00 96.19 343 ALA A O 1
ATOM 2489 N N . ILE A 1 344 ? -15.370 -1.781 8.250 1.00 96.75 344 ILE A N 1
ATOM 2490 C CA . ILE A 1 344 ? -15.712 -0.364 8.381 1.00 96.75 344 ILE A CA 1
ATOM 2491 C C . ILE A 1 344 ? -15.458 0.356 7.061 1.00 96.75 344 ILE A C 1
ATOM 2493 O O . ILE A 1 344 ? -14.501 0.043 6.356 1.00 96.75 344 ILE A O 1
ATOM 2497 N N . ARG A 1 345 ? -16.295 1.344 6.744 1.00 97.38 345 ARG A N 1
ATOM 2498 C CA . ARG A 1 345 ? -16.132 2.208 5.572 1.00 97.38 345 ARG A CA 1
ATOM 2499 C C . ARG A 1 345 ? -15.561 3.554 5.995 1.00 97.38 345 ARG A C 1
ATOM 2501 O O . ARG A 1 345 ? -16.078 4.189 6.919 1.00 97.38 345 ARG A O 1
ATOM 2508 N N . ALA A 1 346 ? -14.526 4.010 5.305 1.00 97.94 346 ALA A N 1
ATOM 2509 C CA . ALA A 1 346 ? -13.897 5.298 5.558 1.00 97.94 346 ALA A CA 1
ATOM 2510 C C . ALA A 1 346 ? -13.609 6.044 4.254 1.00 97.94 346 ALA A C 1
ATOM 2512 O O . ALA A 1 346 ? -13.351 5.444 3.215 1.00 97.94 346 ALA A O 1
ATOM 2513 N N . ASN A 1 347 ? -13.649 7.368 4.332 1.00 97.06 347 ASN A N 1
ATOM 2514 C CA . ASN A 1 347 ? -13.387 8.276 3.231 1.00 97.06 347 ASN A CA 1
ATOM 2515 C C . ASN A 1 347 ? -12.239 9.205 3.609 1.00 97.06 347 ASN A C 1
ATOM 2517 O O . ASN A 1 347 ? -12.211 9.760 4.703 1.00 97.06 347 ASN A O 1
ATOM 2521 N N . CYS A 1 348 ? -11.328 9.428 2.683 1.00 95.50 348 CYS A N 1
ATOM 2522 C CA . CYS A 1 348 ? -10.208 10.341 2.809 1.00 95.50 348 CYS A CA 1
ATOM 2523 C C . CYS A 1 348 ? -10.336 11.355 1.676 1.00 95.50 348 CYS A C 1
ATOM 2525 O O . CYS A 1 348 ? -10.349 10.985 0.503 1.00 95.50 348 CYS A O 1
ATOM 2527 N N . LYS A 1 349 ? -10.513 12.630 2.027 1.00 92.62 349 LYS A N 1
ATOM 2528 C CA . LYS A 1 349 ? -10.535 13.718 1.051 1.00 92.62 349 LYS A CA 1
ATOM 2529 C C . LYS A 1 349 ? -9.232 14.486 1.187 1.00 92.62 349 LYS A C 1
ATOM 2531 O O . LYS A 1 349 ? -8.988 15.065 2.242 1.00 92.62 349 LYS A O 1
ATOM 2536 N N . SER A 1 350 ? -8.415 14.448 0.149 1.00 89.19 350 SER A N 1
ATOM 2537 C CA . SER A 1 350 ? -7.166 15.199 0.074 1.00 89.19 350 SER A CA 1
ATOM 2538 C C . SER A 1 350 ? -7.415 16.678 -0.209 1.00 89.19 350 SER A C 1
ATOM 2540 O O . SER A 1 350 ? -8.513 17.078 -0.616 1.00 89.19 350 SER A O 1
ATOM 2542 N N . ASP A 1 351 ? -6.377 17.493 -0.027 1.00 85.75 351 ASP A N 1
ATOM 2543 C CA . ASP A 1 351 ? -6.430 18.941 -0.260 1.00 85.75 351 ASP A CA 1
ATOM 2544 C C . ASP A 1 351 ? -6.753 19.295 -1.722 1.00 85.75 351 ASP A C 1
ATOM 2546 O O . ASP A 1 351 ? -7.433 20.283 -1.990 1.00 85.75 351 ASP A O 1
ATOM 2550 N N . ASP A 1 352 ? -6.354 18.442 -2.675 1.00 80.69 352 ASP A N 1
ATOM 2551 C CA . ASP A 1 352 ? -6.702 18.566 -4.100 1.00 80.69 352 ASP A CA 1
ATOM 2552 C C . ASP A 1 352 ? -8.149 18.125 -4.416 1.00 80.69 352 ASP A C 1
ATOM 2554 O O . ASP A 1 352 ? -8.564 18.063 -5.575 1.00 80.69 352 ASP A O 1
ATOM 2558 N N . GLY A 1 353 ? -8.941 17.816 -3.386 1.00 84.50 353 GLY A N 1
ATOM 2559 C CA . GLY A 1 353 ? -10.350 17.461 -3.489 1.00 84.50 353 GLY A CA 1
ATOM 2560 C C . GLY A 1 353 ? -10.613 16.044 -3.992 1.00 84.50 353 GLY A C 1
ATOM 2561 O O . GLY A 1 353 ? -11.786 15.671 -4.113 1.00 84.50 353 GLY A O 1
ATOM 2562 N N . LYS A 1 354 ? -9.572 15.244 -4.258 1.00 85.19 354 LYS A N 1
ATOM 2563 C CA . LYS A 1 354 ? -9.747 13.834 -4.606 1.00 85.19 354 LYS A CA 1
ATOM 2564 C C . LYS A 1 354 ? -10.300 13.075 -3.409 1.00 85.19 354 LYS A C 1
ATOM 2566 O O . LYS A 1 354 ? -9.920 13.285 -2.260 1.00 85.19 354 LYS A O 1
ATOM 2571 N N . LEU A 1 355 ? -11.238 12.187 -3.706 1.00 89.31 355 LEU A N 1
ATOM 2572 C CA . LEU A 1 355 ? -11.822 11.289 -2.729 1.00 89.31 355 LEU A CA 1
ATOM 2573 C C . LEU A 1 355 ? -11.174 9.918 -2.890 1.00 89.31 355 LEU A C 1
ATOM 2575 O O . LEU A 1 355 ? -11.186 9.350 -3.984 1.00 89.31 355 LEU A O 1
ATOM 2579 N N . ALA A 1 356 ? -10.644 9.402 -1.793 1.00 93.38 356 ALA A N 1
ATOM 2580 C CA . ALA A 1 356 ? -10.301 8.006 -1.634 1.00 93.38 356 ALA A CA 1
ATOM 2581 C C . ALA A 1 356 ? -11.322 7.354 -0.693 1.00 93.38 356 ALA A C 1
ATOM 2583 O O . ALA A 1 356 ? -11.673 7.908 0.350 1.00 93.38 356 ALA A O 1
ATOM 2584 N N . GLU A 1 357 ? -11.826 6.192 -1.082 1.00 95.62 357 GLU A N 1
ATOM 2585 C CA . GLU A 1 357 ? -12.785 5.402 -0.312 1.00 95.62 357 GLU A CA 1
ATOM 2586 C C . GLU A 1 357 ? -12.147 4.066 0.048 1.00 95.62 357 GLU A C 1
ATOM 2588 O O . GLU A 1 357 ? -11.568 3.404 -0.812 1.00 95.62 357 GLU A O 1
ATOM 2593 N N . PHE A 1 358 ? -12.284 3.659 1.304 1.00 97.12 358 PHE A N 1
ATOM 2594 C CA . PHE A 1 358 ? -11.669 2.461 1.853 1.00 97.12 358 PHE A CA 1
ATOM 2595 C C . PHE A 1 358 ? -12.692 1.618 2.609 1.00 97.12 358 PHE A C 1
ATOM 2597 O O . PHE A 1 358 ? -13.572 2.150 3.291 1.00 97.12 358 PHE A O 1
ATOM 2604 N N . TYR A 1 359 ? -12.511 0.300 2.549 1.00 97.75 359 TYR A N 1
ATOM 2605 C CA . TYR A 1 359 ? -13.079 -0.626 3.520 1.00 97.75 359 TYR A CA 1
ATOM 2606 C C . TYR A 1 359 ? -11.946 -1.361 4.221 1.00 97.75 359 TYR A C 1
ATOM 2608 O O . TYR A 1 359 ? -11.088 -1.965 3.570 1.00 97.75 359 TYR A O 1
ATOM 2616 N N . PHE A 1 360 ? -11.969 -1.331 5.546 1.00 97.88 360 PHE A N 1
ATOM 2617 C CA . PHE A 1 360 ? -10.996 -2.012 6.391 1.00 97.88 360 PHE A CA 1
ATOM 2618 C C . PHE A 1 360 ? -11.685 -3.099 7.199 1.00 97.88 360 PHE A C 1
ATOM 2620 O O . PHE A 1 360 ? -12.824 -2.913 7.628 1.00 97.88 360 PHE A O 1
ATOM 2627 N N . LEU A 1 361 ? -10.995 -4.214 7.419 1.00 97.25 361 LEU A N 1
ATOM 2628 C CA . LEU A 1 361 ? -11.426 -5.240 8.356 1.00 97.25 361 LEU A CA 1
ATOM 2629 C C . LEU A 1 361 ? -11.592 -4.606 9.742 1.00 97.25 361 LEU A C 1
ATOM 2631 O O . LEU A 1 361 ? -10.695 -3.915 10.225 1.00 97.25 361 LEU A O 1
ATOM 2635 N N . ASN A 1 362 ? -12.744 -4.832 10.370 1.00 96.75 362 ASN A N 1
ATOM 2636 C CA . ASN A 1 362 ? -13.050 -4.347 11.711 1.00 96.75 362 ASN A CA 1
ATOM 2637 C C . ASN A 1 362 ? -12.372 -5.228 12.774 1.00 96.75 362 ASN A C 1
ATOM 2639 O O . ASN A 1 362 ? -13.037 -5.929 13.534 1.00 96.75 362 ASN A O 1
ATOM 2643 N N . ASP A 1 363 ? -11.042 -5.224 12.772 1.00 95.81 363 ASP A N 1
ATOM 2644 C CA . ASP A 1 363 ? -10.185 -5.977 13.682 1.00 95.81 363 ASP A CA 1
ATOM 2645 C C . ASP A 1 363 ? -8.987 -5.097 14.056 1.00 95.81 363 ASP A C 1
ATOM 2647 O O . ASP A 1 363 ? -8.113 -4.838 13.231 1.00 95.81 363 ASP A O 1
ATOM 2651 N N . VAL A 1 364 ? -8.950 -4.622 15.304 1.00 95.44 364 VAL A N 1
ATOM 2652 C CA . VAL A 1 364 ? -7.875 -3.743 15.803 1.00 95.44 364 VAL A CA 1
ATOM 2653 C C . VAL A 1 364 ? -6.517 -4.426 15.770 1.00 95.44 364 VAL A C 1
ATOM 2655 O O . VAL A 1 364 ? -5.513 -3.748 15.594 1.00 95.44 364 VAL A O 1
ATOM 2658 N N . GLN A 1 365 ? -6.469 -5.751 15.915 1.00 94.75 365 GLN A N 1
ATOM 2659 C CA . GLN A 1 365 ? -5.204 -6.479 15.904 1.00 94.75 365 GLN A CA 1
ATOM 2660 C C . GLN A 1 365 ? -4.665 -6.658 14.485 1.00 94.75 365 GLN A C 1
ATOM 2662 O O . GLN A 1 365 ? -3.454 -6.776 14.320 1.00 94.75 365 GLN A O 1
ATOM 2667 N N . ASN A 1 366 ? -5.542 -6.688 13.473 1.00 95.56 366 ASN A N 1
ATOM 2668 C CA . ASN A 1 366 ? -5.181 -6.869 12.066 1.00 95.56 366 ASN A CA 1
ATOM 2669 C C . ASN A 1 366 ? -6.119 -6.102 11.119 1.00 95.56 366 ASN A C 1
ATOM 2671 O O . ASN A 1 366 ? -6.910 -6.715 10.397 1.00 95.56 366 ASN A O 1
ATOM 2675 N N . PRO A 1 367 ? -6.015 -4.765 11.051 1.00 96.50 367 PRO A N 1
ATOM 2676 C CA . PRO A 1 367 ? -6.937 -3.924 10.287 1.00 96.50 367 PRO A CA 1
ATOM 2677 C C . PRO A 1 367 ? -6.629 -3.941 8.779 1.00 96.50 367 PRO A C 1
ATOM 2679 O O . PRO A 1 367 ? -6.210 -2.943 8.190 1.00 96.50 367 PRO A O 1
ATOM 2682 N N . LEU A 1 368 ? -6.816 -5.096 8.137 1.00 97.81 368 LEU A N 1
ATOM 2683 C CA . LEU A 1 368 ? -6.526 -5.337 6.723 1.00 97.81 368 LEU A CA 1
ATOM 2684 C C . LEU A 1 368 ? -7.359 -4.425 5.807 1.00 97.81 368 LEU A C 1
ATOM 2686 O O . LEU A 1 368 ? -8.567 -4.289 5.996 1.00 97.81 368 LEU A O 1
ATOM 2690 N N . SER A 1 369 ? -6.751 -3.853 4.764 1.00 97.75 369 SER A N 1
ATOM 2691 C CA . SER A 1 369 ? -7.516 -3.181 3.710 1.00 97.75 369 SER A CA 1
ATOM 2692 C C . SER A 1 369 ? -8.192 -4.221 2.818 1.00 97.75 369 SER A C 1
ATOM 2694 O O . SER A 1 369 ? -7.529 -5.024 2.163 1.00 97.75 369 SER A O 1
ATOM 2696 N N . LEU A 1 370 ? -9.524 -4.221 2.814 1.00 97.88 370 LEU A N 1
ATOM 2697 C CA . LEU A 1 370 ? -10.343 -5.162 2.050 1.00 97.88 370 LEU A CA 1
ATOM 2698 C C . LEU A 1 370 ? -10.639 -4.637 0.649 1.00 97.88 370 LEU A C 1
ATOM 2700 O O . LEU A 1 370 ? -10.651 -5.393 -0.320 1.00 97.88 370 LEU A O 1
ATOM 2704 N N . THR A 1 371 ? -10.863 -3.334 0.521 1.00 97.19 371 THR A N 1
ATOM 2705 C CA . THR A 1 371 ? -10.940 -2.671 -0.777 1.00 97.19 371 THR A CA 1
ATOM 2706 C C . THR A 1 371 ? -10.596 -1.203 -0.621 1.00 97.19 371 THR A C 1
ATOM 2708 O O . THR A 1 371 ? -10.832 -0.607 0.432 1.00 97.19 371 THR A O 1
ATOM 2711 N N . TRP A 1 372 ? -10.076 -0.611 -1.684 1.00 95.94 372 TRP A N 1
ATOM 2712 C CA . TRP A 1 372 ? -9.970 0.830 -1.790 1.00 95.94 372 TRP A CA 1
ATOM 2713 C C . TRP A 1 372 ? -10.231 1.281 -3.214 1.00 95.94 372 TRP A C 1
ATOM 2715 O O . TRP A 1 372 ? -10.036 0.533 -4.174 1.00 95.94 372 TRP A O 1
ATOM 2725 N N . LYS A 1 373 ? -10.707 2.516 -3.335 1.00 93.56 373 LYS A N 1
ATOM 2726 C CA . LYS A 1 373 ? -10.848 3.249 -4.586 1.00 93.56 373 LYS A CA 1
ATOM 2727 C C . LYS A 1 373 ? -10.148 4.584 -4.417 1.00 93.56 373 LYS A C 1
ATOM 2729 O O . LYS A 1 373 ? -10.567 5.384 -3.584 1.00 93.56 373 LYS A O 1
ATOM 2734 N N . ILE A 1 374 ? -9.109 4.814 -5.206 1.00 90.06 374 ILE A N 1
ATOM 2735 C CA . ILE A 1 374 ? -8.321 6.043 -5.182 1.00 90.06 374 ILE A CA 1
ATOM 2736 C C . ILE A 1 374 ? -8.525 6.745 -6.524 1.00 90.06 374 ILE A C 1
ATOM 2738 O O . ILE A 1 374 ? -8.270 6.197 -7.596 1.00 90.06 374 ILE A O 1
ATOM 2742 N N . GLY A 1 375 ? -9.039 7.973 -6.479 1.00 86.06 375 GLY A N 1
ATOM 2743 C CA . GLY A 1 375 ? -9.336 8.725 -7.693 1.00 86.06 375 GLY A CA 1
ATOM 2744 C C . GLY A 1 375 ? -10.431 8.072 -8.548 1.00 86.06 375 GLY A C 1
ATOM 2745 O O . GLY A 1 375 ? -11.450 7.596 -8.042 1.00 86.06 375 GLY A O 1
ATOM 2746 N N . LYS A 1 376 ? -10.268 8.125 -9.876 1.00 82.06 376 LYS A N 1
ATOM 2747 C CA . LYS A 1 376 ? -11.313 7.711 -10.833 1.00 82.06 376 LYS A CA 1
ATOM 2748 C C . LYS A 1 376 ? -11.166 6.281 -11.345 1.00 82.06 376 LYS A C 1
ATOM 2750 O O . LYS A 1 376 ? -12.182 5.693 -11.701 1.00 82.06 376 LYS A O 1
ATOM 2755 N N . SER A 1 377 ? -9.941 5.765 -11.420 1.00 80.12 377 SER A N 1
ATOM 2756 C CA . SER A 1 377 ? -9.626 4.528 -12.146 1.00 80.12 377 SER A CA 1
ATOM 2757 C C . SER A 1 377 ? -9.022 3.430 -11.291 1.00 80.12 377 SER A C 1
ATOM 2759 O O . SER A 1 377 ? -9.035 2.283 -11.729 1.00 80.12 377 SER A O 1
ATOM 2761 N N . ASP A 1 378 ? -8.480 3.765 -10.122 1.00 89.00 378 ASP A N 1
ATOM 2762 C CA . ASP A 1 378 ? -7.632 2.838 -9.390 1.00 89.00 378 ASP A CA 1
ATOM 2763 C C . ASP A 1 378 ? -8.443 2.213 -8.262 1.00 89.00 378 ASP A C 1
ATOM 2765 O O . ASP A 1 378 ? -8.985 2.897 -7.386 1.00 89.00 378 ASP A O 1
ATOM 2769 N N . ARG A 1 379 ? -8.562 0.890 -8.317 1.00 92.94 379 ARG A N 1
ATOM 2770 C CA . ARG A 1 379 ? -9.312 0.096 -7.354 1.00 92.94 379 ARG A CA 1
ATOM 2771 C C . ARG A 1 379 ? -8.548 -1.168 -7.016 1.00 92.94 379 ARG A C 1
ATOM 2773 O O . ARG A 1 379 ? -8.032 -1.848 -7.896 1.00 92.94 379 ARG A O 1
ATOM 2780 N N . LEU A 1 380 ? -8.579 -1.529 -5.746 1.00 95.50 380 LEU A N 1
ATOM 2781 C CA . LEU A 1 380 ? -8.126 -2.820 -5.250 1.00 95.50 380 LEU A CA 1
ATOM 2782 C C . LEU A 1 380 ? -9.265 -3.484 -4.501 1.00 95.50 380 LEU A C 1
ATOM 2784 O O . LEU A 1 380 ? -9.968 -2.818 -3.747 1.00 95.50 380 LEU A O 1
ATOM 2788 N N . GLN A 1 381 ? -9.422 -4.795 -4.651 1.00 97.12 381 GLN A N 1
ATOM 2789 C CA . GLN A 1 381 ? -10.338 -5.594 -3.846 1.00 97.12 381 GLN A CA 1
ATOM 2790 C C . GLN A 1 381 ? -9.686 -6.917 -3.452 1.00 97.12 381 GLN A C 1
ATOM 2792 O O . GLN A 1 381 ? -9.214 -7.655 -4.313 1.00 97.12 381 GLN A O 1
ATOM 2797 N N . VAL A 1 382 ? -9.697 -7.253 -2.165 1.00 97.94 382 VAL A N 1
ATOM 2798 C CA . VAL A 1 382 ? -9.380 -8.597 -1.679 1.00 97.94 382 VAL A CA 1
ATOM 2799 C C . VAL A 1 382 ? -10.482 -9.544 -2.145 1.00 97.94 382 VAL A C 1
ATOM 2801 O O . VAL A 1 382 ? -11.648 -9.378 -1.792 1.00 97.94 382 VAL A O 1
ATOM 2804 N N . VAL A 1 383 ? -10.113 -10.533 -2.957 1.00 97.88 383 VAL A N 1
ATOM 2805 C CA . VAL A 1 383 ? -11.046 -11.535 -3.501 1.00 97.88 383 VAL A CA 1
ATOM 2806 C C . VAL A 1 383 ? -10.903 -12.883 -2.806 1.00 97.88 383 VAL A C 1
ATOM 2808 O O . VAL A 1 383 ? -11.873 -13.637 -2.715 1.00 97.88 383 VAL A O 1
ATOM 2811 N N . LYS A 1 384 ? -9.706 -13.180 -2.286 1.00 97.75 384 LYS A N 1
ATOM 2812 C CA . LYS A 1 384 ? -9.395 -14.459 -1.654 1.00 97.75 384 LYS A CA 1
ATOM 2813 C C . LYS A 1 384 ? -8.395 -14.297 -0.514 1.00 97.75 384 LYS A C 1
ATOM 2815 O O . LYS A 1 384 ? -7.420 -13.557 -0.626 1.00 97.75 384 LYS A O 1
ATOM 2820 N N . LEU A 1 385 ? -8.643 -15.034 0.557 1.00 97.44 385 LEU A N 1
ATOM 2821 C CA . LEU A 1 385 ? -7.792 -15.215 1.719 1.00 97.44 385 LEU A CA 1
ATOM 2822 C C . LEU A 1 385 ? -7.587 -16.714 1.910 1.00 97.44 385 LEU A C 1
ATOM 2824 O O . LEU A 1 385 ? -8.543 -17.486 1.929 1.00 97.44 385 LEU A O 1
ATOM 2828 N N . GLU A 1 386 ? -6.348 -17.151 2.050 1.00 97.19 386 GLU A N 1
ATOM 2829 C CA . GLU A 1 386 ? -6.028 -18.563 2.239 1.00 97.19 386 GLU A CA 1
ATOM 2830 C C . GLU A 1 386 ? -4.992 -18.716 3.331 1.00 97.19 386 GLU A C 1
ATOM 2832 O O . GLU A 1 386 ? -3.992 -18.010 3.356 1.00 97.19 386 GLU A O 1
ATOM 2837 N N . TYR A 1 387 ? -5.189 -19.696 4.199 1.00 95.31 387 TYR A N 1
ATOM 2838 C CA . TYR A 1 387 ? -4.115 -20.204 5.028 1.00 95.31 387 TYR A CA 1
ATOM 2839 C C . TYR A 1 387 ? -3.544 -21.415 4.316 1.00 95.31 387 TYR A C 1
ATOM 2841 O O . TYR A 1 387 ? -4.193 -22.462 4.251 1.00 95.31 387 TYR A O 1
ATOM 2849 N N . VAL A 1 388 ? -2.331 -21.277 3.777 1.00 86.75 388 VAL A N 1
ATOM 2850 C CA . VAL A 1 388 ? -1.588 -22.427 3.269 1.00 86.75 388 VAL A CA 1
ATOM 2851 C C . VAL A 1 388 ? -1.509 -23.415 4.419 1.00 86.75 388 VAL A C 1
ATOM 2853 O O . VAL A 1 388 ? -0.870 -23.148 5.441 1.00 86.75 388 VAL A O 1
ATOM 2856 N N . ARG A 1 389 ? -2.206 -24.548 4.276 1.00 78.50 389 ARG A N 1
ATOM 2857 C CA . ARG A 1 389 ? -2.037 -25.662 5.197 1.00 78.50 389 ARG A CA 1
ATOM 2858 C C . ARG A 1 389 ? -0.578 -26.033 5.054 1.00 78.50 389 ARG A C 1
ATOM 2860 O O . ARG A 1 389 ? -0.171 -26.551 4.016 1.00 78.50 389 ARG A O 1
ATOM 2867 N N . VAL A 1 390 ? 0.220 -25.709 6.066 1.00 70.56 390 VAL A N 1
ATOM 2868 C CA . VAL A 1 390 ? 1.514 -26.347 6.223 1.00 70.56 390 VAL A CA 1
ATOM 2869 C C . VAL A 1 390 ? 1.130 -27.796 6.416 1.00 70.56 390 VAL A C 1
ATOM 2871 O O . VAL A 1 390 ? 0.694 -28.175 7.500 1.00 70.56 390 VAL A O 1
ATOM 2874 N N . THR A 1 391 ? 1.143 -28.570 5.330 1.00 69.69 391 THR A N 1
ATOM 2875 C CA . THR A 1 391 ? 1.070 -30.016 5.406 1.00 69.69 391 THR A CA 1
ATOM 2876 C C . THR A 1 391 ? 2.219 -30.335 6.335 1.00 69.69 391 THR A C 1
ATOM 2878 O O . THR A 1 391 ? 3.374 -30.198 5.932 1.00 69.69 391 THR A O 1
ATOM 2881 N N . GLN A 1 392 ? 1.923 -30.581 7.616 1.00 60.06 392 GLN A N 1
ATOM 2882 C CA . GLN A 1 392 ? 2.901 -31.101 8.550 1.00 60.06 392 GLN A CA 1
ATOM 2883 C C . GLN A 1 392 ? 3.333 -32.370 7.854 1.00 60.06 392 GLN A C 1
ATOM 2885 O O . GLN A 1 392 ? 2.547 -33.313 7.773 1.00 60.06 392 GLN A O 1
ATOM 2890 N N . ALA A 1 393 ? 4.486 -32.306 7.180 1.00 63.91 393 ALA A N 1
ATOM 2891 C CA . ALA A 1 393 ? 5.051 -33.433 6.477 1.00 63.91 393 ALA A CA 1
ATOM 2892 C C . ALA A 1 393 ? 5.062 -34.505 7.541 1.00 63.91 393 ALA A C 1
ATOM 2894 O O . ALA A 1 393 ? 5.731 -34.286 8.552 1.00 63.91 393 ALA A O 1
ATOM 2895 N N . ALA A 1 394 ? 4.177 -35.499 7.380 1.00 60.38 394 ALA A N 1
ATOM 2896 C CA . ALA A 1 394 ? 3.823 -36.434 8.428 1.00 60.38 394 ALA A CA 1
ATOM 2897 C C . ALA A 1 394 ? 5.143 -36.862 9.036 1.00 60.38 394 ALA A C 1
ATOM 2899 O O . ALA A 1 394 ? 5.958 -37.466 8.334 1.00 60.38 394 ALA A O 1
ATOM 2900 N N . ALA A 1 395 ? 5.411 -36.378 10.253 1.00 59.91 395 ALA A N 1
ATOM 2901 C CA . ALA A 1 395 ? 6.627 -36.700 10.958 1.00 59.91 395 ALA A CA 1
ATOM 2902 C C . ALA A 1 395 ? 6.490 -38.195 11.122 1.00 59.91 395 ALA A C 1
ATOM 2904 O O . ALA A 1 395 ? 5.637 -38.646 11.887 1.00 59.91 395 ALA A O 1
ATOM 2905 N N . GLY A 1 396 ? 7.167 -38.928 10.234 1.00 59.47 396 GLY A N 1
ATOM 2906 C CA . GLY A 1 396 ? 7.007 -40.355 10.123 1.00 59.47 396 GLY A CA 1
ATOM 2907 C C . GLY A 1 396 ? 7.198 -40.862 11.528 1.00 59.47 396 GLY A C 1
ATOM 2908 O O . GLY A 1 396 ? 8.261 -40.644 12.113 1.00 59.47 396 GLY A O 1
ATOM 2909 N N . SER A 1 397 ? 6.144 -41.457 12.083 1.00 55.41 397 SER A N 1
ATOM 2910 C CA . SER A 1 397 ? 6.265 -42.330 13.226 1.00 55.41 397 SER A CA 1
ATOM 2911 C C . SER A 1 397 ? 7.158 -43.463 12.735 1.00 55.41 397 SER A C 1
ATOM 2913 O O . SER A 1 397 ? 6.689 -44.480 12.223 1.00 55.41 397 SER A O 1
ATOM 2915 N N . GLY A 1 398 ? 8.466 -43.217 12.763 1.00 59.09 398 GLY A N 1
ATOM 2916 C CA . GLY A 1 398 ? 9.480 -44.234 12.681 1.00 59.09 398 GLY A CA 1
ATOM 2917 C C . GLY A 1 398 ? 9.236 -45.077 13.905 1.00 59.09 398 GLY A C 1
ATOM 2918 O O . GLY A 1 398 ? 9.709 -44.750 14.986 1.00 59.09 398 GLY A O 1
ATOM 2919 N N . GLY A 1 399 ? 8.389 -46.092 13.727 1.00 57.66 399 GLY A N 1
ATOM 2920 C CA . GLY A 1 399 ? 8.255 -47.182 14.660 1.00 57.66 399 GLY A CA 1
ATOM 2921 C C . GLY A 1 399 ? 9.661 -47.662 14.946 1.00 57.66 399 GLY A C 1
ATOM 2922 O O . GLY A 1 399 ? 10.388 -48.078 14.041 1.00 57.66 399 GLY A O 1
ATOM 2923 N N . GLU A 1 400 ? 10.039 -47.512 16.204 1.00 52.78 400 GLU A N 1
ATOM 2924 C CA . GLU A 1 400 ? 11.252 -48.024 16.802 1.00 52.78 400 GLU A CA 1
ATOM 2925 C C . GLU A 1 400 ? 11.160 -49.555 16.779 1.00 52.78 400 GLU A C 1
ATOM 2927 O O . GLU A 1 400 ? 10.783 -50.217 17.740 1.00 52.78 400 GLU A O 1
ATOM 2932 N N . GLY A 1 401 ? 11.403 -50.125 15.600 1.00 56.72 401 GLY A N 1
ATOM 2933 C CA . GLY A 1 401 ? 11.581 -51.550 15.397 1.00 56.72 401 GLY A CA 1
ATOM 2934 C C . GLY A 1 401 ? 13.017 -51.900 15.741 1.00 56.72 401 GLY A C 1
ATOM 2935 O O . GLY A 1 401 ? 13.904 -51.796 14.895 1.00 56.72 401 GLY A O 1
ATOM 2936 N N . ALA A 1 402 ? 13.242 -52.302 16.990 1.00 58.06 402 ALA A N 1
ATOM 2937 C CA . ALA A 1 402 ? 14.471 -52.948 17.420 1.00 58.06 402 ALA A CA 1
ATOM 2938 C C . ALA A 1 402 ? 14.739 -54.182 16.538 1.00 58.06 402 ALA A C 1
ATOM 2940 O O . ALA A 1 402 ? 14.034 -55.186 16.613 1.00 58.06 402 ALA A O 1
ATOM 2941 N N . GLY A 1 403 ? 15.757 -54.096 15.684 1.00 51.28 403 GLY A N 1
ATOM 2942 C CA . GLY A 1 403 ? 16.143 -55.161 14.765 1.00 51.28 403 GLY A CA 1
ATOM 2943 C C . GLY A 1 403 ? 17.622 -55.071 14.422 1.00 51.28 403 GLY A C 1
ATOM 2944 O O . GLY A 1 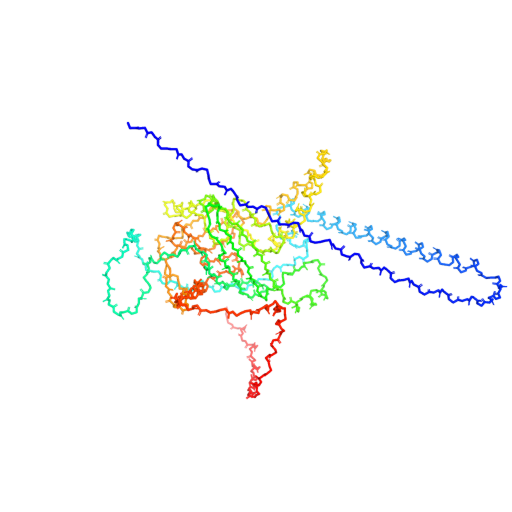403 ? 18.017 -54.418 13.463 1.00 51.28 403 GLY A O 1
ATOM 2945 N N . SER A 1 404 ? 18.435 -55.730 15.242 1.00 53.91 404 SER A N 1
ATOM 2946 C CA . SER A 1 404 ? 19.856 -55.992 15.016 1.00 53.91 404 SER A CA 1
ATOM 2947 C C . SER A 1 404 ? 20.090 -56.676 13.663 1.00 53.91 404 SER A C 1
ATOM 2949 O O . SER A 1 404 ? 19.535 -57.742 13.411 1.00 53.91 404 SER A O 1
ATOM 2951 N N . SER A 1 405 ? 20.927 -56.101 12.797 1.00 45.72 405 SER A N 1
ATOM 2952 C CA . SER A 1 405 ? 21.988 -56.842 12.093 1.00 45.72 405 SER A CA 1
ATOM 2953 C C . SER A 1 405 ? 22.782 -55.952 11.133 1.00 45.72 405 SER A C 1
ATOM 2955 O O . SER A 1 405 ? 22.280 -55.044 10.475 1.00 45.72 405 SER A O 1
ATOM 2957 N N . ALA A 1 406 ? 24.079 -56.232 11.109 1.00 49.75 406 ALA A N 1
ATOM 2958 C CA . ALA A 1 406 ? 25.121 -55.585 10.339 1.00 49.75 406 ALA A CA 1
ATOM 2959 C C . ALA A 1 406 ? 24.855 -55.559 8.823 1.00 49.75 406 ALA A C 1
ATOM 2961 O O . ALA A 1 406 ? 24.464 -56.561 8.232 1.00 49.75 406 ALA A O 1
ATOM 2962 N N . GLY A 1 407 ? 25.195 -54.449 8.161 1.00 42.75 407 GLY A N 1
ATOM 2963 C CA . GLY A 1 407 ? 25.152 -54.406 6.700 1.00 42.75 407 GLY A CA 1
ATOM 2964 C C . GLY A 1 407 ? 25.466 -53.050 6.080 1.00 42.75 407 GLY A C 1
ATOM 2965 O O . GLY A 1 407 ? 24.575 -52.267 5.786 1.00 42.75 407 GLY A O 1
ATOM 2966 N N . ARG A 1 408 ? 26.756 -52.809 5.826 1.00 45.28 408 ARG A N 1
ATOM 2967 C CA . ARG A 1 408 ? 27.313 -51.818 4.884 1.00 45.28 408 ARG A CA 1
ATOM 2968 C C . ARG A 1 408 ? 26.389 -51.487 3.691 1.00 45.28 408 ARG A C 1
ATOM 2970 O O . ARG A 1 408 ? 26.020 -52.396 2.948 1.00 45.28 408 ARG A O 1
ATOM 2977 N N . ARG A 1 409 ? 26.263 -50.195 3.350 1.00 48.34 409 ARG A N 1
ATOM 2978 C CA . ARG A 1 409 ? 26.821 -49.611 2.104 1.00 48.34 409 ARG A CA 1
ATOM 2979 C C . ARG A 1 409 ? 26.543 -48.106 1.979 1.00 48.34 409 ARG A C 1
ATOM 2981 O O . ARG A 1 409 ? 25.419 -47.644 2.108 1.00 48.34 409 ARG A O 1
ATOM 2988 N N . ASN A 1 410 ? 27.615 -47.389 1.647 1.00 48.75 410 ASN A N 1
ATOM 2989 C CA . ASN A 1 410 ? 27.639 -46.047 1.071 1.00 48.75 410 ASN A CA 1
ATOM 2990 C C . ASN A 1 410 ? 26.654 -45.907 -0.097 1.00 48.75 410 ASN A C 1
ATOM 2992 O O . ASN A 1 410 ? 26.776 -46.649 -1.071 1.00 48.75 410 ASN A O 1
ATOM 2996 N N . LEU A 1 411 ? 25.808 -44.874 -0.079 1.00 47.09 411 LEU A N 1
ATOM 2997 C CA . LEU A 1 411 ? 25.309 -44.270 -1.314 1.00 47.09 411 LEU A CA 1
ATOM 2998 C C . LEU A 1 411 ? 25.167 -42.756 -1.152 1.00 47.09 411 LEU A C 1
ATOM 3000 O O . LEU A 1 411 ? 24.139 -42.206 -0.777 1.00 47.09 411 LEU A O 1
ATOM 3004 N N . ASN A 1 412 ? 26.273 -42.094 -1.458 1.00 43.91 412 ASN A N 1
ATOM 3005 C CA . ASN A 1 412 ? 26.345 -40.686 -1.780 1.00 43.91 412 ASN A CA 1
ATOM 3006 C C . ASN A 1 412 ? 26.059 -40.573 -3.288 1.00 43.91 412 ASN A C 1
ATOM 3008 O O . ASN A 1 412 ? 26.873 -41.078 -4.064 1.00 43.91 412 ASN A O 1
ATOM 3012 N N . LYS A 1 413 ? 24.916 -40.002 -3.709 1.00 39.53 413 LYS A N 1
ATOM 3013 C CA . LYS A 1 413 ? 24.733 -39.355 -5.029 1.00 39.53 413 LYS A CA 1
ATOM 3014 C C . LYS A 1 413 ? 23.309 -38.825 -5.267 1.00 39.53 413 LYS A C 1
ATOM 3016 O O . LYS A 1 413 ? 22.345 -39.576 -5.267 1.00 39.53 413 LYS A O 1
ATOM 3021 N N . SER A 1 414 ? 23.284 -37.567 -5.713 1.00 37.12 414 SER A N 1
ATOM 3022 C CA . SER A 1 414 ? 22.482 -37.082 -6.844 1.00 37.12 414 SER A CA 1
ATOM 3023 C C . SER A 1 414 ? 21.019 -36.696 -6.604 1.00 37.12 414 SER A C 1
ATOM 3025 O O . SER A 1 414 ? 20.116 -37.474 -6.881 1.00 37.12 414 SER A O 1
ATOM 3027 N N . LEU A 1 415 ? 20.793 -35.410 -6.308 1.00 38.62 415 LEU A N 1
ATOM 3028 C CA . LEU A 1 415 ? 19.649 -34.661 -6.845 1.00 38.62 415 LEU A CA 1
ATOM 3029 C C . LEU A 1 415 ? 20.097 -33.248 -7.263 1.00 38.62 415 LEU A C 1
ATOM 3031 O O . LEU A 1 415 ? 19.945 -32.261 -6.552 1.00 38.62 415 LEU A O 1
ATOM 3035 N N . HIS A 1 416 ? 20.674 -33.165 -8.457 1.00 39.66 416 HIS A N 1
ATOM 3036 C CA . HIS A 1 416 ? 20.438 -32.047 -9.367 1.00 39.66 416 HIS A CA 1
ATOM 3037 C C . HIS A 1 416 ? 19.601 -32.601 -10.519 1.00 39.66 416 HIS A C 1
ATOM 3039 O O . HIS A 1 416 ? 19.739 -33.777 -10.851 1.00 39.66 416 HIS A O 1
ATOM 3045 N N . ASN A 1 417 ? 18.807 -31.731 -11.149 1.00 36.41 417 ASN A N 1
ATOM 3046 C CA . ASN A 1 417 ? 18.038 -31.964 -12.377 1.00 36.41 417 ASN A CA 1
ATOM 3047 C C . ASN A 1 417 ? 16.569 -32.393 -12.164 1.00 36.41 417 ASN A C 1
ATOM 3049 O O . ASN A 1 417 ? 16.217 -33.568 -12.248 1.00 36.41 417 ASN A O 1
ATOM 3053 N N . ARG A 1 418 ? 15.670 -31.410 -12.015 1.00 36.22 418 ARG A N 1
ATOM 3054 C CA . ARG A 1 418 ? 14.311 -31.535 -12.561 1.00 36.22 418 ARG A CA 1
ATOM 3055 C C . ARG A 1 418 ? 14.115 -30.509 -13.666 1.00 36.22 418 ARG A C 1
ATOM 3057 O O . ARG A 1 418 ? 14.028 -29.307 -13.437 1.00 36.22 418 ARG A O 1
ATOM 3064 N N . ARG A 1 419 ? 14.102 -31.046 -14.883 1.00 37.22 419 ARG A N 1
ATOM 3065 C CA . ARG A 1 419 ? 13.720 -30.382 -16.121 1.00 37.22 419 ARG A CA 1
ATOM 3066 C C . ARG A 1 419 ? 12.214 -30.132 -16.147 1.00 37.22 419 ARG A C 1
ATOM 3068 O O . ARG A 1 419 ? 11.430 -30.914 -15.619 1.00 37.22 419 ARG A O 1
ATOM 3075 N N . ARG A 1 420 ? 11.885 -29.053 -16.854 1.00 41.03 420 ARG A N 1
ATOM 3076 C CA . ARG A 1 420 ? 10.635 -28.735 -17.551 1.00 41.03 420 ARG A CA 1
ATOM 3077 C C . ARG A 1 420 ? 9.808 -29.981 -17.899 1.00 41.03 420 ARG A C 1
ATOM 3079 O O . ARG A 1 420 ? 10.250 -30.795 -18.707 1.00 41.03 420 ARG A O 1
ATOM 3086 N N . CYS A 1 421 ? 8.588 -30.058 -17.375 1.00 34.50 421 CYS A N 1
ATOM 3087 C CA . CYS A 1 421 ? 7.520 -30.823 -18.009 1.00 34.50 421 CYS A CA 1
ATOM 3088 C C . CYS A 1 421 ? 6.801 -29.899 -18.993 1.00 34.50 421 CYS A C 1
ATOM 3090 O O . CYS A 1 421 ? 6.203 -28.901 -18.594 1.00 34.50 421 CYS A O 1
ATOM 3092 N N . GLY A 1 422 ? 6.910 -30.225 -20.280 1.00 30.95 422 GLY A N 1
ATOM 3093 C CA . GLY A 1 422 ? 6.040 -29.688 -21.313 1.00 30.95 422 GLY A CA 1
ATOM 3094 C C . GLY A 1 422 ? 4.634 -30.254 -21.143 1.00 30.95 422 GLY A C 1
ATOM 3095 O O . GLY A 1 422 ? 4.468 -31.447 -20.899 1.00 30.95 422 GLY A O 1
ATOM 3096 N N . PHE A 1 423 ? 3.638 -29.384 -21.268 1.00 32.25 423 PHE A N 1
ATOM 3097 C CA . PHE A 1 423 ? 2.240 -29.769 -21.380 1.00 32.25 423 PHE A CA 1
ATOM 3098 C C . PHE A 1 423 ? 1.842 -29.597 -22.848 1.00 32.25 423 PHE A C 1
ATOM 3100 O O . PHE A 1 423 ? 1.567 -28.494 -23.316 1.00 32.25 423 PHE A O 1
ATOM 3107 N N . THR A 1 424 ? 1.888 -30.701 -23.588 1.00 30.64 424 THR A N 1
ATOM 3108 C CA . THR A 1 424 ? 1.353 -30.822 -24.946 1.00 30.64 424 THR A CA 1
ATOM 3109 C C . THR A 1 424 ? 0.119 -31.707 -24.836 1.00 30.64 424 THR A C 1
ATOM 3111 O O . THR A 1 424 ? 0.239 -32.884 -24.509 1.00 30.64 424 THR A O 1
ATOM 3114 N N . GLY A 1 425 ? -1.070 -31.151 -25.063 1.00 29.50 425 GLY A N 1
ATOM 3115 C CA . GLY A 1 425 ? -2.316 -31.905 -24.935 1.00 29.50 425 GLY A CA 1
ATOM 3116 C C . GLY A 1 425 ? -3.550 -31.113 -25.353 1.00 29.50 425 GLY A C 1
ATOM 3117 O O . GLY A 1 425 ? -4.187 -30.485 -24.522 1.00 29.50 425 GLY A O 1
ATOM 3118 N N . PHE A 1 426 ? -3.840 -31.157 -26.656 1.00 29.84 426 PHE A N 1
ATOM 3119 C CA . PHE A 1 426 ? -5.176 -31.254 -27.260 1.00 29.84 426 PHE A CA 1
ATOM 3120 C C . PHE A 1 426 ? -6.346 -30.470 -26.630 1.00 29.84 426 PHE A C 1
ATOM 3122 O O . PHE A 1 426 ? -6.999 -30.970 -25.724 1.00 29.84 426 PHE A O 1
ATOM 3129 N N . ILE A 1 427 ? -6.744 -29.360 -27.269 1.00 29.86 427 ILE A N 1
ATOM 3130 C CA . ILE A 1 427 ? -8.164 -29.033 -27.506 1.00 29.86 427 ILE A CA 1
ATOM 3131 C C . ILE A 1 427 ? -8.289 -28.480 -28.935 1.00 29.86 427 ILE A C 1
ATOM 3133 O O . ILE A 1 427 ? -7.771 -27.411 -29.256 1.00 29.86 427 ILE A O 1
ATOM 3137 N N . LEU A 1 428 ? -8.970 -29.236 -29.798 1.00 29.62 428 LEU A N 1
ATOM 3138 C CA . LEU A 1 428 ? -9.337 -28.872 -31.164 1.00 29.62 428 LEU A CA 1
ATOM 3139 C C . LEU A 1 428 ? -10.871 -28.708 -31.218 1.00 29.62 428 LEU A C 1
ATOM 3141 O O . LEU A 1 428 ? -11.599 -29.596 -30.794 1.00 29.62 428 LEU A O 1
ATOM 3145 N N . ILE A 1 429 ? -11.309 -27.596 -31.822 1.00 32.06 429 ILE A N 1
ATOM 3146 C CA . ILE A 1 429 ? -12.627 -27.302 -32.432 1.00 32.06 429 ILE A CA 1
ATOM 3147 C C . ILE A 1 429 ? -13.841 -27.119 -31.501 1.00 32.06 429 ILE A C 1
ATOM 3149 O O . ILE A 1 429 ? -14.507 -28.072 -31.128 1.00 32.06 429 ILE A O 1
ATOM 3153 N N . LEU A 1 430 ? -14.276 -25.860 -31.347 1.00 29.77 430 LEU A N 1
ATOM 3154 C CA . LEU A 1 430 ? -15.529 -25.403 -31.967 1.00 29.77 430 LEU A CA 1
ATOM 3155 C C . LEU A 1 430 ? -15.506 -23.891 -32.222 1.00 29.77 430 LEU A C 1
ATOM 3157 O O . LEU A 1 430 ? -15.335 -23.050 -31.344 1.00 29.77 430 LEU A O 1
ATOM 3161 N N . ARG A 1 431 ? -15.643 -23.578 -33.507 1.00 31.84 431 ARG A N 1
ATOM 3162 C CA . ARG A 1 431 ? -15.620 -22.265 -34.136 1.00 31.84 431 ARG A CA 1
ATOM 3163 C C . ARG A 1 431 ? -17.069 -21.793 -34.252 1.00 31.84 431 ARG A C 1
ATOM 3165 O O . ARG A 1 431 ? -17.781 -22.278 -35.120 1.00 31.84 431 ARG A O 1
ATOM 3172 N N . ALA A 1 432 ? -17.498 -20.832 -33.437 1.00 31.73 432 ALA A N 1
ATOM 3173 C CA . ALA A 1 432 ? -18.760 -20.118 -33.646 1.00 31.73 432 ALA A CA 1
ATOM 3174 C C . ALA A 1 432 ? -18.478 -18.621 -33.810 1.00 31.73 432 ALA A C 1
ATOM 3176 O O . ALA A 1 432 ? -18.344 -17.850 -32.866 1.00 31.73 432 ALA A O 1
ATOM 3177 N N . ARG A 1 433 ? -18.333 -18.233 -35.075 1.00 35.44 433 ARG A N 1
ATOM 3178 C CA . ARG A 1 433 ? -18.125 -16.869 -35.555 1.00 35.44 433 ARG A CA 1
ATOM 3179 C C . ARG A 1 433 ? -19.500 -16.201 -35.652 1.00 35.44 433 ARG A C 1
ATOM 3181 O O . ARG A 1 433 ? -20.212 -16.455 -36.617 1.00 35.44 433 ARG A O 1
ATOM 3188 N N . ARG A 1 434 ? -19.886 -15.345 -34.699 1.00 36.81 434 ARG A N 1
ATOM 3189 C CA . ARG A 1 434 ? -21.054 -14.457 -34.865 1.00 36.81 434 ARG A CA 1
ATOM 3190 C C . ARG A 1 434 ? -20.609 -12.999 -34.926 1.00 36.81 434 ARG A C 1
ATOM 3192 O O . ARG A 1 434 ? -20.341 -12.345 -33.928 1.00 36.81 434 ARG A O 1
ATOM 3199 N N . SER A 1 435 ? -20.501 -12.539 -36.168 1.00 37.06 435 SER A N 1
ATOM 3200 C CA . SER A 1 435 ? -20.445 -11.139 -36.572 1.00 37.06 435 SER A CA 1
ATOM 3201 C C . SER A 1 435 ? -21.744 -10.445 -36.156 1.00 37.06 435 SER A C 1
ATOM 3203 O O . SER A 1 435 ? -22.808 -10.813 -36.646 1.00 37.06 435 SER A O 1
ATOM 3205 N N . SER A 1 436 ? -21.660 -9.438 -35.287 1.00 36.59 436 SER A N 1
ATOM 3206 C CA . SER A 1 436 ? -22.723 -8.446 -35.107 1.00 36.59 436 SER A CA 1
ATOM 3207 C C . SER A 1 436 ? -22.123 -7.056 -35.288 1.00 36.59 436 SER A C 1
ATOM 3209 O O . SER A 1 436 ? -21.709 -6.384 -34.348 1.00 36.59 436 SER A O 1
ATOM 3211 N N . ARG A 1 437 ? -22.014 -6.650 -36.556 1.00 42.28 437 ARG A N 1
ATOM 3212 C CA . ARG A 1 437 ? -21.969 -5.243 -36.955 1.00 42.28 437 ARG A CA 1
ATOM 3213 C C . ARG A 1 437 ? -23.404 -4.832 -37.271 1.00 42.28 437 ARG A C 1
ATOM 3215 O O . ARG A 1 437 ? -23.934 -5.220 -38.305 1.00 42.28 437 ARG A O 1
ATOM 3222 N N . SER A 1 438 ? -24.008 -4.025 -36.409 1.00 37.34 438 SER A N 1
ATOM 3223 C CA . SER A 1 438 ? -25.258 -3.320 -36.696 1.00 37.34 438 SER A CA 1
ATOM 3224 C C . SER A 1 438 ? -25.260 -2.004 -35.922 1.00 37.34 438 SER A C 1
ATOM 3226 O O . SER A 1 438 ? -25.389 -1.984 -34.706 1.00 37.34 438 SER A O 1
ATOM 3228 N N . ARG A 1 439 ? -24.905 -0.914 -36.607 1.00 38.97 439 ARG A N 1
ATOM 3229 C CA . ARG A 1 439 ? -25.801 0.224 -36.869 1.00 38.97 439 ARG A CA 1
ATOM 3230 C C . ARG A 1 439 ? -26.420 0.836 -35.604 1.00 38.97 439 ARG A C 1
ATOM 3232 O O . ARG A 1 439 ? -27.526 0.490 -35.218 1.00 38.97 439 ARG A O 1
ATOM 3239 N N . SER A 1 440 ? -25.761 1.864 -35.076 1.00 34.59 440 SER A N 1
ATOM 3240 C CA . SER A 1 440 ? -26.458 2.984 -34.439 1.00 34.59 440 SER A CA 1
ATOM 3241 C C . SER A 1 440 ? -25.791 4.292 -34.871 1.00 34.59 440 SER A C 1
ATOM 3243 O O . SER A 1 440 ? -24.823 4.772 -34.291 1.00 34.59 440 SER A O 1
ATOM 3245 N N . ARG A 1 441 ? -26.264 4.816 -36.004 1.00 41.84 441 ARG A N 1
ATOM 3246 C CA . ARG A 1 441 ? -26.157 6.224 -36.397 1.00 41.84 441 ARG A CA 1
ATOM 3247 C C . ARG A 1 441 ? -27.561 6.650 -36.802 1.00 41.84 441 ARG A C 1
ATOM 3249 O O . ARG A 1 441 ? -28.208 5.922 -37.550 1.00 41.84 441 ARG A O 1
ATOM 3256 N N . ARG A 1 442 ? -27.916 7.873 -36.402 1.00 40.19 442 ARG A N 1
ATOM 3257 C CA . ARG A 1 442 ? -29.201 8.574 -36.569 1.00 40.19 442 ARG A CA 1
ATOM 3258 C C . ARG A 1 442 ? -30.226 8.159 -35.531 1.00 40.19 442 ARG A C 1
ATOM 3260 O O . ARG A 1 442 ? -30.758 7.072 -35.623 1.00 40.19 442 ARG A O 1
ATOM 3267 N N . TRP A 1 443 ? -30.456 9.036 -34.562 1.00 37.09 443 TRP A N 1
ATOM 3268 C CA . TRP A 1 443 ? -31.744 9.675 -34.274 1.00 37.09 443 TRP A CA 1
ATOM 3269 C C . TRP A 1 443 ? -31.522 10.582 -33.059 1.00 37.09 443 TRP A C 1
ATOM 3271 O O . TRP A 1 443 ? -31.426 10.085 -31.949 1.00 37.09 443 TRP A O 1
ATOM 3281 N N . MET A 1 444 ? -31.354 11.889 -33.287 1.00 34.16 444 MET A N 1
ATOM 3282 C CA . MET A 1 444 ? -31.764 12.975 -32.378 1.00 34.16 444 MET A CA 1
ATOM 3283 C C . MET A 1 444 ? -31.348 14.319 -32.986 1.00 34.16 444 MET A C 1
ATOM 3285 O O . MET A 1 444 ? -30.239 14.809 -32.801 1.00 34.16 444 MET A O 1
ATOM 3289 N N . LYS A 1 445 ? -32.259 14.889 -33.771 1.00 45.66 445 LYS A N 1
ATOM 3290 C CA . LYS A 1 445 ? -32.413 16.334 -33.969 1.00 45.66 445 LYS A CA 1
ATOM 3291 C C . LYS A 1 445 ? -33.805 16.542 -34.548 1.00 45.66 445 LYS A C 1
ATOM 3293 O O . LYS A 1 445 ? -33.974 16.403 -35.752 1.00 45.66 445 LYS A O 1
ATOM 3298 N N . LEU A 1 446 ? -34.788 16.767 -33.676 1.00 45.25 446 LEU A N 1
ATOM 3299 C CA . LEU A 1 446 ? -36.001 17.561 -33.919 1.00 45.25 446 LEU A CA 1
ATOM 3300 C C . LEU A 1 446 ? -36.936 17.477 -32.702 1.00 45.25 446 LEU A C 1
ATOM 3302 O O . LEU A 1 446 ? -37.222 16.378 -32.234 1.00 45.25 446 LEU A O 1
ATOM 3306 N N . ARG A 1 447 ? -37.466 18.650 -32.315 1.00 49.28 447 ARG A N 1
ATOM 3307 C CA . ARG A 1 447 ? -38.367 18.983 -31.187 1.00 49.28 447 ARG A CA 1
ATOM 3308 C C . ARG A 1 447 ? -37.630 19.230 -29.862 1.00 49.28 447 ARG A C 1
ATOM 3310 O O . ARG A 1 447 ? -36.910 18.354 -29.412 1.00 49.28 447 ARG A O 1
ATOM 3317 N N . ARG A 1 448 ? -37.775 20.371 -29.193 1.00 48.75 448 ARG A N 1
ATOM 3318 C CA . ARG A 1 448 ? -38.581 21.587 -29.388 1.00 48.75 448 ARG A CA 1
ATOM 3319 C C . ARG A 1 448 ? -37.815 22.745 -28.761 1.00 48.75 448 ARG A C 1
ATOM 3321 O O . ARG A 1 448 ? -37.077 22.455 -27.796 1.00 48.75 448 ARG A O 1
#

Sequence (448 aa):
MPAAPTAQTAGPAAPPPPPPVRTATAVAPPPPPSGQPTKSGGGCGKIVVIVLIVVGLLIALGICGSIYLGYKAKKKLDQVKEAVNTGNVDDVANAIGGGPSKAVDAMPAYPDWGGTSSTALPPEAKAPAGAEDGGKPEASMGQVLPMRKGLRITTAIQQSAGDYESMKEIRSVTDEGVLMDYSADNLPESENPFLSEQEKAAAKKVKRSVHSSRKILSADLQNSHEYAESFGETQPLTLPNTTALGLSSATLNDLMTKGKAEFTYHDTGLKGALGGLLGGLAGMADQMNKNNPSGGSAEDQKAQQAMKDLQNMGKVNCTMKRADQKIYAFPVLLNDERVQLPAIRANCKSDDGKLAEFYFLNDVQNPLSLTWKIGKSDRLQVVKLEYVRVTQAAAGSGGEGAGSSAGRRNLNKSLHNRRRCGFTGFILILRARRSSRSRSRRWMKLRR

Secondary structure (DSSP, 8-state):
-PPPPPP-PPPPPPPPPPPPPPPPPPPPPPPPPPPP-----S-HHHHHHHHHHHHHHHHHHHHHHHHHHHHHHHHHHHHHHHHHHTT-HHHHHHHTT------PPPPPPPP----B---SPPP-----------------TT------TTEEEEEEEEETTEEEEEEEEEEEEETTEEEEEEEEEEEPPP--TTS-HHHHHHHTT--EEEEEEEEEEHHHHHH--EE-----TTS-SB-TT-BSSB--HHHHHHHHHHSEEEEEEE-TTHHHHHHHHHHHHHHHHHHHHHT--S---HHHHHHHHHHHHHHHTTEEEEEEEES-S-BEEEEEEETTEEEEEEEEEEEEEETT--EEEEEEES-TT--BEEEEEETTTEEEEEEEEEE-------------------------------------------------------------

Foldseek 3Di:
DDDDDDDDDDDDDDDDDDDDDDDDDDDDDDDDDDDDDDDDDPDVVVVVVVVVVVVVVVVVVVVVVVVVVVVVVVVLVVQLVVCVVVVPPVSNCVSLQNDDDPPDPFDDDDDPLPFDPDLDDPDPDPPDDDDPDPDDPAFDAPDDDDPAAQKKFKKWKWFPQGIWIKIKGFHGQDLQFTKIKIKIWQDRDQPNSPDDPVRSVVVRVDIDMFIDMAGEGPCLLADAQEEEQDDHNQDDNYDPSYDHFAHHLVQLVCCLPVQKDKHKYFACHPLNVQLVVLNSVVVVVVVVCVVPVPDDDPVNVVVNVVSVVSNCSRMFIFIKGFPDSTWGQCWAQEQNDTGTFTWTWIWTQGPVRWIKIWIWGSDSSGGGTQKIDTGRIIIMHGHYIYRDPPPPVPPPPPPPPPDDDDDDDDDDDDDDDDDDDDDDDDDDDDDDDDDDDDDDDDDDDDDD

Radius of gyration: 32.21 Å; chains: 1; bounding box: 95×84×104 Å